Protein AF-D3IFE9-F1 (afdb_monomer)

Radius of gyration: 53.05 Å; Cα contacts (8 Å, |Δi|>4): 908; chains: 1; bounding box: 120×64×152 Å

Foldseek 3Di:
DDPPLAAFALKAFLAADLAFAFDPCLVVDDPVDFDPQFFWAKKKKKKFWLEWAAAFAPPPPPPPPPDDVDPDPPPDPDPAPAGEAHADPVGWGWDDQCQVLVLLLLLLCLLRSHADDDDQPAWAFDDDDPDTHIAPHHLLNQANPNNNDPPTHGLSCSACWDDDPVDTDHHQKGKDIWTFDPWDWDDKDKDQQDDDDVNLCLRQFADDQDPPDDDGNNGTHGRHHMDGFAASYFADDDDDDPPRIHIHTTIGGRTMTMIMMTGDNHRLLSLLSSLCSQCVLVAPQFWTAGHTPSLRNHRTIHMDMGGPPPPVDDSLSSVLSNVVVSCVVPVCSQQDSSSFLNCLRGRPHDYSPPRSSHDDDPVSSVVCNVVVHHHDRSCVVVVHGGGRDNSNVVVVVVVVVVVVVVVVVVVVVVLVVLVVVLVVLVVVLVVQVPPDPVRLVVSLVSLVVVLVVLVVVLVPDPDPVSNVVSVVSNVVSVVVSVVSVVVVVVVVVVVVLVVLVVVPLLVQLVPDQALVSSLVSLCSNLVSCCVPPVHRNADDPVNLVSSLVSLLVRLVVYDPLVVQLLDLVHRVSLVSNCRRHVDSVSSSVSSCSSNVD

Secondary structure (DSSP, 8-state):
---------SEEEEPPPSS----TTGGG--SSS--TT-EEEEEEEEEEESS-B--B--S---------SS----------PPBPBPB-TT--BEE-HHHHHHHHHHHHHHHTTPPPP--TT---EEEETTEEEEPSS-TTTTS-GGGG--SSPPHHHHHHEEEETTEEEE-SEEEPPEE-SS--BPPPEEE--PPPPTT-HHHHB---SS-SS---TTT--B--EEEEPPBSS------S-GGG-EEE-PBPTT-EEEEEEEEEEE-HHHHHHHHHHHHTTT-TT--EE-SS-GGGTTTEEEEEEEE-S-TTS-HHHHHHHHHHHHHHH-TTGGG-HHHHHHHHHHH-PBPTT-GGGSPPPHHHHHHHHHHTPPPPPHHHHHT-------HHHHHHHHHHHHHHHHHHHHHHHHHHHHHHHHHHHHHHHHHHHTS-TT-HHHHHHHHHHHHHHHHHHHHH---HHHHHHHHHHHHHHHHHHHHHHHHHHHHHHHHHHHHHHHH-HHHHHTT--SHHHHHHHHHHHHHHHHHHTTT--S--HHHHHHHHHHHHHHHHH--HHHHHHT-TTT-HHHHHHHHHH--HHHHHHHHHHHHT-

Nearest PDB structures (foldseek):
  8eex-assembly1_A  TM=6.863E-01  e=8.354E-15  Desulfonema ishimotonii
  7y82-assembly1_A  TM=7.144E-01  e=3.065E-13  Candidatus Scalindua brodae
  8wmc-assembly1_A  TM=6.777E-01  e=4.355E-14  Desulfonema ishimotonii
  8gs2-assembly1_A  TM=7.147E-01  e=6.481E-11  Desulfonema ishimotonii
  7wah-assembly1_A  TM=6.590E-01  e=1.370E-08  Desulfonema ishimotonii

Solvent-accessible surface area (backbone atoms only — not comparable to full-atom values): 32946 Å² total; per-residue (Å²): 131,88,82,74,76,65,72,43,34,26,48,48,48,26,48,67,62,74,57,51,43,56,54,93,60,52,90,66,71,49,95,87,55,64,54,92,76,30,46,54,38,36,32,42,40,37,38,36,25,72,17,39,32,32,43,70,47,82,68,81,71,78,73,80,71,82,72,65,94,60,98,66,88,73,87,66,86,73,76,72,72,62,44,46,47,23,58,48,98,88,63,47,41,40,49,56,24,66,61,54,51,51,49,36,48,53,42,28,26,60,77,52,31,29,65,70,87,66,59,68,79,45,58,50,44,52,70,63,86,92,48,72,47,68,44,88,33,24,60,45,70,16,48,48,73,48,44,67,60,80,82,74,52,28,56,47,39,65,40,58,24,47,81,52,101,90,50,74,43,81,40,38,54,45,60,40,57,20,42,31,92,69,60,44,78,42,77,72,44,78,39,61,78,71,73,84,62,79,62,53,29,66,66,49,16,49,62,56,89,77,49,91,67,84,38,36,56,72,74,27,40,56,29,48,51,78,43,57,46,38,38,71,33,70,40,92,73,94,66,77,66,84,88,60,54,44,39,35,33,28,30,37,54,70,21,42,26,44,29,49,34,42,37,48,53,34,42,53,40,54,50,8,41,54,51,21,31,64,40,56,48,73,31,77,73,50,46,52,71,47,66,44,58,36,67,35,13,26,9,33,26,39,69,49,81,44,74,66,35,60,79,92,56,60,73,64,60,26,38,25,43,26,50,52,54,45,31,70,78,34,79,54,44,54,63,30,72,41,45,17,34,44,47,34,44,33,45,55,64,39,58,59,80,52,62,60,39,30,79,65,53,77,66,53,59,54,46,38,68,74,66,45,52,44,61,74,54,60,31,69,75,72,71,54,88,49,57,54,58,65,53,53,61,53,52,52,51,51,50,53,50,52,54,50,52,54,51,51,51,51,52,52,51,53,49,51,55,50,50,52,56,52,52,51,53,53,48,54,53,55,58,50,71,73,52,58,103,85,34,70,70,59,51,50,52,54,50,52,51,53,48,50,54,50,49,54,52,44,74,73,49,87,50,64,72,60,38,54,55,45,50,54,52,48,51,53,53,54,52,51,51,57,52,52,51,51,53,50,52,50,50,52,50,52,50,50,55,48,49,48,60,74,63,29,69,63,62,55,47,66,75,39,88,40,69,71,49,36,48,52,43,48,52,51,45,29,57,45,35,29,71,78,47,92,56,36,66,43,57,51,74,70,53,47,53,49,48,47,56,53,48,39,57,40,54,74,77,42,51,77,64,56,56,52,25,49,33,81,91,74,16,66,49,52,66,54,51,21,66,38,51,71,33,65,67,62,42,44,51,50,37,28,68,52,70,78,100

Sequence (597 aa):
MSNNNIIKSPYNFVPLSEEVYTPSWADLISQDVPFSDGVSGKIRLRITAETPIFIRNGQKQDKEKDRNKDGQTAKQEEEKKPQKFSQTPDGRFYIPATSIKGEVRNVLEIMSFGRMTVDERAKFADRKGKIKKPFNNSVFDCLPKAHKDLQSLDLAECIFGHVKDKGMLKGRVQFGHAFSDNAKEEQPVRLTLSSPKASFYPIYIKQDNNIDKYKTYDDGQLAGWKRYVIRTGVCQNKTSTDNTDTTITPLKKGSVFTCEITYHNLLPIELGALLSALTFHNTPNCFHQLGQAKPYGYGKVKYDVDLISPEDKECSFFLEQFEKEMCEFKSNWLTSTEIQELIALVSHPVKPYENQFNYMDLKEFQNIKKNKTPFKPFSKIKKVTTSLQAIAQQEEQKKTARESELREQKRVEEINKLKKKLEERDKELCNEDESCSASQPSHIELLNKHIQECTDIREEEGNEDLKDIINKYLSKWKEERSRLEKEIDEKRKVESDKNIFTDGFKAHLNKANSISTCFNQCDKWVRLAKKYENGRENLNEEELGALVQKLKELYKEASSKDKKDCNTKGGKFIKKFRDVIGDHNKTIELFNTITNQ

Structure (mmCIF, N/CA/C/O backbone):
data_AF-D3IFE9-F1
#
_entry.id   AF-D3IFE9-F1
#
loop_
_atom_site.group_PDB
_atom_site.id
_atom_site.type_symbol
_atom_site.label_atom_id
_atom_site.label_alt_id
_atom_site.label_comp_id
_atom_site.label_asym_id
_atom_site.label_entity_id
_atom_site.label_seq_id
_atom_site.pdbx_PDB_ins_code
_atom_site.Cartn_x
_atom_site.Cartn_y
_atom_site.Cartn_z
_atom_site.occupancy
_atom_site.B_iso_or_equiv
_atom_site.auth_seq_id
_atom_site.auth_comp_id
_atom_site.auth_asym_id
_atom_site.auth_atom_id
_atom_site.pdbx_PDB_model_num
ATOM 1 N N . MET A 1 1 ? 13.542 36.800 -18.819 1.00 31.83 1 MET A N 1
ATOM 2 C CA . MET A 1 1 ? 12.806 35.539 -18.572 1.00 31.83 1 MET A CA 1
ATOM 3 C C . MET A 1 1 ? 13.820 34.494 -18.139 1.00 31.83 1 MET A C 1
ATOM 5 O O . MET A 1 1 ? 14.772 34.258 -18.868 1.00 31.83 1 MET A O 1
ATOM 9 N N . SER A 1 2 ? 13.712 33.978 -16.917 1.00 29.84 2 SER A N 1
ATOM 10 C CA . SER A 1 2 ? 14.694 33.079 -16.299 1.00 29.84 2 SER A CA 1
ATOM 11 C C . SER A 1 2 ? 14.880 31.797 -17.120 1.00 29.84 2 SER A C 1
ATOM 13 O O . SER A 1 2 ? 14.029 30.907 -17.073 1.00 29.84 2 SER A O 1
ATOM 15 N N . ASN A 1 3 ? 15.992 31.696 -17.855 1.00 38.50 3 ASN A N 1
ATOM 16 C CA . ASN A 1 3 ? 16.463 30.459 -18.480 1.00 38.50 3 ASN A CA 1
ATOM 17 C C . ASN A 1 3 ? 16.835 29.455 -17.379 1.00 38.50 3 ASN A C 1
ATOM 19 O O . ASN A 1 3 ? 18.001 29.290 -17.026 1.00 38.50 3 ASN A O 1
ATOM 23 N N . ASN A 1 4 ? 15.834 28.782 -16.814 1.00 49.53 4 ASN A N 1
ATOM 24 C CA . ASN A 1 4 ? 16.046 27.571 -16.035 1.00 49.53 4 ASN A CA 1
ATOM 25 C C . ASN A 1 4 ? 16.537 26.493 -17.006 1.00 49.53 4 ASN A C 1
ATOM 27 O O . ASN A 1 4 ? 15.736 25.772 -17.597 1.00 49.53 4 ASN A O 1
ATOM 31 N N . ASN A 1 5 ? 17.855 26.410 -17.199 1.00 73.44 5 ASN A N 1
ATOM 32 C CA . ASN A 1 5 ? 18.492 25.295 -17.891 1.00 73.44 5 ASN A CA 1
ATOM 33 C C . ASN A 1 5 ? 18.133 24.020 -17.118 1.00 73.44 5 ASN A C 1
ATOM 35 O O . ASN A 1 5 ? 18.651 23.766 -16.032 1.00 73.44 5 ASN A O 1
ATOM 39 N N . ILE A 1 6 ? 17.178 23.260 -17.642 1.00 87.31 6 ILE A N 1
ATOM 40 C CA . ILE A 1 6 ? 16.771 21.957 -17.134 1.00 87.31 6 ILE A CA 1
ATOM 41 C C . ILE A 1 6 ? 17.174 20.924 -18.177 1.00 87.31 6 ILE A C 1
ATOM 43 O O . ILE A 1 6 ? 16.948 21.109 -19.373 1.00 87.31 6 ILE A O 1
ATOM 47 N N . ILE A 1 7 ? 17.793 19.837 -17.734 1.00 91.38 7 ILE A N 1
ATOM 48 C CA . ILE A 1 7 ? 18.050 18.697 -18.610 1.00 91.38 7 ILE A CA 1
ATOM 49 C C . ILE A 1 7 ? 16.703 18.048 -18.937 1.00 91.38 7 ILE A C 1
ATOM 51 O O . ILE A 1 7 ? 16.004 17.597 -18.026 1.00 91.38 7 ILE A O 1
ATOM 55 N N . LYS A 1 8 ? 16.345 17.983 -20.224 1.00 91.56 8 LYS A N 1
ATOM 56 C CA . LYS A 1 8 ? 15.100 17.336 -20.648 1.00 91.56 8 LYS A CA 1
ATOM 57 C C . LYS A 1 8 ? 15.243 15.816 -20.605 1.00 91.56 8 LYS A C 1
ATOM 59 O O . LYS A 1 8 ? 16.259 15.275 -21.041 1.00 91.56 8 LYS A O 1
ATOM 64 N N . SER A 1 9 ? 14.243 15.115 -20.081 1.00 92.12 9 SER A N 1
ATOM 65 C CA . SER A 1 9 ? 14.243 13.648 -20.064 1.00 92.12 9 SER A CA 1
ATOM 66 C C . SER A 1 9 ? 12.834 13.079 -19.874 1.00 92.12 9 SER A C 1
ATOM 68 O O . SER A 1 9 ? 12.127 13.525 -18.973 1.00 92.12 9 SER A O 1
ATOM 70 N N . PRO A 1 10 ? 12.424 12.042 -20.633 1.00 92.94 10 PRO A N 1
ATOM 71 C CA . PRO A 1 10 ? 11.143 11.360 -20.425 1.00 92.94 10 PRO A CA 1
ATOM 72 C C . PRO A 1 10 ? 11.140 10.390 -19.241 1.00 92.94 10 PRO A C 1
ATOM 74 O O . PRO A 1 10 ? 10.154 9.696 -19.001 1.00 92.94 10 PRO A O 1
ATOM 77 N N . TYR A 1 11 ? 12.245 10.306 -18.513 1.00 94.69 11 TYR A N 1
ATOM 78 C CA . TYR A 1 11 ? 12.383 9.506 -17.307 1.00 94.69 11 TYR A CA 1
ATOM 79 C C . TYR A 1 11 ? 13.158 10.277 -16.248 1.00 94.69 11 TYR A C 1
ATOM 81 O O . TYR A 1 11 ? 13.968 11.149 -16.569 1.00 94.69 11 TYR A O 1
ATOM 89 N N . ASN A 1 12 ? 12.941 9.900 -14.997 1.00 96.69 12 ASN A N 1
ATOM 90 C CA . ASN A 1 12 ? 13.764 10.305 -13.869 1.00 96.69 12 ASN A CA 1
ATOM 91 C C . ASN A 1 12 ? 14.222 9.056 -13.101 1.00 96.69 12 ASN A C 1
ATOM 93 O O . ASN A 1 12 ? 14.037 7.932 -13.581 1.00 96.69 12 ASN A O 1
ATOM 97 N N . PHE A 1 13 ? 14.854 9.249 -11.949 1.00 97.25 13 PHE A N 1
ATOM 98 C CA . PHE A 1 13 ? 15.351 8.168 -11.112 1.00 97.25 13 PHE A CA 1
ATOM 99 C C . PHE A 1 13 ? 14.761 8.267 -9.721 1.00 97.25 13 PHE A C 1
ATOM 101 O O . PHE A 1 13 ? 14.778 9.339 -9.125 1.00 97.25 13 PHE A O 1
ATOM 108 N N . VAL A 1 14 ? 14.317 7.131 -9.194 1.00 98.19 14 VAL A N 1
ATOM 109 C CA . VAL A 1 14 ? 14.202 6.980 -7.747 1.00 98.19 14 VAL A CA 1
ATOM 110 C C . VAL A 1 14 ? 15.612 6.720 -7.213 1.00 98.19 14 VAL A C 1
ATOM 112 O O . VAL A 1 14 ? 16.246 5.781 -7.704 1.00 98.19 14 VAL A O 1
ATOM 115 N N . PRO A 1 15 ? 16.146 7.533 -6.286 1.00 97.06 15 PRO A N 1
ATOM 116 C CA . PRO A 1 15 ? 17.501 7.339 -5.780 1.00 97.06 15 PRO A CA 1
ATOM 117 C C . PRO A 1 15 ? 17.658 5.974 -5.105 1.00 97.06 15 PRO A C 1
ATOM 119 O O . PRO A 1 15 ? 16.682 5.373 -4.660 1.00 97.06 15 PRO A O 1
ATOM 122 N N . LEU A 1 16 ? 18.896 5.482 -5.045 1.00 96.31 16 LEU A N 1
ATOM 123 C CA . LEU A 1 16 ? 19.207 4.296 -4.249 1.00 96.31 16 LEU A CA 1
ATOM 124 C C . LEU A 1 16 ? 19.318 4.658 -2.789 1.00 96.31 16 LEU A C 1
ATOM 126 O O . LEU A 1 16 ? 19.803 5.741 -2.456 1.00 96.31 16 LEU A O 1
ATOM 130 N N . SER A 1 17 ? 18.913 3.710 -1.957 1.00 95.81 17 SER A N 1
ATOM 131 C CA . SER A 1 17 ? 19.239 3.775 -0.551 1.00 95.81 17 SER A CA 1
ATOM 132 C C . SER A 1 17 ? 20.706 3.420 -0.333 1.00 95.81 17 SER A C 1
ATOM 134 O O . SER A 1 17 ? 21.331 2.732 -1.137 1.00 95.81 17 SER A O 1
ATOM 136 N N . GLU A 1 18 ? 21.272 3.918 0.759 1.00 95.88 18 GLU A N 1
ATOM 137 C CA . GLU A 1 18 ? 22.621 3.520 1.181 1.00 95.88 18 GLU A CA 1
ATOM 138 C C . GLU A 1 18 ? 22.610 2.147 1.880 1.00 95.88 18 GLU A C 1
ATOM 140 O O . GLU A 1 18 ? 23.658 1.520 2.041 1.00 95.88 18 GLU A O 1
ATOM 145 N N . GLU A 1 19 ? 21.420 1.666 2.246 1.00 96.00 19 GLU A N 1
ATOM 146 C CA . GLU A 1 19 ? 21.163 0.427 2.976 1.00 96.00 19 GLU A CA 1
ATOM 147 C C . GLU A 1 19 ? 20.283 -0.507 2.136 1.00 96.00 19 GLU A C 1
ATOM 149 O O . GLU A 1 19 ? 19.461 -0.053 1.344 1.00 96.00 19 GLU A O 1
ATOM 154 N N . VAL A 1 20 ? 20.443 -1.818 2.310 1.00 97.25 20 VAL A N 1
ATOM 155 C CA . VAL A 1 20 ? 19.575 -2.823 1.684 1.00 97.25 20 VAL A CA 1
ATOM 156 C C . VAL A 1 20 ? 18.880 -3.595 2.790 1.00 97.25 20 VAL A C 1
ATOM 158 O O . VAL A 1 20 ? 19.550 -4.079 3.700 1.00 97.25 20 VAL A O 1
ATOM 161 N N . TYR A 1 21 ? 17.556 -3.709 2.720 1.00 98.00 21 TYR A N 1
ATOM 162 C CA . TYR A 1 21 ? 16.802 -4.485 3.699 1.00 98.00 21 TYR A CA 1
ATOM 163 C C . TYR A 1 21 ? 16.923 -5.981 3.393 1.00 98.00 21 TYR A C 1
ATOM 165 O O . TYR A 1 21 ? 16.529 -6.455 2.321 1.00 98.00 21 TYR A O 1
ATOM 173 N N . THR A 1 22 ? 17.465 -6.718 4.356 1.00 96.94 22 THR A N 1
ATOM 174 C CA . THR A 1 22 ? 17.630 -8.171 4.314 1.00 96.94 22 THR A CA 1
ATOM 175 C C . THR A 1 22 ? 16.816 -8.779 5.457 1.00 96.94 22 THR A C 1
ATOM 177 O O . THR A 1 22 ? 17.170 -8.554 6.619 1.00 96.94 22 THR A O 1
ATOM 180 N N . PRO A 1 23 ? 15.732 -9.515 5.168 1.00 96.81 23 PRO A N 1
ATOM 181 C CA . PRO A 1 23 ? 14.877 -10.076 6.207 1.00 96.81 23 PRO A CA 1
ATOM 182 C C . PRO A 1 23 ? 15.617 -11.083 7.092 1.00 96.81 23 PRO A C 1
ATOM 184 O O . PRO A 1 23 ? 16.361 -11.924 6.587 1.00 96.81 23 PRO A O 1
ATOM 187 N N . SER A 1 24 ? 15.362 -11.065 8.402 1.00 96.12 24 SER A N 1
ATOM 188 C CA . SER A 1 24 ? 15.993 -11.992 9.359 1.00 96.12 24 SER A CA 1
ATOM 189 C C . SER A 1 24 ? 15.627 -13.463 9.116 1.00 96.12 24 SER A C 1
ATOM 191 O O . SER A 1 24 ? 16.382 -14.361 9.481 1.00 96.12 24 SER A O 1
ATOM 193 N N . TRP A 1 25 ? 14.493 -13.717 8.458 1.00 95.88 25 T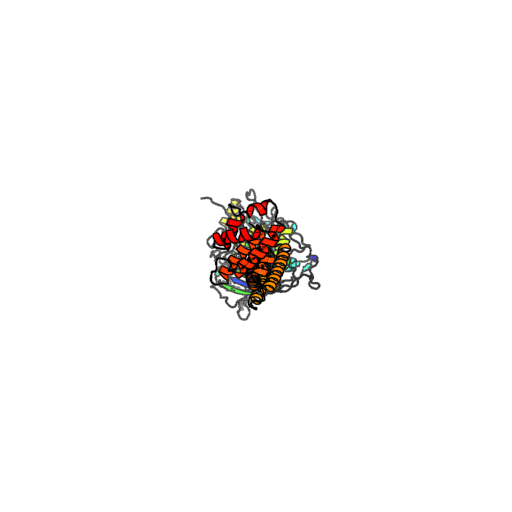RP A N 1
ATOM 194 C CA . TRP A 1 25 ? 14.011 -15.052 8.094 1.00 95.88 25 TRP A CA 1
ATOM 195 C C . TRP A 1 25 ? 14.460 -15.520 6.702 1.00 95.88 25 TRP A C 1
ATOM 197 O O . TRP A 1 25 ? 14.035 -16.589 6.265 1.00 95.88 25 TRP A O 1
ATOM 207 N N . ALA A 1 26 ? 15.278 -14.746 5.979 1.00 94.12 26 ALA A N 1
ATOM 208 C CA . ALA A 1 26 ? 15.648 -15.044 4.593 1.00 94.12 26 ALA A CA 1
ATOM 209 C C . ALA A 1 26 ? 16.232 -16.458 4.407 1.00 94.12 26 ALA A C 1
ATOM 211 O O . ALA A 1 26 ? 15.845 -17.167 3.477 1.00 94.12 26 ALA A O 1
ATOM 212 N N . ASP A 1 27 ? 17.096 -16.890 5.328 1.00 91.75 27 ASP A N 1
ATOM 213 C CA . ASP A 1 27 ? 17.749 -18.206 5.287 1.00 91.75 27 ASP A CA 1
ATOM 214 C C . ASP A 1 27 ? 16.837 -19.360 5.746 1.00 91.75 27 ASP A C 1
ATOM 216 O O . ASP A 1 27 ? 17.198 -20.529 5.619 1.00 91.75 27 ASP A O 1
ATOM 220 N N . LEU A 1 28 ? 15.643 -19.052 6.267 1.00 94.44 28 LEU A N 1
ATOM 221 C CA . LEU A 1 28 ? 14.652 -20.037 6.716 1.00 94.44 28 LEU A CA 1
ATOM 222 C C . LEU A 1 28 ? 13.646 -20.410 5.619 1.00 94.44 28 LEU A C 1
ATOM 224 O O . LEU A 1 28 ? 12.828 -21.310 5.811 1.00 94.44 28 LEU A O 1
ATOM 228 N N . ILE A 1 29 ? 13.677 -19.725 4.472 1.00 94.25 29 ILE A N 1
ATOM 229 C CA . ILE A 1 29 ? 12.721 -19.949 3.387 1.00 94.25 29 ILE A CA 1
ATOM 230 C C . ILE A 1 29 ? 12.925 -21.345 2.796 1.00 94.25 29 ILE A C 1
ATOM 232 O O . ILE A 1 29 ? 13.959 -21.647 2.200 1.00 94.25 29 ILE A O 1
ATOM 236 N N . SER A 1 30 ? 11.882 -22.168 2.874 1.00 90.06 30 SER A N 1
ATOM 237 C CA . SER A 1 30 ? 11.845 -23.502 2.285 1.00 90.06 30 SER A CA 1
ATOM 238 C C . SER A 1 30 ? 10.568 -23.708 1.474 1.00 90.06 30 SER A C 1
ATOM 240 O O . SER A 1 30 ? 9.513 -23.159 1.781 1.00 90.06 30 SER A O 1
ATOM 242 N N . GLN A 1 31 ? 10.672 -24.493 0.399 1.00 87.62 31 GLN A N 1
ATOM 243 C CA . GLN A 1 31 ? 9.507 -24.958 -0.363 1.00 87.62 31 GLN A CA 1
ATOM 244 C C . GLN A 1 31 ? 8.885 -26.213 0.266 1.00 87.62 31 GLN A C 1
ATOM 246 O O . GLN A 1 31 ? 7.723 -26.504 0.003 1.00 87.62 31 GLN A O 1
ATOM 251 N N . ASP A 1 32 ? 9.653 -26.937 1.084 1.00 90.19 32 ASP A N 1
ATOM 252 C CA . ASP A 1 32 ? 9.247 -28.214 1.677 1.00 90.19 32 ASP A CA 1
ATOM 253 C C . ASP A 1 32 ? 8.782 -28.047 3.130 1.00 90.19 32 ASP A C 1
ATOM 255 O O . ASP A 1 32 ? 7.912 -28.781 3.596 1.00 90.19 32 ASP A O 1
ATOM 259 N N . VAL A 1 33 ? 9.349 -27.069 3.844 1.00 93.62 33 VAL A N 1
ATOM 260 C CA . VAL A 1 33 ? 9.019 -26.763 5.242 1.00 93.62 33 VAL A CA 1
ATOM 261 C C . VAL A 1 33 ? 8.414 -25.357 5.312 1.00 93.62 33 VAL A C 1
ATOM 263 O O . VAL A 1 33 ? 9.157 -24.381 5.402 1.00 93.62 33 VAL A O 1
ATOM 266 N N . PRO A 1 34 ? 7.078 -25.231 5.215 1.00 93.75 34 PRO A N 1
ATOM 267 C CA . PRO A 1 34 ? 6.403 -23.941 5.274 1.00 93.75 34 PRO A CA 1
ATOM 268 C C . PRO A 1 34 ? 6.580 -23.254 6.635 1.00 93.75 34 PRO A C 1
ATOM 270 O O . PRO A 1 34 ? 6.578 -23.916 7.674 1.00 93.75 34 PRO A O 1
ATOM 273 N N . PHE A 1 35 ? 6.630 -21.918 6.642 1.00 96.56 35 PHE A N 1
ATOM 274 C CA . PHE A 1 35 ? 6.429 -21.128 7.857 1.00 96.56 35 PHE A CA 1
ATOM 275 C C . PHE A 1 35 ? 5.058 -21.449 8.459 1.00 96.56 35 PHE A C 1
ATOM 277 O O . PHE A 1 35 ? 4.068 -21.545 7.724 1.00 96.56 35 PHE A O 1
ATOM 284 N N . SER A 1 36 ? 4.997 -21.595 9.784 1.00 95.62 36 SER A N 1
ATOM 285 C CA . SER A 1 36 ? 3.772 -21.950 10.513 1.00 95.62 36 SER A CA 1
ATOM 286 C C . SER A 1 36 ? 2.691 -20.871 10.429 1.00 95.62 36 SER A C 1
ATOM 288 O O . SER A 1 36 ? 1.505 -21.189 10.455 1.00 95.62 36 SER A O 1
ATOM 290 N N . ASP A 1 37 ? 3.093 -19.611 10.298 1.00 94.88 37 ASP A N 1
ATOM 291 C CA . ASP A 1 37 ? 2.244 -18.433 10.110 1.00 94.88 37 ASP A CA 1
ATOM 292 C C . ASP A 1 37 ? 2.210 -17.941 8.649 1.00 94.88 37 ASP A C 1
ATOM 294 O O . ASP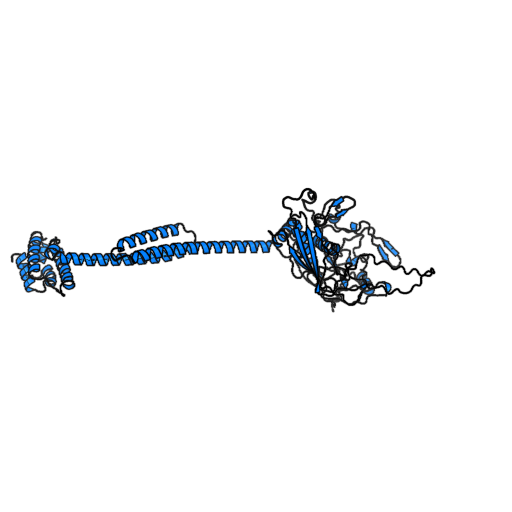 A 1 37 ? 1.606 -16.908 8.344 1.00 94.88 37 ASP A O 1
ATOM 298 N N . GLY A 1 38 ? 2.830 -18.685 7.726 1.00 95.25 38 GLY A N 1
ATOM 299 C CA . GLY A 1 38 ? 2.835 -18.375 6.302 1.00 95.25 38 GLY A CA 1
ATOM 300 C C . GLY A 1 38 ? 1.471 -18.610 5.649 1.00 95.25 38 GLY A C 1
ATOM 301 O O . GLY A 1 38 ? 0.837 -19.651 5.819 1.00 95.25 38 GLY A O 1
ATOM 302 N N . VAL A 1 39 ? 1.036 -17.662 4.823 1.00 96.31 39 VAL A N 1
ATOM 303 C CA . VAL A 1 39 ? -0.239 -17.697 4.101 1.00 96.31 39 VAL A CA 1
ATOM 304 C C . VAL A 1 39 ? -0.046 -18.087 2.636 1.00 96.31 39 VAL A C 1
ATOM 306 O O . VAL A 1 39 ? 0.933 -17.720 1.985 1.00 96.31 39 VAL A O 1
ATOM 309 N N . SER A 1 40 ? -0.999 -18.842 2.093 1.00 96.31 40 SER A N 1
ATOM 310 C CA . SER A 1 40 ? -1.064 -19.193 0.669 1.00 96.31 40 SER A CA 1
ATOM 311 C C . SER A 1 40 ? -2.401 -18.756 0.102 1.00 96.31 40 SER A C 1
ATOM 313 O O . SER A 1 40 ? -3.408 -18.781 0.808 1.00 96.31 40 SER A O 1
ATOM 315 N N . GLY A 1 41 ? -2.430 -18.386 -1.173 1.00 96.75 41 GLY A N 1
ATOM 316 C CA . GLY A 1 41 ? -3.663 -17.883 -1.740 1.00 96.75 41 GLY A CA 1
ATOM 317 C C . GLY A 1 41 ? -3.559 -17.301 -3.134 1.00 96.75 41 GLY A C 1
ATOM 318 O O . GLY A 1 41 ? -2.591 -17.514 -3.870 1.00 96.75 41 GLY A O 1
ATOM 319 N N . LYS A 1 42 ? -4.606 -16.559 -3.493 1.00 97.50 42 LYS A N 1
ATOM 320 C CA . LYS A 1 42 ? -4.773 -15.902 -4.779 1.00 97.50 42 LYS A CA 1
ATOM 321 C C . LYS A 1 42 ? -5.120 -14.428 -4.620 1.00 97.50 42 LYS A C 1
ATOM 323 O O . LYS A 1 42 ? -5.872 -14.034 -3.734 1.00 97.50 42 LYS A O 1
ATOM 328 N N . ILE A 1 43 ? -4.611 -13.633 -5.549 1.00 98.38 43 ILE A N 1
ATOM 329 C CA . ILE A 1 43 ? -4.995 -12.243 -5.775 1.00 98.38 43 ILE A CA 1
ATOM 330 C C . ILE A 1 43 ? -5.529 -12.162 -7.200 1.00 98.38 43 ILE A C 1
ATOM 332 O O . ILE A 1 43 ? -4.848 -12.572 -8.143 1.00 98.38 43 ILE A O 1
ATOM 336 N N . ARG A 1 44 ? -6.728 -11.618 -7.384 1.00 98.38 44 ARG A N 1
ATOM 337 C CA . ARG A 1 44 ? -7.237 -11.255 -8.703 1.00 98.38 44 ARG A CA 1
ATOM 338 C C . ARG A 1 44 ? -6.773 -9.846 -9.036 1.00 98.38 44 ARG A C 1
ATOM 340 O O . ARG A 1 44 ? -6.969 -8.907 -8.269 1.00 98.38 44 ARG A O 1
ATOM 347 N N . LEU A 1 45 ? -6.153 -9.709 -10.201 1.00 98.62 45 LEU A N 1
ATOM 348 C CA . LEU A 1 45 ? -5.640 -8.446 -10.704 1.00 98.62 45 LEU A CA 1
ATOM 349 C C . LEU A 1 45 ? -6.393 -8.059 -11.972 1.00 98.62 45 LEU A C 1
ATOM 351 O O . LEU A 1 45 ? -6.357 -8.781 -12.971 1.00 98.62 45 LEU A O 1
ATOM 355 N N . ARG A 1 46 ? -7.023 -6.885 -11.948 1.00 98.75 46 ARG A N 1
ATOM 356 C CA . ARG A 1 46 ? -7.566 -6.226 -13.137 1.00 98.75 46 ARG A CA 1
ATOM 357 C C . ARG A 1 46 ? -6.667 -5.055 -13.517 1.00 98.75 46 ARG A C 1
ATOM 359 O O . ARG A 1 46 ? -6.334 -4.217 -12.688 1.00 98.75 46 ARG A O 1
ATOM 366 N N . ILE A 1 47 ? -6.279 -4.996 -14.784 1.00 98.75 47 ILE A N 1
ATOM 367 C CA . ILE A 1 47 ? -5.385 -3.989 -15.350 1.00 98.75 47 ILE A CA 1
ATOM 368 C C . ILE A 1 47 ? -6.162 -3.188 -16.388 1.00 98.75 47 ILE A C 1
ATOM 370 O O . ILE A 1 47 ? -6.542 -3.727 -17.427 1.00 98.75 47 ILE A O 1
ATOM 374 N N . THR A 1 48 ? -6.354 -1.898 -16.139 1.00 98.69 48 THR A N 1
ATOM 375 C CA . THR A 1 48 ? -7.050 -0.989 -17.058 1.00 98.69 48 THR A CA 1
ATOM 376 C C . THR A 1 48 ? -6.050 -0.055 -17.729 1.00 98.69 48 THR A C 1
ATOM 378 O O . THR A 1 48 ? -5.321 0.676 -17.058 1.00 98.69 48 THR A O 1
ATOM 381 N N . ALA A 1 49 ? -6.002 -0.061 -19.062 1.00 98.38 49 ALA A N 1
ATOM 382 C CA . ALA A 1 49 ? -5.155 0.834 -19.844 1.00 98.38 49 ALA A CA 1
ATOM 383 C C . ALA A 1 49 ? -5.705 2.271 -19.844 1.00 98.38 49 ALA A C 1
ATOM 385 O O . ALA A 1 49 ? -6.710 2.568 -20.487 1.00 98.38 49 ALA A O 1
ATOM 386 N N . GLU A 1 50 ? -5.021 3.184 -19.155 1.00 98.25 50 GLU A N 1
ATOM 387 C CA . GLU A 1 50 ? -5.373 4.610 -19.062 1.00 98.25 50 GLU A CA 1
ATOM 388 C C . GLU A 1 50 ? -4.842 5.435 -20.243 1.00 98.25 50 GLU A C 1
ATOM 390 O O . GLU A 1 50 ? -5.345 6.521 -20.544 1.00 98.25 50 GLU A O 1
ATOM 395 N N . THR A 1 51 ? -3.839 4.903 -20.937 1.00 97.69 51 THR A N 1
ATOM 396 C CA . THR A 1 51 ? -3.371 5.354 -22.251 1.00 97.69 51 THR A CA 1
ATOM 397 C C . THR A 1 51 ? -3.226 4.144 -23.176 1.00 97.69 51 THR A C 1
ATOM 399 O O . THR A 1 51 ? -3.244 3.010 -22.687 1.00 97.69 51 THR A O 1
ATOM 402 N N . PRO A 1 52 ? -3.103 4.338 -24.504 1.00 97.38 52 PRO A N 1
ATOM 403 C CA . PRO A 1 52 ? -2.831 3.230 -25.409 1.00 97.38 52 PRO A CA 1
ATOM 404 C C . PRO A 1 52 ? -1.622 2.411 -24.948 1.00 97.38 52 PRO A C 1
ATOM 406 O O . PRO A 1 52 ? -0.644 2.965 -24.439 1.00 97.38 52 PRO A O 1
ATOM 409 N N . ILE A 1 53 ? -1.675 1.092 -25.104 1.00 97.25 53 ILE A N 1
ATOM 410 C CA . ILE A 1 53 ? -0.671 0.168 -24.565 1.00 97.25 53 ILE A CA 1
ATOM 411 C C . ILE A 1 53 ? -0.102 -0.711 -25.670 1.00 97.25 53 ILE A C 1
ATOM 413 O O . ILE A 1 53 ? -0.825 -1.189 -26.539 1.00 97.25 53 ILE A O 1
ATOM 417 N N . PHE A 1 54 ? 1.207 -0.958 -25.628 1.00 95.50 54 PHE A N 1
ATOM 418 C CA . PHE A 1 54 ? 1.859 -1.859 -26.568 1.00 95.50 54 PHE A CA 1
ATOM 419 C C . PHE A 1 54 ? 2.832 -2.807 -25.873 1.00 95.50 54 PHE A C 1
ATOM 421 O O . PHE A 1 54 ? 3.834 -2.381 -25.294 1.00 95.50 54 PHE A O 1
ATOM 428 N N . ILE A 1 55 ? 2.557 -4.106 -25.974 1.00 94.38 55 ILE A N 1
ATOM 429 C CA . ILE A 1 55 ? 3.425 -5.175 -25.492 1.00 94.38 55 ILE A CA 1
ATOM 430 C C . ILE A 1 55 ? 3.677 -6.124 -26.652 1.00 94.38 55 ILE A C 1
ATOM 432 O O . ILE A 1 55 ? 2.810 -6.909 -27.035 1.00 94.38 55 ILE A O 1
ATOM 436 N N . ARG A 1 56 ? 4.878 -6.018 -27.220 1.00 89.25 56 ARG A N 1
ATOM 437 C CA . ARG A 1 56 ? 5.303 -6.789 -28.386 1.00 89.25 56 ARG A CA 1
ATOM 438 C C . ARG A 1 56 ? 5.122 -8.289 -28.156 1.00 89.25 56 ARG A C 1
ATOM 440 O O . ARG A 1 56 ? 5.578 -8.804 -27.137 1.00 89.25 56 ARG A O 1
ATOM 447 N N . ASN A 1 57 ? 4.557 -8.978 -29.147 1.00 79.75 57 ASN A N 1
ATOM 448 C CA . ASN A 1 57 ? 4.557 -10.437 -29.170 1.00 79.75 57 ASN A CA 1
ATOM 449 C C . ASN A 1 57 ? 6.003 -10.976 -29.218 1.00 79.75 57 ASN A C 1
ATOM 451 O O . ASN A 1 57 ? 6.775 -10.655 -30.126 1.00 79.75 57 ASN A O 1
ATOM 455 N N . GLY A 1 58 ? 6.374 -11.755 -28.200 1.00 67.62 58 GLY A N 1
ATOM 456 C CA . GLY A 1 58 ? 7.704 -12.349 -28.050 1.00 67.62 58 GLY A CA 1
ATOM 457 C C . GLY A 1 58 ? 7.918 -13.631 -28.856 1.00 67.62 58 GLY A C 1
ATOM 458 O O . GLY A 1 58 ? 9.052 -14.103 -28.929 1.00 67.62 58 GLY A O 1
ATOM 459 N N . GLN A 1 59 ? 6.868 -14.196 -29.465 1.00 62.22 59 GLN A N 1
ATOM 460 C CA . GLN A 1 59 ? 7.021 -15.327 -30.377 1.00 62.22 59 GLN A CA 1
ATOM 461 C C . GLN A 1 59 ? 7.902 -14.903 -31.558 1.00 62.22 59 GLN A C 1
ATOM 463 O O . GLN A 1 59 ? 7.727 -13.817 -32.120 1.00 62.22 59 GLN A O 1
ATOM 468 N N . LYS A 1 60 ? 8.891 -15.738 -31.913 1.00 51.88 60 LYS A N 1
ATOM 469 C CA . LYS A 1 60 ? 9.679 -15.538 -33.133 1.00 51.88 60 LYS A CA 1
ATOM 470 C C . LYS A 1 60 ? 8.679 -15.480 -34.282 1.00 51.88 60 LYS A C 1
ATOM 472 O O . LYS A 1 60 ? 8.087 -16.495 -34.616 1.00 51.88 60 LYS A O 1
ATOM 477 N N . GLN A 1 61 ? 8.482 -14.299 -34.862 1.00 50.66 61 GLN A N 1
ATOM 478 C CA . GLN A 1 61 ? 7.928 -14.239 -36.203 1.00 50.66 61 GLN A CA 1
ATOM 479 C C . GLN A 1 61 ? 8.901 -15.035 -37.061 1.00 50.66 61 GLN A C 1
ATOM 481 O O . GLN A 1 61 ? 10.096 -14.707 -37.077 1.00 50.66 61 GLN A O 1
ATOM 486 N N . ASP A 1 62 ? 8.415 -16.107 -37.681 1.00 41.09 62 ASP A N 1
ATOM 487 C CA . ASP A 1 62 ? 9.146 -16.770 -38.742 1.00 41.09 62 ASP A CA 1
ATOM 488 C C . ASP A 1 62 ? 9.549 -15.666 -39.705 1.00 41.09 62 ASP A C 1
ATOM 490 O O . ASP A 1 62 ? 8.717 -14.990 -40.311 1.00 41.09 62 ASP A O 1
ATOM 494 N N . LYS A 1 63 ? 10.852 -15.383 -39.749 1.00 41.50 63 LYS A N 1
ATOM 495 C CA . LYS A 1 63 ? 11.384 -14.613 -40.855 1.00 41.50 63 LYS A CA 1
ATOM 496 C C . LYS A 1 63 ? 11.128 -15.515 -42.047 1.00 41.50 63 LYS A C 1
ATOM 498 O O . LYS A 1 63 ? 11.890 -16.466 -42.231 1.00 41.50 63 LYS A O 1
ATOM 503 N N . GLU A 1 64 ? 10.061 -15.257 -42.797 1.00 40.31 64 GLU A N 1
ATOM 504 C CA . GLU A 1 64 ? 9.989 -15.645 -44.198 1.00 40.31 64 GLU A CA 1
ATOM 505 C C . GLU A 1 64 ? 11.272 -15.094 -44.815 1.00 40.31 64 GLU A C 1
ATOM 507 O O . GLU A 1 64 ? 11.422 -13.906 -45.083 1.00 40.31 64 GLU A O 1
ATOM 512 N N . LYS A 1 65 ? 12.302 -15.940 -44.865 1.00 37.06 65 LYS A N 1
ATOM 513 C CA . LYS A 1 65 ? 13.464 -15.680 -45.687 1.00 37.06 65 LYS A CA 1
ATOM 514 C C . LYS A 1 65 ? 12.954 -15.964 -47.082 1.00 37.06 65 LYS A C 1
ATOM 516 O O . LYS A 1 65 ? 13.003 -17.121 -47.497 1.00 37.06 65 LYS A O 1
ATOM 521 N N . ASP A 1 66 ? 12.475 -14.935 -47.766 1.00 38.31 66 ASP A N 1
ATOM 522 C CA . ASP A 1 66 ? 12.316 -14.976 -49.212 1.00 38.31 66 ASP A CA 1
ATOM 523 C C . ASP A 1 66 ? 13.701 -15.249 -49.808 1.00 38.31 66 ASP A C 1
ATOM 525 O O . ASP A 1 66 ? 14.545 -14.372 -49.997 1.00 38.31 66 ASP A O 1
ATOM 529 N N . ARG A 1 67 ? 14.003 -16.536 -49.992 1.00 35.03 67 ARG A N 1
ATOM 530 C CA . ARG A 1 67 ? 15.165 -16.992 -50.742 1.00 35.03 67 ARG A CA 1
ATOM 531 C C . ARG A 1 67 ? 14.771 -16.931 -52.208 1.00 35.03 67 ARG A C 1
ATOM 533 O O . ARG A 1 67 ? 14.242 -17.902 -52.742 1.00 35.03 67 ARG A O 1
ATOM 540 N N . ASN A 1 68 ? 15.065 -15.815 -52.863 1.00 40.22 68 ASN A N 1
ATOM 541 C CA . ASN A 1 68 ? 15.155 -15.821 -54.318 1.00 40.22 68 ASN A CA 1
ATOM 542 C C . ASN A 1 68 ? 16.295 -16.771 -54.726 1.00 40.22 68 ASN A C 1
ATOM 544 O O . ASN A 1 68 ? 17.346 -16.808 -54.082 1.00 40.22 68 ASN A O 1
ATOM 548 N N . LYS A 1 69 ? 16.057 -17.589 -55.759 1.00 43.41 69 LYS A N 1
ATOM 549 C CA . LYS A 1 69 ? 16.963 -18.658 -56.221 1.00 43.41 69 LYS A CA 1
ATOM 550 C C . LYS A 1 69 ? 18.292 -18.170 -56.805 1.00 43.41 69 LYS A C 1
ATOM 552 O O . LYS A 1 69 ? 19.167 -18.998 -57.027 1.00 43.41 69 LYS A O 1
ATOM 557 N N . ASP A 1 70 ? 18.489 -16.866 -56.942 1.00 45.69 70 ASP A N 1
ATOM 558 C CA . ASP A 1 70 ? 19.724 -16.284 -57.452 1.00 45.69 70 ASP A CA 1
ATOM 559 C C . ASP A 1 70 ? 20.321 -15.394 -56.363 1.00 45.69 70 ASP A C 1
ATOM 561 O O . ASP A 1 70 ? 19.688 -14.438 -55.922 1.00 45.69 70 ASP A O 1
ATOM 565 N N . GLY A 1 71 ? 21.514 -15.748 -55.877 1.00 43.31 71 GLY A N 1
ATOM 566 C CA . GLY A 1 71 ? 22.195 -15.166 -54.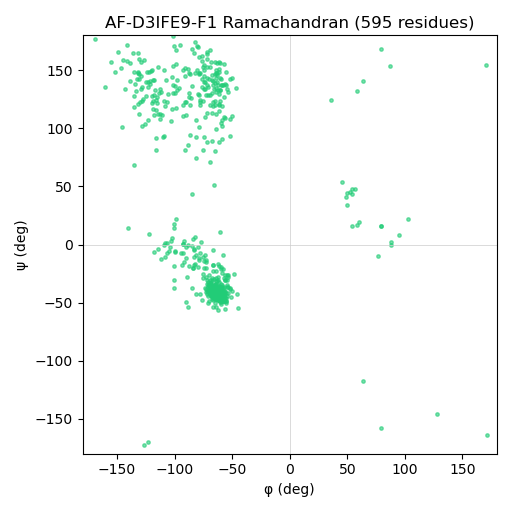713 1.00 43.31 71 GLY A CA 1
ATOM 567 C C . GLY A 1 71 ? 22.638 -13.703 -54.850 1.00 43.31 71 GLY A C 1
ATOM 568 O O . GLY A 1 71 ? 23.789 -13.383 -54.566 1.00 43.31 71 GLY A O 1
ATOM 569 N N . GLN A 1 72 ? 21.738 -12.807 -55.248 1.00 36.72 72 GLN A N 1
ATOM 570 C CA . GLN A 1 72 ? 21.923 -11.363 -55.224 1.00 36.72 72 GLN A CA 1
ATOM 571 C C . GLN A 1 72 ? 20.978 -10.749 -54.191 1.00 36.72 72 GLN A C 1
ATOM 573 O O . GLN A 1 72 ? 19.758 -10.740 -54.344 1.00 36.72 72 GLN A O 1
ATOM 578 N N . THR A 1 73 ? 21.554 -10.221 -53.113 1.00 35.19 73 THR A N 1
ATOM 579 C CA . THR A 1 73 ? 20.824 -9.480 -52.084 1.00 35.19 73 THR A CA 1
ATOM 580 C C . THR A 1 73 ? 20.420 -8.120 -52.648 1.00 35.19 73 THR A C 1
ATOM 582 O O . THR A 1 73 ? 21.154 -7.137 -52.524 1.00 35.19 73 THR A O 1
ATOM 585 N N . ALA A 1 74 ? 19.255 -8.043 -53.288 1.00 35.47 74 ALA A N 1
ATOM 586 C CA . ALA A 1 74 ? 18.626 -6.761 -53.553 1.00 35.47 74 ALA A CA 1
ATOM 587 C C . ALA A 1 74 ? 18.343 -6.091 -52.198 1.00 35.47 74 ALA A C 1
ATOM 589 O O . ALA A 1 74 ? 17.559 -6.592 -51.395 1.00 35.47 74 ALA A O 1
ATOM 590 N N . LYS A 1 75 ? 18.999 -4.958 -51.922 1.00 38.12 75 LYS A N 1
ATOM 591 C CA . LYS A 1 75 ? 18.557 -4.012 -50.890 1.00 38.12 75 LYS A CA 1
ATOM 592 C C . LYS A 1 75 ? 17.266 -3.355 -51.385 1.00 38.12 75 LYS A C 1
ATOM 594 O O . LYS A 1 75 ? 17.283 -2.201 -51.794 1.00 38.12 75 LYS A O 1
ATOM 599 N N . GLN A 1 76 ? 16.172 -4.104 -51.420 1.00 36.03 76 GLN A N 1
ATOM 600 C CA . GLN A 1 76 ? 14.855 -3.488 -51.397 1.00 36.03 76 GLN A CA 1
ATOM 601 C C . GLN A 1 76 ? 14.578 -3.123 -49.940 1.00 36.03 76 GLN A C 1
ATOM 603 O O . GLN A 1 76 ? 14.829 -3.918 -49.033 1.00 36.03 76 GLN A O 1
ATOM 608 N N . GLU A 1 77 ? 14.171 -1.878 -49.711 1.00 39.31 77 GLU A N 1
ATOM 609 C CA . GLU A 1 77 ? 13.663 -1.417 -48.424 1.00 39.31 77 GLU A CA 1
ATOM 610 C C . GLU A 1 77 ? 12.410 -2.238 -48.096 1.00 39.31 77 GLU A C 1
ATOM 612 O O . GLU A 1 77 ? 11.303 -1.875 -48.473 1.00 39.31 77 GLU A O 1
ATOM 617 N N . GLU A 1 78 ? 12.580 -3.391 -47.444 1.00 45.19 78 GLU A N 1
ATOM 618 C CA . GLU A 1 78 ? 11.461 -4.113 -46.844 1.00 45.19 78 GLU A CA 1
ATOM 619 C C . GLU A 1 78 ? 10.775 -3.150 -45.867 1.00 45.19 78 GLU A C 1
ATOM 621 O O . GLU A 1 78 ? 11.340 -2.800 -44.822 1.00 45.19 78 GLU A O 1
ATOM 626 N N . GLU A 1 79 ? 9.561 -2.699 -46.200 1.00 48.88 79 GLU A N 1
ATOM 627 C CA . GLU A 1 79 ? 8.683 -2.031 -45.245 1.00 48.88 79 GLU A CA 1
ATOM 628 C C . GLU A 1 79 ? 8.567 -2.934 -44.013 1.00 48.88 79 GLU A C 1
ATOM 630 O O . GLU A 1 79 ? 7.962 -4.008 -44.044 1.00 48.88 79 GLU A O 1
ATOM 635 N N . LYS A 1 80 ? 9.198 -2.524 -42.907 1.00 62.25 80 LYS A N 1
ATOM 636 C CA . LYS A 1 80 ? 9.151 -3.276 -41.652 1.00 62.25 80 LYS A CA 1
ATOM 637 C C . LYS A 1 80 ? 7.689 -3.414 -41.229 1.00 62.25 80 LYS A C 1
ATOM 639 O O . LYS A 1 80 ? 7.097 -2.439 -40.760 1.00 62.25 80 LYS A O 1
ATOM 644 N N . LYS A 1 81 ? 7.130 -4.626 -41.360 1.00 74.38 81 LYS A N 1
ATOM 645 C CA . LYS A 1 81 ? 5.769 -4.956 -40.908 1.00 74.38 81 LYS A CA 1
ATOM 646 C C . LYS A 1 81 ? 5.552 -4.415 -39.481 1.00 74.38 81 LYS A C 1
ATOM 648 O O . LYS A 1 81 ? 6.435 -4.598 -38.631 1.00 74.38 81 LYS A O 1
ATOM 653 N N . PRO A 1 82 ? 4.406 -3.765 -39.193 1.00 79.88 82 PRO A N 1
ATOM 654 C CA . PRO A 1 82 ? 4.105 -3.265 -37.859 1.00 79.88 82 PRO A CA 1
ATOM 655 C C . PRO A 1 82 ? 4.239 -4.370 -36.815 1.00 79.88 82 PRO A C 1
ATOM 657 O O . PRO A 1 82 ? 3.693 -5.466 -36.970 1.00 79.88 82 PRO A O 1
ATOM 660 N N . GLN A 1 83 ? 4.952 -4.089 -35.727 1.00 88.00 83 GLN A N 1
ATOM 661 C CA . GLN A 1 83 ? 4.988 -5.009 -34.601 1.00 88.00 83 GLN A CA 1
ATOM 662 C C . GLN A 1 83 ? 3.594 -5.082 -33.974 1.00 88.00 83 GLN A C 1
ATOM 664 O O . GLN A 1 83 ? 2.956 -4.055 -33.731 1.00 88.00 83 GLN A O 1
ATOM 669 N N . LYS A 1 84 ? 3.139 -6.307 -33.706 1.00 88.81 84 LYS A N 1
ATOM 670 C CA . LYS A 1 84 ? 1.819 -6.583 -33.137 1.00 88.81 84 LYS A CA 1
ATOM 671 C C . LYS A 1 84 ? 1.882 -6.811 -31.631 1.00 88.81 84 LYS A C 1
ATOM 673 O O . LYS A 1 84 ? 2.925 -7.199 -31.085 1.00 88.81 84 LYS A O 1
ATOM 678 N N . PHE A 1 85 ? 0.753 -6.553 -30.978 1.00 93.56 85 PHE A N 1
ATOM 679 C CA . PHE A 1 85 ? 0.554 -6.861 -29.568 1.00 93.56 85 PHE A CA 1
ATOM 680 C C . PHE A 1 85 ? 0.597 -8.382 -29.336 1.00 93.56 85 PHE A C 1
ATOM 682 O O . PHE A 1 85 ? 0.394 -9.169 -30.259 1.00 93.56 85 PHE A O 1
ATOM 689 N N . SER A 1 86 ? 0.891 -8.806 -28.109 1.00 92.00 86 SER A N 1
ATOM 690 C CA . SER A 1 86 ? 0.880 -10.220 -27.717 1.00 92.00 86 SER A CA 1
ATOM 691 C C . SER A 1 86 ? -0.519 -10.829 -27.877 1.00 92.00 86 SER A C 1
ATOM 693 O O . SER A 1 86 ? -1.486 -10.353 -27.280 1.00 92.00 86 SER A O 1
ATOM 695 N N . GLN A 1 87 ? -0.614 -11.875 -28.695 1.00 91.69 87 GLN A N 1
ATOM 696 C CA . GLN A 1 87 ? -1.855 -12.569 -29.033 1.00 91.69 87 GLN A CA 1
ATOM 697 C C . GLN A 1 87 ? -1.672 -14.073 -28.869 1.00 91.69 87 GLN A C 1
ATOM 699 O O . GLN A 1 87 ? -0.603 -14.611 -29.167 1.00 91.69 87 GLN A O 1
ATOM 704 N N . THR A 1 88 ? -2.708 -14.739 -28.384 1.00 89.75 88 THR A N 1
ATOM 705 C CA . THR A 1 88 ? -2.823 -16.197 -28.426 1.00 89.75 88 THR A CA 1
ATOM 706 C C . THR A 1 88 ? -3.097 -16.679 -29.860 1.00 89.75 88 THR A C 1
ATOM 708 O O . THR A 1 88 ? -3.463 -15.870 -30.717 1.00 89.75 88 THR A O 1
ATOM 711 N N . PRO A 1 89 ? -2.948 -17.986 -30.154 1.00 86.81 89 PRO A N 1
ATOM 712 C CA . PRO A 1 89 ? -3.260 -18.533 -31.479 1.00 86.81 89 PRO A CA 1
ATOM 713 C C . PRO A 1 89 ? -4.703 -18.286 -31.956 1.00 86.81 89 PRO A C 1
ATOM 715 O O . PRO A 1 89 ? -4.927 -18.150 -33.152 1.00 86.81 89 PRO A O 1
ATOM 718 N N . ASP A 1 90 ? -5.667 -18.180 -31.038 1.00 88.31 90 ASP A N 1
ATOM 719 C CA . ASP A 1 90 ? -7.073 -17.827 -31.299 1.00 88.31 90 ASP A CA 1
ATOM 720 C C . ASP A 1 90 ? -7.323 -16.305 -31.388 1.00 88.31 90 ASP A C 1
ATOM 722 O O . ASP A 1 90 ? -8.458 -15.865 -31.541 1.00 88.31 90 ASP A O 1
ATOM 726 N N . GLY A 1 91 ? -6.270 -15.481 -31.319 1.00 89.25 91 GLY A N 1
ATOM 727 C CA . GLY A 1 91 ? -6.333 -14.032 -31.535 1.00 89.25 91 GLY A CA 1
ATOM 728 C C . GLY A 1 91 ? -6.642 -13.191 -30.293 1.00 89.25 91 GLY A C 1
ATOM 729 O O . GLY A 1 91 ? -6.704 -11.963 -30.394 1.00 89.25 91 GLY A O 1
ATOM 730 N N . ARG A 1 92 ? -6.790 -13.803 -29.112 1.00 93.94 92 ARG A N 1
ATOM 731 C CA . ARG A 1 92 ? -7.048 -13.087 -27.854 1.00 93.94 92 ARG A CA 1
ATOM 732 C C . ARG A 1 92 ? -5.809 -12.314 -27.406 1.00 93.94 92 ARG A C 1
ATOM 734 O O . ARG A 1 92 ? -4.706 -12.855 -27.297 1.00 93.94 92 ARG A O 1
ATOM 741 N N . PHE A 1 93 ? -5.983 -11.028 -27.114 1.00 96.88 93 PHE A N 1
ATOM 742 C CA . PHE A 1 93 ? -4.898 -10.187 -26.615 1.00 96.88 93 PHE A CA 1
ATOM 743 C C . PHE A 1 93 ? -4.580 -10.505 -25.156 1.00 96.88 93 PHE A C 1
ATOM 745 O O . PHE A 1 93 ? -5.485 -10.670 -24.333 1.00 96.88 93 PHE A O 1
ATOM 752 N N . TYR A 1 94 ? -3.292 -10.528 -24.811 1.00 97.19 94 TYR A N 1
ATOM 753 C CA . TYR A 1 94 ? -2.872 -10.750 -23.430 1.00 97.19 94 TYR A CA 1
ATOM 754 C C . TYR A 1 94 ? -1.596 -9.997 -23.056 1.00 97.19 94 TYR A C 1
ATOM 756 O O . TYR A 1 94 ? -0.722 -9.754 -23.883 1.00 97.19 94 TYR A O 1
ATOM 764 N N . ILE A 1 95 ? -1.459 -9.658 -21.777 1.00 97.50 95 ILE A N 1
ATOM 765 C CA . ILE A 1 95 ? -0.211 -9.191 -21.178 1.00 97.50 95 ILE A CA 1
ATOM 766 C C . ILE A 1 95 ? 0.539 -10.416 -20.638 1.00 97.50 95 ILE A C 1
ATOM 768 O O . ILE A 1 95 ? -0.001 -11.149 -19.800 1.00 97.50 95 ILE A O 1
ATOM 772 N N . PRO A 1 96 ? 1.788 -10.669 -21.070 1.00 96.62 96 PRO A N 1
ATOM 773 C CA . PRO A 1 96 ? 2.589 -11.756 -20.529 1.00 96.62 96 PRO A CA 1
ATOM 774 C C . PRO A 1 96 ? 2.809 -11.616 -19.017 1.00 96.62 96 PRO A C 1
ATOM 776 O O . PRO A 1 96 ? 3.166 -10.537 -18.541 1.00 96.62 96 PRO A O 1
ATOM 779 N N . ALA A 1 97 ? 2.693 -12.724 -18.280 1.00 96.81 97 ALA A N 1
ATOM 780 C CA . ALA A 1 97 ? 2.920 -12.784 -16.835 1.00 96.81 97 ALA A CA 1
ATOM 781 C C . ALA A 1 97 ? 4.251 -12.149 -16.406 1.00 96.81 97 ALA A C 1
ATOM 783 O O . ALA A 1 97 ? 4.322 -11.426 -15.416 1.00 96.81 97 ALA A O 1
ATOM 784 N N . THR A 1 98 ? 5.308 -12.369 -17.191 1.00 95.06 98 THR A N 1
ATOM 785 C CA . THR A 1 98 ? 6.650 -11.823 -16.950 1.00 95.06 98 THR A CA 1
ATOM 786 C C . THR A 1 98 ? 6.698 -10.297 -16.994 1.00 95.06 98 THR A C 1
ATOM 788 O O . THR A 1 98 ? 7.483 -9.702 -16.262 1.00 95.06 98 THR A O 1
ATOM 791 N N . SER A 1 99 ? 5.846 -9.654 -17.802 1.00 96.69 99 SER A N 1
ATOM 792 C CA . SER A 1 99 ? 5.760 -8.188 -17.860 1.00 96.69 99 SER A CA 1
ATOM 793 C C . SER A 1 99 ? 5.151 -7.619 -16.580 1.00 96.69 99 SER A C 1
ATOM 795 O O . SER A 1 99 ? 5.646 -6.624 -16.060 1.00 96.69 99 SER A O 1
ATOM 797 N N . ILE A 1 100 ? 4.116 -8.278 -16.049 1.00 98.25 100 ILE A N 1
ATOM 798 C CA . ILE A 1 100 ? 3.447 -7.878 -14.804 1.00 98.25 100 ILE A CA 1
ATOM 799 C C . ILE A 1 100 ? 4.373 -8.150 -13.615 1.00 98.25 100 ILE A C 1
ATOM 801 O O . ILE A 1 100 ? 4.651 -7.240 -12.840 1.00 98.25 100 ILE A O 1
ATOM 805 N N . LYS A 1 101 ? 4.925 -9.371 -13.525 1.00 98.12 101 LYS A N 1
ATOM 806 C CA . LYS A 1 101 ? 5.877 -9.771 -12.477 1.00 98.12 101 LYS A CA 1
ATOM 807 C C . LYS A 1 101 ? 7.073 -8.819 -12.420 1.00 98.12 101 LYS A C 1
ATOM 809 O O . LYS A 1 101 ? 7.470 -8.430 -11.331 1.00 98.12 101 LYS A O 1
ATOM 814 N N . GLY A 1 102 ? 7.637 -8.443 -13.570 1.00 96.81 102 GLY A N 1
ATOM 815 C CA . GLY A 1 102 ? 8.785 -7.536 -13.639 1.00 96.81 102 GLY A CA 1
ATOM 816 C C . GLY A 1 102 ? 8.479 -6.124 -13.137 1.00 96.81 102 GLY A C 1
ATOM 817 O O . GLY A 1 102 ? 9.271 -5.573 -12.379 1.00 96.81 102 GLY A O 1
ATOM 818 N N . GLU A 1 103 ? 7.329 -5.551 -13.511 1.00 97.81 103 GLU A N 1
ATOM 819 C CA . GLU A 1 103 ? 6.927 -4.223 -13.022 1.00 97.81 103 GLU A CA 1
ATOM 820 C C . GLU A 1 103 ? 6.656 -4.244 -11.511 1.00 97.81 103 GLU A C 1
ATOM 822 O O . GLU A 1 103 ? 7.180 -3.398 -10.792 1.00 97.81 103 GLU A O 1
ATOM 827 N N . VAL A 1 104 ? 5.913 -5.241 -11.014 1.00 98.62 104 VAL A N 1
ATOM 828 C CA . VAL A 1 104 ? 5.598 -5.363 -9.579 1.00 98.62 104 VAL A CA 1
ATOM 829 C C . VAL A 1 104 ? 6.860 -5.636 -8.758 1.00 98.62 104 VAL A C 1
ATOM 831 O O . VAL A 1 104 ? 7.055 -5.002 -7.725 1.00 98.62 104 VAL A O 1
ATOM 834 N N . ARG A 1 105 ? 7.756 -6.511 -9.235 1.00 98.31 105 ARG A N 1
ATOM 835 C CA . ARG A 1 105 ? 9.057 -6.752 -8.595 1.00 98.31 105 ARG A CA 1
ATOM 836 C C . ARG A 1 105 ? 9.869 -5.467 -8.489 1.00 98.31 105 ARG A C 1
ATOM 838 O O . ARG A 1 105 ? 10.378 -5.189 -7.415 1.00 98.31 105 ARG A O 1
ATOM 845 N N . ASN A 1 106 ? 9.941 -4.667 -9.555 1.00 97.62 106 ASN A N 1
ATOM 846 C CA . ASN A 1 106 ? 10.696 -3.417 -9.516 1.00 97.62 106 ASN A CA 1
ATOM 847 C C . ASN A 1 106 ? 10.115 -2.402 -8.520 1.00 97.62 106 ASN A C 1
ATOM 849 O O . ASN A 1 106 ? 10.870 -1.698 -7.859 1.00 97.62 106 ASN A O 1
ATOM 853 N N . VAL A 1 107 ? 8.786 -2.313 -8.404 1.00 98.50 107 VAL A N 1
ATOM 854 C CA . VAL A 1 107 ? 8.156 -1.455 -7.389 1.00 98.50 107 VAL A CA 1
ATOM 855 C C . VAL A 1 107 ? 8.478 -1.964 -5.983 1.00 98.50 107 VAL A C 1
ATOM 857 O O . VAL A 1 107 ? 8.858 -1.159 -5.136 1.00 98.50 107 VAL A O 1
ATOM 860 N N . LEU A 1 108 ? 8.403 -3.279 -5.748 1.00 98.69 108 LEU A N 1
ATOM 861 C CA . LEU A 1 108 ? 8.754 -3.877 -4.458 1.00 98.69 108 LEU A CA 1
ATOM 862 C C . LEU A 1 108 ? 10.223 -3.621 -4.098 1.00 98.69 108 LEU A C 1
ATOM 864 O O . LEU A 1 108 ? 10.485 -3.142 -3.005 1.00 98.69 108 LEU A O 1
ATOM 868 N N . GLU A 1 109 ? 11.155 -3.839 -5.032 1.00 98.38 109 GLU A N 1
ATOM 869 C CA . GLU A 1 109 ? 12.589 -3.555 -4.854 1.00 98.38 109 GLU A CA 1
ATOM 870 C C . GLU A 1 109 ? 12.840 -2.099 -4.438 1.00 98.38 109 GLU A C 1
ATOM 872 O O . GLU A 1 109 ? 13.732 -1.823 -3.647 1.00 98.38 109 GLU A O 1
ATOM 877 N N . ILE A 1 110 ? 12.050 -1.143 -4.924 1.00 98.44 110 ILE A N 1
ATOM 878 C CA . ILE A 1 110 ? 12.178 0.252 -4.492 1.00 98.44 110 ILE A CA 1
ATOM 879 C C . ILE A 1 110 ? 11.577 0.444 -3.096 1.00 98.44 110 ILE A C 1
ATOM 881 O O . ILE A 1 110 ? 12.203 1.065 -2.239 1.00 98.44 110 ILE A O 1
ATOM 885 N N . MET A 1 111 ? 10.366 -0.071 -2.868 1.00 98.50 111 MET A N 1
ATOM 886 C CA . MET A 1 111 ? 9.626 0.147 -1.622 1.00 98.50 111 MET A CA 1
ATOM 887 C C . MET A 1 111 ? 10.268 -0.533 -0.415 1.00 98.50 111 MET A C 1
ATOM 889 O O . MET A 1 111 ? 10.155 -0.015 0.691 1.00 98.50 111 MET A O 1
ATOM 893 N N . SER A 1 112 ? 10.946 -1.660 -0.625 1.00 98.44 112 SER A N 1
ATOM 894 C CA . SER A 1 112 ? 11.638 -2.414 0.416 1.00 98.44 112 SER A CA 1
ATOM 895 C C . SER A 1 112 ? 13.148 -2.166 0.439 1.00 98.44 112 SER A C 1
ATOM 897 O O . SER A 1 112 ? 13.862 -2.971 1.015 1.00 98.44 112 SER A O 1
ATOM 899 N N . PHE A 1 113 ? 13.665 -1.135 -0.241 1.00 98.31 113 PHE A N 1
ATOM 900 C CA . PHE A 1 113 ? 15.112 -0.877 -0.358 1.00 98.31 113 PHE A CA 1
ATOM 901 C C . PHE A 1 113 ? 15.922 -2.117 -0.794 1.00 98.31 113 PHE A C 1
ATOM 903 O O . PHE A 1 113 ? 16.957 -2.449 -0.226 1.00 98.31 113 PHE A O 1
ATOM 910 N N . GLY A 1 114 ? 15.421 -2.840 -1.794 1.00 96.75 114 GLY A N 1
ATOM 911 C CA . GLY A 1 114 ? 16.057 -4.014 -2.380 1.00 96.75 114 GLY A CA 1
ATOM 912 C C . GLY A 1 114 ? 17.322 -3.691 -3.177 1.00 96.75 114 GLY A C 1
ATOM 913 O O . GLY A 1 114 ? 17.630 -2.543 -3.527 1.00 96.75 114 GLY A O 1
ATOM 914 N N . ARG A 1 115 ? 18.075 -4.741 -3.495 1.00 94.44 115 ARG A N 1
ATOM 915 C CA . ARG A 1 115 ? 19.353 -4.644 -4.190 1.00 94.44 115 ARG A CA 1
ATOM 916 C C . ARG A 1 115 ? 19.145 -4.309 -5.660 1.00 94.44 115 ARG A C 1
ATOM 918 O O . ARG A 1 115 ? 18.298 -4.875 -6.345 1.00 94.44 115 ARG A O 1
ATOM 925 N N . MET A 1 116 ? 20.003 -3.438 -6.194 1.00 93.88 116 MET A N 1
ATOM 926 C CA . MET A 1 116 ? 20.009 -3.187 -7.633 1.00 93.88 116 MET A CA 1
ATOM 927 C C . MET A 1 116 ? 20.909 -4.215 -8.292 1.00 93.88 116 MET A C 1
ATOM 929 O O . MET A 1 116 ? 22.110 -4.244 -8.040 1.00 93.88 116 MET A O 1
ATOM 933 N N . THR A 1 117 ? 20.332 -5.005 -9.189 1.00 87.19 117 THR A N 1
ATOM 934 C CA . THR A 1 117 ? 21.101 -5.930 -10.016 1.00 87.19 117 THR A CA 1
ATOM 935 C C . THR A 1 117 ? 21.530 -5.235 -11.306 1.00 87.19 117 THR A C 1
ATOM 937 O O . THR A 1 117 ? 20.698 -4.742 -12.070 1.00 87.19 117 THR A O 1
ATOM 940 N N . VAL A 1 118 ? 22.836 -5.205 -11.558 1.00 88.62 118 VAL A N 1
ATOM 941 C CA . VAL A 1 118 ? 23.444 -4.674 -12.786 1.00 88.62 118 VAL A CA 1
ATOM 942 C C . VAL A 1 118 ? 24.439 -5.688 -13.342 1.00 88.62 118 VAL A C 1
ATOM 944 O O . VAL A 1 118 ? 24.914 -6.556 -12.618 1.00 88.62 118 VAL A O 1
ATOM 947 N N . ASP A 1 119 ? 24.774 -5.575 -14.627 1.00 85.50 119 ASP A N 1
ATOM 948 C CA . ASP A 1 119 ? 25.871 -6.354 -15.208 1.00 85.50 119 ASP A CA 1
ATOM 949 C C . ASP A 1 119 ? 27.210 -5.890 -14.607 1.00 85.50 119 ASP A C 1
ATOM 951 O O . ASP A 1 119 ? 27.651 -4.761 -14.846 1.00 85.50 119 ASP A O 1
ATOM 955 N N . GLU A 1 120 ? 27.856 -6.774 -13.840 1.00 85.00 120 GLU A N 1
ATOM 956 C CA . GLU A 1 120 ? 29.140 -6.541 -13.164 1.00 85.00 120 GLU A CA 1
ATOM 957 C C . GLU A 1 120 ? 30.265 -6.131 -14.120 1.00 85.00 120 GLU A C 1
ATOM 959 O O . GLU A 1 120 ? 31.205 -5.434 -13.739 1.00 85.00 120 GLU A O 1
ATOM 964 N N . ARG A 1 121 ? 30.177 -6.536 -15.391 1.00 86.38 121 ARG A N 1
ATOM 965 C CA . ARG A 1 121 ? 31.208 -6.279 -16.403 1.00 86.38 121 ARG A CA 1
ATOM 966 C C . ARG A 1 121 ? 30.866 -5.101 -17.303 1.00 86.38 121 ARG A C 1
ATOM 968 O O . ARG A 1 121 ? 31.709 -4.691 -18.108 1.00 86.38 121 ARG A O 1
ATOM 975 N N . ALA A 1 122 ? 29.664 -4.535 -17.189 1.00 88.94 122 ALA A N 1
ATOM 976 C CA . ALA A 1 122 ? 29.253 -3.416 -18.019 1.00 88.94 122 ALA A CA 1
ATOM 977 C C . ALA A 1 122 ? 30.132 -2.192 -17.736 1.00 88.94 122 ALA A C 1
ATOM 979 O O . ALA A 1 122 ? 30.067 -1.579 -16.671 1.00 88.94 122 ALA A O 1
ATOM 980 N N . LYS A 1 123 ? 30.943 -1.809 -18.727 1.00 89.38 123 LYS A N 1
ATOM 981 C CA . LYS A 1 123 ? 31.744 -0.582 -18.719 1.00 89.38 123 LYS A CA 1
ATOM 982 C C . LYS A 1 123 ? 31.304 0.341 -19.841 1.00 89.38 123 LYS A C 1
ATOM 984 O O . LYS A 1 123 ? 31.168 -0.062 -21.000 1.00 89.38 123 LYS A O 1
ATOM 989 N N . PHE A 1 124 ? 31.122 1.610 -19.502 1.00 89.94 124 PHE A N 1
ATOM 990 C CA . PHE A 1 124 ? 30.907 2.661 -20.488 1.00 89.94 124 PHE A CA 1
ATOM 991 C C . PHE A 1 124 ? 32.222 3.357 -20.831 1.00 89.94 124 PHE A C 1
ATOM 993 O O . PHE A 1 124 ? 33.268 3.112 -20.236 1.00 89.94 124 PHE A O 1
ATOM 1000 N N . ALA A 1 125 ? 32.178 4.211 -21.845 1.00 86.00 125 ALA A N 1
ATOM 1001 C CA . ALA A 1 125 ? 33.338 4.953 -22.298 1.00 86.00 125 ALA A CA 1
ATOM 1002 C C . ALA A 1 125 ? 32.942 6.387 -22.618 1.00 86.00 125 ALA A C 1
ATOM 1004 O O . ALA A 1 125 ? 31.885 6.614 -23.220 1.00 86.00 125 ALA A O 1
ATOM 1005 N N . ASP A 1 126 ? 33.813 7.328 -22.273 1.00 81.88 126 ASP A N 1
ATOM 1006 C CA . ASP A 1 126 ? 33.696 8.696 -22.747 1.00 81.88 126 ASP A CA 1
ATOM 1007 C C . ASP A 1 126 ? 34.153 8.777 -24.206 1.00 81.88 126 ASP A C 1
ATOM 1009 O O . ASP A 1 126 ? 35.098 8.107 -24.641 1.00 81.88 126 ASP A O 1
ATOM 1013 N N . ARG A 1 127 ? 33.458 9.603 -24.984 1.00 75.31 127 ARG A N 1
ATOM 1014 C CA . ARG A 1 127 ? 33.760 9.811 -26.398 1.00 75.31 127 ARG A CA 1
ATOM 1015 C C . ARG A 1 127 ? 34.228 11.242 -26.604 1.00 75.31 127 ARG A C 1
ATOM 1017 O O . ARG A 1 127 ? 33.432 12.175 -26.528 1.00 75.31 127 ARG A O 1
ATOM 1024 N N . LYS A 1 128 ? 35.506 11.398 -26.947 1.00 73.06 128 LYS A N 1
ATOM 1025 C CA . LYS A 1 128 ? 36.115 12.673 -27.342 1.00 73.06 128 LYS A CA 1
ATOM 1026 C C . LYS A 1 128 ? 36.430 12.619 -28.834 1.00 73.06 128 LYS A C 1
ATOM 1028 O O . LYS A 1 128 ? 37.456 12.095 -29.263 1.00 73.06 128 LYS A O 1
ATOM 1033 N N . GLY A 1 129 ? 35.483 13.091 -29.645 1.00 75.75 129 GLY A N 1
ATOM 1034 C CA . GLY A 1 129 ? 35.561 13.005 -31.105 1.00 75.75 129 GLY A CA 1
ATOM 1035 C C . GLY A 1 129 ? 35.553 11.553 -31.606 1.00 75.75 129 GLY A C 1
ATOM 1036 O O . GLY A 1 129 ? 34.577 10.819 -31.411 1.00 75.75 129 GLY A O 1
ATOM 1037 N N . LYS A 1 130 ? 36.639 11.138 -32.272 1.00 78.31 130 LYS A N 1
ATOM 1038 C CA . LYS A 1 130 ? 36.818 9.762 -32.774 1.00 78.31 130 LYS A CA 1
ATOM 1039 C C . LYS A 1 130 ? 37.335 8.788 -31.708 1.00 78.31 130 LYS A C 1
ATOM 1041 O O . LYS A 1 130 ? 37.175 7.585 -31.881 1.00 78.31 130 LYS A O 1
ATOM 1046 N N . ILE A 1 131 ? 37.901 9.286 -30.609 1.00 81.50 131 ILE A N 1
ATOM 1047 C CA . ILE A 1 131 ? 38.488 8.453 -29.557 1.00 81.50 131 ILE A CA 1
ATOM 1048 C C . ILE A 1 131 ? 37.407 8.072 -28.543 1.00 81.50 131 ILE A C 1
ATOM 1050 O O . ILE A 1 131 ? 36.663 8.927 -28.052 1.00 81.50 131 ILE A O 1
ATOM 1054 N N . LYS A 1 132 ? 37.332 6.778 -28.225 1.00 84.88 132 LYS A N 1
ATOM 1055 C CA . LYS A 1 132 ? 36.470 6.213 -27.184 1.00 84.88 132 LYS A CA 1
ATOM 1056 C C . LYS A 1 132 ? 37.368 5.687 -26.066 1.00 84.88 132 LYS A C 1
ATOM 1058 O O . LYS A 1 132 ? 38.049 4.687 -26.266 1.00 84.88 132 LYS A O 1
ATOM 1063 N N . LYS A 1 133 ? 37.388 6.367 -24.919 1.00 87.56 133 LYS A N 1
ATOM 1064 C CA . LYS A 1 133 ? 38.185 5.962 -23.755 1.00 87.56 133 LYS A CA 1
ATOM 1065 C C . LYS A 1 133 ? 37.267 5.298 -22.722 1.00 87.56 133 LYS A C 1
ATOM 1067 O O . LYS A 1 133 ? 36.352 5.975 -22.251 1.00 87.56 133 LYS A O 1
ATOM 1072 N N . PRO A 1 134 ? 37.449 4.004 -22.404 1.00 88.81 134 PRO A N 1
ATOM 1073 C CA . PRO A 1 134 ? 36.657 3.344 -21.371 1.00 88.81 134 PRO A CA 1
ATOM 1074 C C . PRO A 1 134 ? 36.899 3.994 -20.007 1.00 88.81 134 PRO A C 1
ATOM 1076 O O . PRO A 1 134 ? 38.007 4.459 -19.734 1.00 88.81 134 PRO A O 1
ATOM 1079 N N . PHE A 1 135 ? 35.857 4.031 -19.181 1.00 92.00 135 PHE A N 1
ATOM 1080 C CA . PHE A 1 135 ? 36.002 4.324 -17.758 1.00 92.00 135 PHE A CA 1
ATOM 1081 C C . PHE A 1 135 ? 36.716 3.156 -17.066 1.00 92.00 135 PHE A C 1
ATOM 1083 O O . PHE A 1 135 ? 36.654 2.010 -17.526 1.00 92.00 135 PHE A O 1
ATOM 1090 N N . ASN A 1 136 ? 37.409 3.455 -15.972 1.00 92.50 136 ASN A N 1
ATOM 1091 C CA . ASN A 1 136 ? 38.107 2.466 -15.160 1.00 92.50 136 ASN A CA 1
ATOM 1092 C C . ASN A 1 136 ? 37.098 1.558 -14.446 1.00 92.50 136 ASN A C 1
ATOM 1094 O O . ASN A 1 136 ? 37.248 0.332 -14.461 1.00 92.50 136 ASN A O 1
ATOM 1098 N N . ASN A 1 137 ? 36.041 2.163 -13.909 1.00 94.00 137 ASN A N 1
ATOM 1099 C CA . ASN A 1 137 ? 35.000 1.503 -13.131 1.00 94.00 137 ASN A CA 1
ATOM 1100 C C . ASN A 1 137 ? 33.866 0.955 -14.014 1.00 94.00 137 ASN A C 1
ATOM 1102 O O . ASN A 1 137 ? 33.521 1.512 -15.062 1.00 94.00 137 ASN A O 1
ATOM 1106 N N . SER A 1 138 ? 33.284 -0.156 -13.575 1.00 93.12 138 SER A N 1
ATOM 1107 C CA . SER A 1 138 ? 32.036 -0.722 -14.090 1.00 93.12 138 SER A CA 1
ATOM 1108 C C . SER A 1 138 ? 30.805 -0.017 -13.518 1.00 93.12 138 SER A C 1
ATOM 1110 O O . SER A 1 138 ? 30.886 0.776 -12.583 1.00 93.12 138 SER A O 1
ATOM 1112 N N . VAL A 1 139 ? 29.631 -0.334 -14.067 1.00 92.44 139 VAL A N 1
ATOM 1113 C CA . VAL A 1 139 ? 28.345 0.088 -13.489 1.00 92.44 139 VAL A CA 1
ATOM 1114 C C . VAL A 1 139 ? 28.181 -0.448 -12.063 1.00 92.44 139 VAL A C 1
ATOM 1116 O O . VAL A 1 139 ? 27.666 0.268 -11.207 1.00 92.44 139 VAL A O 1
ATOM 1119 N N . PHE A 1 140 ? 28.648 -1.672 -11.799 1.00 93.75 140 PHE A N 1
ATOM 1120 C CA . PHE A 1 140 ? 28.605 -2.288 -10.473 1.00 93.75 140 PHE A CA 1
ATOM 1121 C C . PHE A 1 140 ? 29.484 -1.547 -9.464 1.00 93.75 140 PHE A C 1
ATOM 1123 O O . PHE A 1 140 ? 29.065 -1.314 -8.333 1.00 93.75 140 PHE A O 1
ATOM 1130 N N . ASP A 1 141 ? 30.660 -1.074 -9.880 1.00 94.62 141 ASP A N 1
ATOM 1131 C CA . ASP A 1 141 ? 31.558 -0.298 -9.017 1.00 94.62 141 ASP A CA 1
ATOM 1132 C C . ASP A 1 141 ? 30.923 1.020 -8.539 1.00 94.62 141 ASP A C 1
ATOM 1134 O O . ASP A 1 141 ? 31.214 1.471 -7.429 1.00 94.62 141 ASP A O 1
ATOM 1138 N N . CYS A 1 142 ? 29.999 1.593 -9.318 1.00 95.25 142 CYS A N 1
ATOM 1139 C CA . CYS A 1 142 ? 29.248 2.805 -8.976 1.00 95.25 142 CYS A CA 1
ATOM 1140 C C . CYS A 1 142 ? 28.063 2.577 -8.015 1.00 95.25 142 CYS A C 1
ATOM 1142 O O . CYS A 1 142 ? 27.372 3.542 -7.675 1.00 95.25 142 CYS A O 1
ATOM 1144 N N . LEU A 1 143 ? 27.777 1.337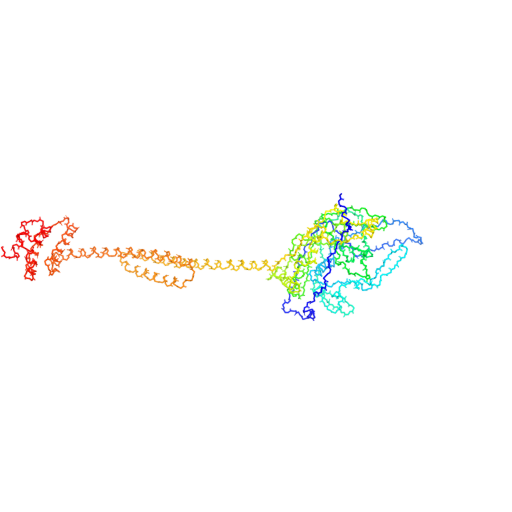 -7.603 1.00 96.00 143 LEU A N 1
ATOM 1145 C CA . LEU A 1 143 ? 26.720 1.048 -6.630 1.00 96.00 143 LEU A CA 1
ATOM 1146 C C . LEU A 1 143 ? 27.136 1.429 -5.194 1.00 96.00 143 LEU A C 1
ATOM 1148 O O . LEU A 1 143 ? 28.321 1.319 -4.850 1.00 96.00 143 LEU A O 1
ATOM 1152 N N . PRO A 1 144 ? 26.178 1.812 -4.324 1.00 95.56 144 PRO A N 1
ATOM 1153 C CA . PRO A 1 144 ? 26.416 1.904 -2.886 1.00 95.56 144 PRO A CA 1
ATOM 1154 C C . PRO A 1 144 ? 26.905 0.570 -2.310 1.00 95.56 144 PRO A C 1
ATOM 1156 O O . PRO A 1 144 ? 26.633 -0.499 -2.862 1.00 95.56 144 PRO A O 1
ATOM 1159 N N . LYS A 1 145 ? 27.625 0.615 -1.183 1.00 94.69 145 LYS A N 1
ATOM 1160 C CA . LYS A 1 145 ? 28.288 -0.571 -0.611 1.00 94.69 145 LYS A CA 1
ATOM 1161 C C . LYS A 1 145 ? 27.302 -1.708 -0.311 1.00 94.69 145 LYS A C 1
ATOM 1163 O O . LYS A 1 145 ? 27.597 -2.846 -0.661 1.00 94.69 145 LYS A O 1
ATOM 1168 N N . ALA A 1 146 ? 26.139 -1.404 0.268 1.00 94.50 146 ALA A N 1
ATOM 1169 C CA . ALA A 1 146 ? 25.125 -2.406 0.613 1.00 94.50 146 ALA A CA 1
ATOM 1170 C C . ALA A 1 146 ? 24.563 -3.148 -0.616 1.00 94.50 146 ALA A C 1
ATOM 1172 O O . ALA A 1 146 ? 24.244 -4.330 -0.545 1.00 94.50 146 ALA A O 1
ATOM 1173 N N . HIS A 1 147 ? 24.519 -2.492 -1.779 1.00 95.12 147 HIS A N 1
ATOM 1174 C CA . HIS A 1 147 ? 24.032 -3.102 -3.019 1.00 95.12 147 HIS A CA 1
ATOM 1175 C C . HIS A 1 147 ? 25.031 -4.091 -3.646 1.00 95.12 147 HIS A C 1
ATOM 1177 O O . HIS A 1 147 ? 24.674 -4.796 -4.587 1.00 95.12 147 HIS A O 1
ATOM 1183 N N . LYS A 1 148 ? 26.276 -4.132 -3.153 1.00 92.38 148 LYS A N 1
ATOM 1184 C CA . LYS A 1 148 ? 27.343 -5.017 -3.648 1.00 92.38 148 LYS A CA 1
ATOM 1185 C C . LYS A 1 148 ? 27.454 -6.323 -2.869 1.00 92.38 148 LYS A C 1
ATOM 1187 O O . LYS A 1 148 ? 28.243 -7.180 -3.259 1.00 92.38 148 LYS A O 1
ATOM 1192 N N . ASP A 1 149 ? 26.714 -6.474 -1.771 1.00 89.06 149 ASP A N 1
ATOM 1193 C CA . ASP A 1 149 ? 26.622 -7.765 -1.098 1.00 89.06 149 ASP A CA 1
ATOM 1194 C C . ASP A 1 149 ? 25.938 -8.764 -2.040 1.00 89.06 149 ASP A C 1
ATOM 1196 O O . ASP A 1 149 ? 24.918 -8.465 -2.648 1.00 89.06 149 ASP A O 1
ATOM 1200 N N . LEU A 1 150 ? 26.515 -9.946 -2.219 1.00 81.06 150 LEU A N 1
ATOM 1201 C CA . LEU A 1 150 ? 25.959 -10.999 -3.071 1.00 81.06 150 LEU A CA 1
ATOM 1202 C C . LEU A 1 150 ? 25.533 -12.230 -2.265 1.00 81.06 150 LEU A C 1
ATOM 1204 O O . LEU A 1 150 ? 25.005 -13.165 -2.862 1.00 81.06 150 LEU A O 1
ATOM 1208 N N . GLN A 1 151 ? 25.772 -12.238 -0.950 1.00 84.38 151 GLN A N 1
ATOM 1209 C CA . GLN A 1 151 ? 25.496 -13.377 -0.079 1.00 84.38 151 GLN A CA 1
ATOM 1210 C C . GLN A 1 151 ? 24.089 -13.311 0.507 1.00 84.38 151 GLN A C 1
ATOM 1212 O O . GLN A 1 151 ? 23.350 -14.283 0.399 1.00 84.38 151 GLN A O 1
ATOM 1217 N N . SER A 1 152 ? 23.705 -12.167 1.074 1.00 90.12 152 SER A N 1
ATOM 1218 C CA . SER A 1 152 ? 22.374 -11.998 1.661 1.00 90.12 152 SER A CA 1
ATOM 1219 C C . SER A 1 152 ? 21.278 -11.906 0.597 1.00 90.12 152 SER A C 1
ATOM 1221 O O . SER A 1 152 ? 21.521 -11.433 -0.524 1.00 90.12 152 SER A O 1
ATOM 1223 N N . LEU A 1 153 ? 20.065 -12.313 0.972 1.00 93.00 153 LEU A N 1
ATOM 1224 C CA . LEU A 1 153 ? 18.854 -12.136 0.176 1.00 93.00 153 LEU A CA 1
ATOM 1225 C C . LEU A 1 153 ? 18.107 -10.887 0.628 1.00 93.00 153 LEU A C 1
ATOM 1227 O O . LEU A 1 153 ? 17.913 -10.666 1.824 1.00 93.00 153 LEU A O 1
ATOM 1231 N N . ASP A 1 154 ? 17.666 -10.087 -0.336 1.00 96.25 154 ASP A N 1
ATOM 1232 C CA . ASP A 1 154 ? 16.699 -9.027 -0.062 1.00 96.25 154 ASP A CA 1
ATOM 1233 C C . ASP A 1 154 ? 15.253 -9.554 -0.104 1.00 96.25 154 ASP A C 1
ATOM 1235 O O . ASP A 1 154 ? 14.971 -10.662 -0.574 1.00 96.25 154 ASP A O 1
ATOM 1239 N N . LEU A 1 155 ? 14.307 -8.740 0.374 1.00 98.00 155 LEU A N 1
ATOM 1240 C CA . LEU A 1 155 ? 12.890 -9.112 0.426 1.00 98.00 155 LEU A CA 1
ATOM 1241 C C . LEU A 1 155 ? 12.299 -9.465 -0.955 1.00 98.00 155 LEU A C 1
ATOM 1243 O O . LEU A 1 155 ? 11.456 -10.360 -1.064 1.00 98.00 155 LEU A O 1
ATOM 1247 N N . ALA A 1 156 ? 12.740 -8.802 -2.028 1.00 97.56 156 ALA A N 1
ATOM 1248 C CA . ALA A 1 156 ? 12.257 -9.094 -3.374 1.00 97.56 156 ALA A CA 1
ATOM 1249 C C . ALA A 1 156 ? 12.749 -10.462 -3.859 1.00 97.56 156 ALA A C 1
ATOM 1251 O O . ALA A 1 156 ? 11.994 -11.204 -4.494 1.00 97.56 156 ALA A O 1
ATOM 1252 N N . GLU A 1 157 ? 13.987 -10.828 -3.541 1.00 96.12 157 GLU A N 1
ATOM 1253 C CA . GLU A 1 157 ? 14.539 -12.151 -3.815 1.00 96.12 157 GLU A CA 1
ATOM 1254 C C . GLU A 1 157 ? 13.816 -13.242 -3.021 1.00 96.12 157 GLU A C 1
ATOM 1256 O O . GLU A 1 157 ? 13.473 -14.271 -3.610 1.00 96.12 157 GLU A O 1
ATOM 1261 N N . CYS A 1 158 ? 13.492 -12.992 -1.748 1.00 96.75 158 CYS A N 1
ATOM 1262 C CA . CYS A 1 158 ? 12.711 -13.898 -0.898 1.00 96.75 158 CYS A CA 1
ATOM 1263 C C . CYS A 1 158 ? 11.322 -14.221 -1.482 1.00 96.75 158 CYS A C 1
ATOM 1265 O O . CYS A 1 158 ? 10.844 -15.356 -1.379 1.00 96.75 158 CYS A O 1
ATOM 1267 N N . ILE A 1 159 ? 10.668 -13.242 -2.116 1.00 98.19 159 ILE A N 1
ATOM 1268 C CA . ILE A 1 159 ? 9.307 -13.376 -2.661 1.00 98.19 159 ILE A CA 1
ATOM 1269 C C . ILE A 1 159 ? 9.327 -13.902 -4.104 1.00 98.19 159 ILE A C 1
ATOM 1271 O O . ILE A 1 159 ? 8.667 -14.891 -4.440 1.00 98.19 159 ILE A O 1
ATOM 1275 N N . PHE A 1 160 ? 10.077 -13.247 -4.994 1.00 97.44 160 PHE A N 1
ATOM 1276 C CA . PHE A 1 160 ? 10.045 -13.515 -6.437 1.00 97.44 160 PHE A CA 1
ATOM 1277 C C . PHE A 1 160 ? 11.046 -14.573 -6.900 1.00 97.44 160 PHE A C 1
ATOM 1279 O O . PHE A 1 160 ? 10.931 -15.036 -8.050 1.00 97.44 160 PHE A O 1
ATOM 1286 N N . GLY A 1 161 ? 11.982 -14.951 -6.028 1.00 94.50 161 GLY A N 1
ATOM 1287 C CA . GLY A 1 161 ? 13.099 -15.835 -6.320 1.00 94.50 161 GLY A CA 1
ATOM 1288 C C . GLY A 1 161 ? 14.247 -15.129 -7.039 1.00 94.50 161 GLY A C 1
ATOM 1289 O O . GLY A 1 161 ? 14.108 -14.020 -7.575 1.00 94.50 161 GLY A O 1
ATOM 1290 N N . HIS A 1 162 ? 15.384 -15.813 -7.108 1.00 90.31 162 HIS A N 1
ATOM 1291 C CA . HIS A 1 162 ? 16.560 -15.364 -7.845 1.00 90.31 162 HIS A CA 1
ATOM 1292 C C . HIS A 1 162 ? 17.304 -16.549 -8.466 1.00 90.31 162 HIS A C 1
ATOM 1294 O O . HIS A 1 162 ? 17.175 -17.694 -8.034 1.00 90.31 162 HIS A O 1
ATOM 1300 N N . VAL A 1 163 ? 18.102 -16.245 -9.485 1.00 86.94 163 VAL A N 1
ATOM 1301 C CA . VAL A 1 163 ? 19.064 -17.167 -10.088 1.00 86.94 163 VAL A CA 1
ATOM 1302 C C . VAL A 1 163 ? 20.386 -16.419 -10.168 1.00 86.94 163 VAL A C 1
ATOM 1304 O O . VAL A 1 163 ? 20.482 -15.430 -10.894 1.00 86.94 163 VAL A O 1
ATOM 1307 N N . LYS A 1 164 ? 21.373 -16.856 -9.388 1.00 77.19 164 LYS A N 1
ATOM 1308 C CA . LYS A 1 164 ? 22.741 -16.329 -9.362 1.00 77.19 164 LYS A CA 1
ATOM 1309 C C . LYS A 1 164 ? 23.711 -17.495 -9.558 1.00 77.19 164 LYS A C 1
ATOM 1311 O O . LYS A 1 164 ? 23.381 -18.638 -9.254 1.00 77.19 164 LYS A O 1
ATOM 1316 N N . ASP A 1 165 ? 24.936 -17.208 -9.986 1.00 70.06 165 ASP A N 1
ATOM 1317 C CA . ASP A 1 165 ? 25.964 -18.245 -10.185 1.00 70.06 165 ASP A CA 1
ATOM 1318 C C . ASP A 1 165 ? 26.277 -19.042 -8.901 1.00 70.06 165 ASP A C 1
ATOM 1320 O O . ASP A 1 165 ? 26.729 -20.181 -8.968 1.00 70.06 165 ASP A O 1
ATOM 1324 N N . LYS A 1 166 ? 26.029 -18.448 -7.724 1.00 63.75 166 LYS A N 1
ATOM 1325 C CA . LYS A 1 166 ? 26.319 -19.023 -6.399 1.00 63.75 166 LYS A CA 1
ATOM 1326 C C . LYS A 1 166 ? 25.093 -19.583 -5.661 1.00 63.75 166 LYS A C 1
ATOM 1328 O O . LYS A 1 166 ? 25.239 -20.013 -4.523 1.00 63.75 166 LYS A O 1
ATOM 1333 N N . GLY A 1 167 ? 23.903 -19.563 -6.265 1.00 75.69 167 GLY A N 1
ATOM 1334 C CA . GLY A 1 167 ? 22.678 -20.015 -5.602 1.00 75.69 167 GLY A CA 1
ATOM 1335 C C . GLY A 1 167 ? 21.404 -19.695 -6.381 1.00 75.69 167 GLY A C 1
ATOM 1336 O O . GLY A 1 167 ? 21.355 -18.772 -7.197 1.00 75.69 167 GLY A O 1
ATOM 1337 N N . MET A 1 168 ? 20.360 -20.483 -6.141 1.00 88.38 168 MET A N 1
ATOM 1338 C CA . MET A 1 168 ? 19.049 -20.296 -6.755 1.00 88.38 168 MET A CA 1
ATOM 1339 C C . MET A 1 168 ? 17.977 -20.409 -5.678 1.00 88.38 168 MET A C 1
ATOM 1341 O O . MET A 1 168 ? 17.966 -21.376 -4.921 1.00 88.38 168 MET A O 1
ATOM 1345 N N . LEU A 1 169 ? 17.045 -19.458 -5.655 1.00 91.38 169 LEU A N 1
ATOM 1346 C CA . LEU A 1 169 ? 15.841 -19.533 -4.833 1.00 91.38 169 LEU A CA 1
ATOM 1347 C C . LEU A 1 169 ? 14.617 -19.511 -5.741 1.00 91.38 169 LEU A C 1
ATOM 1349 O O . LEU A 1 169 ? 14.421 -18.581 -6.531 1.00 91.38 169 LEU A O 1
ATOM 1353 N N . LYS A 1 170 ? 13.768 -20.533 -5.621 1.00 93.31 170 LYS A N 1
ATOM 1354 C CA . LYS A 1 170 ? 12.487 -20.576 -6.326 1.00 93.31 170 LYS A CA 1
ATOM 1355 C C . LYS A 1 170 ? 11.549 -19.523 -5.737 1.00 93.31 170 LYS A C 1
ATOM 1357 O O . LYS A 1 170 ? 11.325 -19.487 -4.532 1.00 93.31 170 LYS A O 1
ATOM 1362 N N . GLY A 1 171 ? 10.973 -18.690 -6.601 1.00 95.31 171 GLY A N 1
ATOM 1363 C CA . GLY A 1 171 ? 9.980 -17.704 -6.184 1.00 95.31 171 GLY A CA 1
ATOM 1364 C C . GLY A 1 171 ? 8.714 -18.356 -5.635 1.00 95.31 171 GLY A C 1
ATOM 1365 O O . GLY A 1 171 ? 8.249 -19.369 -6.159 1.00 95.31 171 GLY A O 1
ATOM 1366 N N . ARG A 1 172 ? 8.134 -17.728 -4.614 1.00 97.06 172 ARG A N 1
ATOM 1367 C CA . ARG A 1 172 ? 6.891 -18.144 -3.953 1.00 97.06 172 ARG A CA 1
ATOM 1368 C C . ARG A 1 172 ? 5.641 -17.480 -4.535 1.00 97.06 172 ARG A C 1
ATOM 1370 O O . ARG A 1 172 ? 4.534 -17.774 -4.102 1.00 97.06 172 ARG A O 1
ATOM 1377 N N . VAL A 1 173 ? 5.805 -16.635 -5.557 1.00 98.00 173 VAL A N 1
ATOM 1378 C CA . VAL A 1 173 ? 4.713 -15.965 -6.283 1.00 98.00 173 VAL A CA 1
ATOM 1379 C C . VAL A 1 173 ? 4.729 -16.288 -7.777 1.00 98.00 173 VAL A C 1
ATOM 1381 O O . VAL A 1 173 ? 5.777 -16.290 -8.435 1.00 98.00 173 VAL A O 1
ATOM 1384 N N . GLN A 1 174 ? 3.544 -16.526 -8.330 1.00 98.12 174 GLN A N 1
ATOM 1385 C CA . GLN A 1 174 ? 3.311 -16.927 -9.713 1.00 98.12 174 GLN A CA 1
ATOM 1386 C C . GLN A 1 174 ? 2.237 -16.027 -10.325 1.00 98.12 174 GLN A C 1
ATOM 1388 O O . GLN A 1 174 ? 1.124 -15.936 -9.818 1.00 98.12 174 GLN A O 1
ATOM 1393 N N . PHE A 1 175 ? 2.575 -15.353 -11.422 1.00 98.44 175 PHE A N 1
ATOM 1394 C CA . PHE A 1 175 ? 1.662 -14.460 -12.134 1.00 98.44 175 PHE A CA 1
ATOM 1395 C C . PHE A 1 175 ? 1.050 -15.202 -13.321 1.00 98.44 175 PHE A C 1
ATOM 1397 O O . PHE A 1 175 ? 1.779 -15.820 -14.097 1.00 98.44 175 PHE A O 1
ATOM 1404 N N . GLY A 1 176 ? -0.266 -15.108 -13.493 1.00 97.75 176 GLY A N 1
ATOM 1405 C CA . GLY A 1 176 ? -0.942 -15.535 -14.714 1.00 97.75 176 GLY A CA 1
ATOM 1406 C C . GLY A 1 176 ? -0.764 -14.537 -15.862 1.00 97.75 176 GLY A C 1
ATOM 1407 O O . GLY A 1 176 ? -0.505 -13.348 -15.653 1.00 97.75 176 GLY A O 1
ATOM 1408 N N . HIS A 1 177 ? -0.929 -15.014 -17.098 1.00 97.31 177 HIS A N 1
ATOM 1409 C CA . HIS A 1 177 ? -1.136 -14.134 -18.250 1.00 97.31 177 HIS A CA 1
ATOM 1410 C C . HIS A 1 177 ? -2.433 -13.341 -18.053 1.00 97.31 177 HIS A C 1
ATOM 1412 O O . HIS A 1 177 ? -3.449 -13.928 -17.687 1.00 97.31 177 HIS A O 1
ATOM 1418 N N . ALA A 1 178 ? -2.408 -12.025 -18.285 1.00 98.12 178 ALA A N 1
ATOM 1419 C CA . ALA A 1 178 ? -3.615 -11.209 -18.176 1.00 98.12 178 ALA A CA 1
ATOM 1420 C C . ALA A 1 178 ? -4.292 -11.089 -19.532 1.00 98.12 178 ALA A C 1
ATOM 1422 O O . ALA A 1 178 ? -3.757 -10.442 -20.429 1.00 98.12 178 ALA A O 1
ATOM 1423 N N . PHE A 1 179 ? -5.450 -11.718 -19.685 1.00 97.94 179 PHE A N 1
ATOM 1424 C CA . PHE A 1 179 ? -6.189 -11.756 -20.945 1.00 97.94 179 PHE A CA 1
ATOM 1425 C C . PHE A 1 179 ? -7.206 -10.622 -21.020 1.00 97.94 179 PHE A C 1
ATOM 1427 O O . PHE A 1 179 ? -7.724 -10.189 -19.990 1.00 97.94 179 PHE A O 1
ATOM 1434 N N . SER A 1 180 ? -7.491 -10.154 -22.234 1.00 97.69 180 SER A N 1
ATOM 1435 C CA . SER A 1 180 ? -8.516 -9.144 -22.497 1.00 97.69 180 SER A CA 1
ATOM 1436 C C . SER A 1 180 ? -9.606 -9.670 -23.416 1.00 97.69 180 SER A C 1
ATOM 1438 O O . SER A 1 180 ? -9.319 -10.349 -24.401 1.00 97.69 180 SER A O 1
ATOM 1440 N N . ASP A 1 181 ? -10.839 -9.267 -23.114 1.00 94.56 181 ASP A N 1
ATOM 1441 C CA . ASP A 1 181 ? -12.031 -9.555 -23.919 1.00 94.56 181 ASP A CA 1
ATOM 1442 C C . ASP A 1 181 ? -12.568 -8.312 -24.644 1.00 94.56 181 ASP A C 1
ATOM 1444 O O . ASP A 1 181 ? -13.422 -8.417 -25.519 1.00 94.56 181 ASP A O 1
ATOM 1448 N N . ASN A 1 182 ? -12.069 -7.118 -24.302 1.00 97.25 182 ASN A N 1
ATOM 1449 C CA . ASN A 1 182 ? -12.542 -5.848 -24.860 1.00 97.25 182 ASN A CA 1
ATOM 1450 C C . ASN A 1 182 ? -11.469 -5.066 -25.636 1.00 97.25 182 ASN A C 1
ATOM 1452 O O . ASN A 1 182 ? -11.782 -4.022 -26.218 1.00 97.25 182 ASN A O 1
ATOM 1456 N N . ALA A 1 183 ? -10.216 -5.531 -25.626 1.00 96.62 183 ALA A N 1
ATOM 1457 C CA . ALA A 1 183 ? -9.105 -4.873 -26.295 1.00 96.62 183 ALA A CA 1
ATOM 1458 C C . ALA A 1 183 ? -9.337 -4.738 -27.804 1.00 96.62 183 ALA A C 1
ATOM 1460 O O . ALA A 1 183 ? -9.775 -5.665 -28.484 1.00 96.62 183 ALA A O 1
ATOM 1461 N N . LYS A 1 184 ? -8.994 -3.563 -28.336 1.00 96.62 184 LYS A N 1
ATOM 1462 C CA . LYS A 1 184 ? -9.068 -3.250 -29.766 1.00 96.62 184 LYS A CA 1
ATOM 1463 C C . LYS A 1 184 ? -7.787 -2.558 -30.194 1.00 96.62 184 LYS A C 1
ATOM 1465 O O . LYS A 1 184 ? -7.307 -1.675 -29.483 1.00 96.62 184 LYS A O 1
ATOM 1470 N N . GLU A 1 185 ? -7.271 -2.930 -31.357 1.00 95.81 185 GLU A N 1
ATOM 1471 C CA . GLU A 1 185 ? -6.122 -2.261 -31.964 1.00 95.81 185 GLU A CA 1
ATOM 1472 C C . GLU A 1 185 ? -6.455 -0.810 -32.334 1.00 95.81 185 GLU A C 1
ATOM 1474 O O . GLU A 1 185 ? -7.589 -0.452 -32.674 1.00 95.81 185 GLU A O 1
ATOM 1479 N N . GLU A 1 186 ? -5.445 0.038 -32.227 1.00 93.25 186 GLU A N 1
ATOM 1480 C CA . GLU A 1 186 ? -5.411 1.387 -32.767 1.00 93.25 186 GLU A CA 1
ATOM 1481 C C . GLU A 1 186 ? -4.612 1.393 -34.077 1.00 93.25 186 GLU A C 1
ATOM 1483 O O . GLU A 1 186 ? -3.982 0.400 -34.446 1.00 93.25 186 GLU A O 1
ATOM 1488 N N . GLN A 1 187 ? -4.647 2.510 -34.803 1.00 90.62 187 GLN A N 1
ATOM 1489 C CA . GLN A 1 187 ? -3.870 2.642 -36.030 1.00 90.62 187 GLN A CA 1
ATOM 1490 C C . GLN A 1 187 ? -2.368 2.482 -35.743 1.00 90.62 187 GLN A C 1
ATOM 1492 O O . GLN A 1 187 ? -1.894 2.969 -34.709 1.00 90.62 187 GLN A O 1
ATOM 1497 N N . PRO A 1 188 ? -1.604 1.835 -36.642 1.00 91.25 188 PRO A N 1
ATOM 1498 C CA . PRO A 1 188 ? -0.164 1.727 -36.489 1.00 91.25 188 PRO A CA 1
ATOM 1499 C C . PRO A 1 188 ? 0.503 3.098 -36.360 1.00 91.25 188 PRO A C 1
ATOM 1501 O O . PRO A 1 188 ? 0.192 4.039 -37.091 1.00 91.25 188 PRO A O 1
ATOM 1504 N N . VAL A 1 189 ? 1.462 3.199 -35.445 1.00 90.31 189 VAL A N 1
ATOM 1505 C CA . VAL A 1 189 ? 2.239 4.418 -35.199 1.00 90.31 189 VAL A CA 1
ATOM 1506 C C . VAL A 1 189 ? 3.724 4.134 -35.351 1.00 90.31 189 VAL A C 1
ATOM 1508 O O . VAL A 1 189 ? 4.225 3.097 -34.913 1.00 90.31 189 VAL A O 1
ATOM 1511 N N . ARG A 1 190 ? 4.447 5.073 -35.960 1.00 87.56 190 ARG A N 1
ATOM 1512 C CA . ARG A 1 190 ? 5.895 4.994 -36.163 1.00 87.56 190 ARG A CA 1
ATOM 1513 C C . ARG A 1 190 ? 6.610 5.804 -35.087 1.00 87.56 190 ARG A C 1
ATOM 1515 O O . ARG A 1 190 ? 6.403 7.011 -34.989 1.00 87.56 190 ARG A O 1
ATOM 1522 N N . LEU A 1 191 ? 7.416 5.132 -34.264 1.00 86.31 191 LEU A N 1
ATOM 1523 C CA . LEU A 1 191 ? 8.089 5.726 -33.108 1.00 86.31 191 LEU A CA 1
ATOM 1524 C C . LEU A 1 191 ? 9.557 5.303 -33.031 1.00 86.31 191 LEU A C 1
ATOM 1526 O O . LEU A 1 191 ? 9.924 4.167 -33.342 1.00 86.31 191 LEU A O 1
ATOM 1530 N N . THR A 1 192 ? 10.388 6.193 -32.501 1.00 83.12 192 THR A N 1
ATOM 1531 C CA . THR A 1 192 ? 11.790 5.903 -32.206 1.00 83.12 192 THR A CA 1
ATOM 1532 C C . THR A 1 192 ? 11.899 5.276 -30.817 1.00 83.12 192 THR A C 1
ATOM 1534 O O . THR A 1 192 ? 11.970 5.953 -29.796 1.00 83.12 192 THR A O 1
ATOM 1537 N N . LEU A 1 193 ? 11.910 3.947 -30.746 1.00 74.00 193 LEU A N 1
ATOM 1538 C CA . LEU A 1 193 ? 11.942 3.227 -29.463 1.00 74.00 193 LEU A CA 1
ATOM 1539 C C . LEU A 1 193 ? 13.353 3.090 -28.861 1.00 74.00 193 LEU A C 1
ATOM 1541 O O . LEU A 1 193 ? 13.535 2.414 -27.847 1.00 74.00 193 LEU A O 1
ATOM 1545 N N . SER A 1 194 ? 14.365 3.724 -29.460 1.00 64.44 194 SER A N 1
ATOM 1546 C CA . SER A 1 194 ? 15.724 3.734 -28.918 1.00 64.44 194 SER A CA 1
ATOM 1547 C C . SER A 1 194 ? 15.834 4.667 -27.714 1.00 64.44 194 SER A C 1
ATOM 1549 O O . SER A 1 194 ? 15.406 5.818 -27.766 1.00 64.44 194 SER A O 1
ATOM 1551 N N . SER A 1 195 ? 16.471 4.203 -26.642 1.00 59.81 195 SER A N 1
ATOM 1552 C CA . SER A 1 195 ? 16.750 5.026 -25.468 1.00 59.81 195 SER A CA 1
ATOM 1553 C C . SER A 1 195 ? 18.092 5.771 -25.598 1.00 59.81 195 SER A C 1
ATOM 1555 O O . SER A 1 195 ? 19.021 5.280 -26.248 1.00 59.81 195 SER A O 1
ATOM 1557 N N . PRO A 1 196 ? 18.244 6.955 -24.973 1.00 60.06 196 PRO A N 1
ATOM 1558 C CA . PRO A 1 196 ? 19.533 7.617 -24.850 1.00 60.06 196 PRO A CA 1
ATOM 1559 C C . PRO A 1 196 ? 20.488 6.708 -24.080 1.00 60.06 196 PRO A C 1
ATOM 1561 O O . PRO A 1 196 ? 20.148 6.146 -23.035 1.00 60.06 196 PRO A O 1
ATOM 1564 N N . LYS A 1 197 ? 21.695 6.561 -24.626 1.00 71.50 197 LYS A N 1
ATOM 1565 C CA . LYS A 1 197 ? 22.689 5.613 -24.127 1.00 71.50 197 LYS A CA 1
ATOM 1566 C C . LYS A 1 197 ? 23.165 6.022 -22.732 1.00 71.50 197 LYS A C 1
ATOM 1568 O O . LYS A 1 197 ? 23.498 7.186 -22.510 1.00 71.50 197 LYS A O 1
ATOM 1573 N N . ALA A 1 198 ? 23.289 5.046 -21.832 1.00 73.69 198 ALA A N 1
ATOM 1574 C CA . ALA A 1 198 ? 23.808 5.215 -20.468 1.00 73.69 198 ALA A CA 1
ATOM 1575 C C . ALA A 1 198 ? 25.237 5.804 -20.396 1.00 73.69 198 ALA A C 1
ATOM 1577 O O . ALA A 1 198 ? 25.687 6.245 -19.342 1.00 73.69 198 ALA A O 1
ATOM 1578 N N . SER A 1 199 ? 25.924 5.924 -21.538 1.00 78.44 199 SER A N 1
ATOM 1579 C CA . SER A 1 199 ? 27.154 6.705 -21.692 1.00 78.44 199 SER A CA 1
ATOM 1580 C C . SER A 1 199 ? 26.988 8.212 -21.427 1.00 78.44 199 SER A C 1
ATOM 1582 O O . SER A 1 199 ? 27.986 8.904 -21.239 1.00 78.44 199 SER A O 1
ATOM 1584 N N . PHE A 1 200 ? 25.764 8.758 -21.428 1.00 88.00 200 PHE A N 1
ATOM 1585 C CA . PHE A 1 200 ? 25.512 10.143 -21.014 1.00 88.00 200 PHE A CA 1
ATOM 1586 C C . PHE A 1 200 ? 25.436 10.247 -19.481 1.00 88.00 200 PHE A C 1
ATOM 1588 O O . PHE A 1 200 ? 24.365 10.409 -18.896 1.00 88.00 200 PHE A O 1
ATOM 1595 N N . TYR A 1 201 ? 26.601 10.164 -18.836 1.00 89.75 201 TYR A N 1
ATOM 1596 C CA . TYR A 1 201 ? 26.745 10.178 -17.377 1.00 89.75 201 TYR A CA 1
ATOM 1597 C C . TYR A 1 201 ? 26.086 11.361 -16.630 1.00 89.75 201 TYR A C 1
ATOM 1599 O O . TYR A 1 201 ? 25.692 11.120 -15.495 1.00 89.75 201 TYR A O 1
ATOM 1607 N N . PRO A 1 202 ? 25.857 12.578 -17.192 1.00 91.19 202 PRO A N 1
ATOM 1608 C CA . PRO A 1 202 ? 25.196 13.658 -16.442 1.00 91.19 202 PRO A CA 1
ATOM 1609 C C . PRO A 1 202 ? 23.798 13.323 -15.900 1.00 91.19 202 PRO A C 1
ATOM 1611 O O . PRO A 1 202 ? 23.325 14.001 -14.996 1.00 91.19 202 PRO A O 1
ATOM 1614 N N . ILE A 1 203 ? 23.131 12.315 -16.474 1.00 92.62 203 ILE A N 1
ATOM 1615 C CA . ILE A 1 203 ? 21.811 11.834 -16.040 1.00 92.62 203 ILE A CA 1
ATOM 1616 C C . ILE A 1 203 ? 21.919 10.566 -15.180 1.00 92.62 203 ILE A C 1
ATOM 1618 O O . ILE A 1 203 ? 21.139 10.391 -14.254 1.00 92.62 203 ILE A O 1
ATOM 1622 N N . TYR A 1 204 ? 22.849 9.664 -15.509 1.00 93.06 204 TYR A N 1
ATOM 1623 C CA . TYR A 1 204 ? 22.933 8.326 -14.904 1.00 93.06 204 TYR A CA 1
ATOM 1624 C C . TYR A 1 204 ? 23.853 8.255 -13.678 1.00 93.06 204 TYR A C 1
ATOM 1626 O O . TYR A 1 204 ? 23.773 7.290 -12.923 1.00 93.06 204 TYR A O 1
ATOM 1634 N N . ILE A 1 205 ? 24.700 9.265 -13.474 1.00 94.31 205 ILE A N 1
ATOM 1635 C CA . ILE A 1 205 ? 25.561 9.421 -12.302 1.00 94.31 205 ILE A CA 1
ATOM 1636 C C . ILE A 1 205 ? 25.062 10.615 -11.495 1.00 94.31 205 ILE A C 1
ATOM 1638 O O . ILE A 1 205 ? 24.844 11.688 -12.064 1.00 94.31 205 ILE A O 1
ATOM 1642 N N . LYS A 1 206 ? 24.897 10.437 -10.182 1.00 93.69 206 LYS A N 1
ATOM 1643 C CA . LYS A 1 206 ? 24.449 11.476 -9.246 1.00 93.69 206 LYS A CA 1
ATOM 1644 C C . LYS A 1 206 ? 25.386 12.687 -9.312 1.00 93.69 206 LYS A C 1
ATOM 1646 O O . LYS A 1 206 ? 26.601 12.547 -9.187 1.00 93.69 206 LYS A O 1
ATOM 1651 N N . GLN A 1 207 ? 24.811 13.870 -9.518 1.00 93.25 207 GLN A N 1
ATOM 1652 C CA . GLN A 1 207 ? 25.537 15.141 -9.599 1.00 93.25 207 GLN A CA 1
ATOM 1653 C C . GLN A 1 207 ? 25.166 16.051 -8.430 1.00 93.25 207 GLN A C 1
ATOM 1655 O O . GLN A 1 207 ? 24.050 15.980 -7.913 1.00 93.25 207 GLN A O 1
ATOM 1660 N N . ASP A 1 208 ? 26.085 16.937 -8.060 1.00 88.00 208 ASP A N 1
ATOM 1661 C CA . ASP A 1 208 ? 25.829 17.977 -7.065 1.00 88.00 208 ASP A CA 1
ATOM 1662 C C . ASP A 1 208 ? 25.050 19.145 -7.700 1.00 88.00 208 ASP A C 1
ATOM 1664 O O . ASP A 1 208 ? 25.012 19.296 -8.923 1.00 88.00 208 ASP A O 1
ATOM 1668 N N . ASN A 1 209 ? 24.410 19.989 -6.883 1.00 82.31 209 ASN A N 1
ATOM 1669 C CA . ASN A 1 209 ? 23.629 21.124 -7.401 1.00 82.31 209 ASN A CA 1
ATOM 1670 C C . ASN A 1 209 ? 24.509 22.162 -8.122 1.00 82.31 209 ASN A C 1
ATOM 1672 O O . ASN A 1 209 ? 24.067 22.756 -9.103 1.00 82.31 209 ASN A O 1
ATOM 1676 N N . ASN A 1 210 ? 25.740 22.359 -7.642 1.00 82.75 210 ASN A N 1
ATOM 1677 C CA . ASN A 1 210 ? 26.735 23.242 -8.241 1.00 82.75 210 ASN A CA 1
ATOM 1678 C C . ASN A 1 210 ? 27.858 22.378 -8.814 1.00 82.75 210 ASN A C 1
ATOM 1680 O O . ASN A 1 210 ? 28.577 21.720 -8.067 1.00 82.75 210 ASN A O 1
ATOM 1684 N N . ILE A 1 211 ? 27.972 22.344 -10.141 1.00 83.75 211 ILE A N 1
ATOM 1685 C CA . ILE A 1 211 ? 28.896 21.448 -10.837 1.00 83.75 211 ILE A CA 1
ATOM 1686 C C . ILE A 1 211 ? 30.114 22.240 -11.311 1.00 83.75 211 ILE A C 1
ATOM 1688 O O . ILE A 1 211 ? 30.049 22.937 -12.323 1.00 83.75 211 ILE A O 1
ATOM 1692 N N . ASP A 1 212 ? 31.254 22.051 -10.650 1.00 84.75 212 ASP A N 1
ATOM 1693 C CA . ASP A 1 212 ? 32.550 22.495 -11.182 1.00 84.75 212 ASP A CA 1
ATOM 1694 C C . ASP A 1 212 ? 33.057 21.529 -12.255 1.00 84.75 212 ASP A C 1
ATOM 1696 O O . ASP A 1 212 ? 33.507 21.936 -13.333 1.00 84.75 212 ASP A O 1
ATOM 1700 N N . LYS A 1 213 ? 32.905 20.231 -11.991 1.00 89.44 213 LYS A N 1
ATOM 1701 C CA . LYS A 1 213 ? 33.211 19.121 -12.891 1.00 89.44 213 LYS A CA 1
ATOM 1702 C C . LYS A 1 213 ? 32.151 18.042 -12.690 1.00 89.44 213 LYS A C 1
ATOM 1704 O O . LYS A 1 213 ? 31.829 17.699 -11.559 1.00 89.44 213 LYS A O 1
ATOM 1709 N N . TYR A 1 214 ? 31.619 17.500 -13.783 1.00 91.00 214 TYR A N 1
ATOM 1710 C CA . TYR A 1 214 ? 30.692 16.377 -13.683 1.00 91.00 214 TYR A CA 1
ATOM 1711 C C . TYR A 1 214 ? 31.385 15.144 -13.103 1.00 91.00 214 TYR A C 1
ATOM 1713 O O . TYR A 1 214 ? 32.451 14.757 -13.590 1.00 91.00 214 TYR A O 1
ATOM 1721 N N . LYS A 1 215 ? 30.706 14.491 -12.160 1.00 93.81 215 LYS A N 1
ATOM 1722 C CA . LYS A 1 215 ? 31.010 13.122 -11.749 1.00 93.81 215 LYS A CA 1
ATOM 1723 C C . LYS A 1 215 ? 30.694 12.171 -12.901 1.00 93.81 215 LYS A C 1
ATOM 1725 O O . LYS A 1 215 ? 29.718 12.350 -13.636 1.00 93.81 215 LYS A O 1
ATOM 1730 N N . THR A 1 216 ? 31.529 11.165 -13.064 1.00 93.56 216 THR A N 1
ATOM 1731 C CA . THR A 1 216 ? 31.475 10.140 -14.106 1.00 93.56 216 THR A CA 1
ATOM 1732 C C . THR A 1 216 ? 31.405 8.757 -13.460 1.00 93.56 216 THR A C 1
ATOM 1734 O O . THR A 1 216 ? 31.222 8.645 -12.253 1.00 93.56 216 THR A O 1
ATOM 1737 N N . TYR A 1 217 ? 31.547 7.689 -14.246 1.00 93.44 217 TYR A N 1
ATOM 1738 C CA . TYR A 1 217 ? 31.640 6.343 -13.680 1.00 93.44 217 TYR A CA 1
ATOM 1739 C C . TYR A 1 217 ? 32.936 6.144 -12.863 1.00 93.44 217 TYR A C 1
ATOM 1741 O O . TYR A 1 217 ? 32.961 5.319 -11.959 1.00 93.44 217 TYR A O 1
ATOM 1749 N N . ASP A 1 218 ? 33.994 6.927 -13.112 1.00 94.12 218 ASP A N 1
ATOM 1750 C CA . ASP A 1 218 ? 35.259 6.808 -12.367 1.00 94.12 218 ASP A CA 1
ATOM 1751 C C . ASP A 1 218 ? 35.172 7.343 -10.926 1.00 94.12 218 ASP A C 1
ATOM 1753 O O . ASP A 1 218 ? 35.916 6.895 -10.059 1.00 94.12 218 ASP A O 1
ATOM 1757 N N . ASP A 1 219 ? 34.288 8.309 -10.672 1.00 93.50 219 ASP A N 1
ATOM 1758 C CA . ASP A 1 219 ? 34.273 9.125 -9.449 1.00 93.50 219 ASP A CA 1
ATOM 1759 C C . ASP A 1 219 ? 32.859 9.410 -8.904 1.00 93.50 219 ASP A C 1
ATOM 1761 O O . ASP A 1 219 ? 32.675 10.289 -8.061 1.00 93.50 219 ASP A O 1
ATOM 1765 N N . GLY A 1 220 ? 31.842 8.685 -9.376 1.00 93.44 220 GLY A N 1
ATOM 1766 C CA . GLY A 1 220 ? 30.446 8.923 -9.019 1.00 93.44 220 GLY A CA 1
ATOM 1767 C C . GLY A 1 220 ? 29.639 7.664 -8.712 1.00 93.44 220 GLY A C 1
ATOM 1768 O O . GLY A 1 220 ? 30.028 6.542 -9.034 1.00 93.44 220 GLY A O 1
ATOM 1769 N N . GLN A 1 221 ? 28.478 7.884 -8.095 1.00 94.56 221 GLN A N 1
ATOM 1770 C CA . GLN A 1 221 ? 27.484 6.855 -7.787 1.00 94.56 221 GLN A CA 1
ATOM 1771 C C . GLN A 1 221 ? 26.330 6.880 -8.792 1.00 94.56 221 GLN A C 1
ATOM 1773 O O . GLN A 1 221 ? 26.014 7.932 -9.360 1.00 94.56 221 GLN A O 1
ATOM 1778 N N . LEU A 1 222 ? 25.665 5.739 -8.986 1.00 95.06 222 LEU A N 1
ATOM 1779 C CA . LEU A 1 222 ? 24.481 5.658 -9.847 1.00 95.06 222 LEU A CA 1
ATOM 1780 C C . LEU A 1 222 ? 23.344 6.570 -9.357 1.00 95.06 222 LEU A C 1
ATOM 1782 O O . LEU A 1 222 ? 23.106 6.716 -8.162 1.00 95.06 222 LEU A O 1
ATOM 1786 N N . ALA A 1 223 ? 22.609 7.159 -10.303 1.00 94.88 223 ALA A N 1
ATOM 1787 C CA . ALA A 1 223 ? 21.467 8.029 -10.015 1.00 94.88 223 ALA A CA 1
ATOM 1788 C C . ALA A 1 223 ? 20.252 7.271 -9.442 1.00 94.88 223 ALA A C 1
ATOM 1790 O O . ALA A 1 223 ? 19.461 7.866 -8.716 1.00 94.88 223 ALA A O 1
ATOM 1791 N N . GLY A 1 224 ? 20.119 5.976 -9.754 1.00 96.19 224 GLY A N 1
ATOM 1792 C CA . GLY A 1 224 ? 19.172 5.056 -9.123 1.00 96.19 224 GLY A CA 1
ATOM 1793 C C . GLY A 1 224 ? 18.276 4.280 -10.084 1.00 96.19 224 GLY A C 1
ATOM 1794 O O . GLY A 1 224 ? 18.706 3.896 -11.174 1.00 96.19 224 GLY A O 1
ATOM 1795 N N . TRP A 1 225 ? 17.036 4.020 -9.676 1.00 96.38 225 TRP A N 1
ATOM 1796 C CA . TRP A 1 225 ? 16.050 3.250 -10.430 1.00 96.38 225 TRP A CA 1
ATOM 1797 C C . TRP A 1 225 ? 15.378 4.114 -11.490 1.00 96.38 225 TRP A C 1
ATOM 1799 O O . TRP A 1 225 ? 14.551 4.977 -11.193 1.00 96.38 225 TRP A O 1
ATOM 1809 N N . LYS A 1 226 ? 15.721 3.879 -12.756 1.00 95.25 226 LYS A N 1
ATOM 1810 C CA . LYS A 1 226 ? 15.137 4.607 -13.884 1.00 95.25 226 LYS A CA 1
ATOM 1811 C C . LYS A 1 226 ? 13.638 4.315 -14.008 1.00 95.25 226 LYS A C 1
ATOM 1813 O O . LYS A 1 226 ? 13.260 3.189 -14.323 1.00 95.25 226 LYS A O 1
ATOM 1818 N N . ARG A 1 227 ? 12.795 5.346 -13.906 1.00 95.88 227 ARG A N 1
ATOM 1819 C CA . ARG A 1 227 ? 11.348 5.258 -14.165 1.00 95.88 227 ARG A CA 1
ATOM 1820 C C . ARG A 1 227 ? 10.898 6.354 -15.126 1.00 95.88 227 ARG A C 1
ATOM 1822 O O . ARG A 1 227 ? 11.283 7.516 -15.006 1.00 95.88 227 ARG A O 1
ATOM 1829 N N . TYR A 1 228 ? 10.103 5.972 -16.122 1.00 95.81 228 TYR A N 1
ATOM 1830 C CA . TYR A 1 228 ? 9.519 6.929 -17.060 1.00 95.81 228 TYR A CA 1
ATOM 1831 C C . TYR A 1 228 ? 8.431 7.743 -16.368 1.00 95.81 228 TYR A C 1
ATOM 1833 O O . TYR A 1 228 ? 7.671 7.210 -15.562 1.00 95.81 228 TYR A O 1
ATOM 1841 N N . VAL A 1 229 ? 8.333 9.028 -16.705 1.00 96.31 229 VAL A N 1
ATOM 1842 C CA . VAL A 1 229 ? 7.256 9.869 -16.175 1.00 96.31 229 VAL A CA 1
ATOM 1843 C C . VAL A 1 229 ? 5.918 9.391 -16.731 1.00 96.31 229 VAL A C 1
ATOM 1845 O O . VAL A 1 229 ? 5.818 9.023 -17.904 1.00 96.31 229 VAL A O 1
ATOM 1848 N N . ILE A 1 230 ? 4.871 9.383 -15.911 1.00 96.38 230 ILE A N 1
ATOM 1849 C CA . ILE A 1 230 ? 3.525 9.088 -16.409 1.00 96.38 230 ILE A CA 1
ATOM 1850 C C . ILE A 1 230 ? 3.036 10.262 -17.235 1.00 96.38 230 ILE A C 1
ATOM 1852 O O . ILE A 1 230 ? 3.161 11.407 -16.816 1.00 96.38 230 ILE A O 1
ATOM 1856 N N . ARG A 1 231 ? 2.410 9.986 -18.380 1.00 95.81 231 ARG A N 1
ATOM 1857 C CA . ARG A 1 231 ? 1.742 11.010 -19.184 1.00 95.81 231 ARG A CA 1
ATOM 1858 C C . ARG A 1 231 ? 0.231 10.867 -19.128 1.00 95.81 231 ARG A C 1
ATOM 1860 O O . ARG A 1 231 ? -0.307 9.773 -19.004 1.00 95.81 231 ARG A O 1
ATOM 1867 N N . THR A 1 232 ? -0.459 11.992 -19.253 1.00 95.75 232 THR A N 1
ATOM 1868 C CA . THR A 1 232 ? -1.928 12.034 -19.393 1.00 95.75 232 THR A CA 1
ATOM 1869 C C . THR A 1 232 ? -2.419 11.614 -20.781 1.00 95.75 232 THR A C 1
ATOM 1871 O O . THR A 1 232 ? -3.603 11.342 -20.946 1.00 95.75 232 THR A O 1
ATOM 1874 N N . GLY A 1 233 ? -1.523 11.541 -21.765 1.00 93.75 233 GLY A N 1
ATOM 1875 C CA . GLY A 1 233 ? -1.818 11.117 -23.127 1.00 93.75 233 GLY A CA 1
ATOM 1876 C C . GLY A 1 233 ? -0.540 10.888 -23.926 1.00 93.75 233 GLY A C 1
ATOM 1877 O O . GLY A 1 233 ? 0.566 11.127 -23.429 1.00 93.75 233 GLY A O 1
ATOM 1878 N N . VAL A 1 234 ? -0.705 10.430 -25.165 1.00 92.00 234 VAL A N 1
ATOM 1879 C CA . VAL A 1 234 ? 0.414 10.185 -26.075 1.00 92.00 234 VAL A CA 1
ATOM 1880 C C . VAL A 1 234 ? 0.977 11.514 -26.582 1.00 92.00 234 VAL A C 1
ATOM 1882 O O . VAL A 1 234 ? 0.219 12.387 -27.000 1.00 92.00 234 VAL A O 1
ATOM 1885 N N . CYS A 1 235 ? 2.299 11.678 -26.566 1.00 85.25 235 CYS A N 1
ATOM 1886 C CA . CYS A 1 235 ? 2.967 12.773 -27.265 1.00 85.25 235 CYS A CA 1
ATOM 1887 C C . CYS A 1 235 ? 3.537 12.282 -28.601 1.00 85.25 235 CYS A C 1
ATOM 1889 O O . CYS A 1 235 ? 4.231 11.268 -28.670 1.00 85.25 235 CYS A O 1
ATOM 1891 N N . GLN A 1 236 ? 3.250 13.014 -29.677 1.00 68.44 236 GLN A N 1
ATOM 1892 C CA . GLN A 1 236 ? 3.872 12.785 -30.977 1.00 68.44 236 GLN A CA 1
ATOM 1893 C C . GLN A 1 236 ? 5.138 13.632 -31.062 1.00 68.44 236 GLN A C 1
ATOM 1895 O O . GLN A 1 236 ? 5.064 14.854 -31.126 1.00 68.44 236 GLN A O 1
ATOM 1900 N N . ASN A 1 237 ? 6.300 12.985 -31.077 1.00 60.62 237 ASN A N 1
ATOM 1901 C CA . ASN A 1 237 ? 7.548 13.633 -31.460 1.00 60.62 237 ASN A CA 1
ATOM 1902 C C . ASN A 1 237 ? 8.109 12.890 -32.671 1.00 60.62 237 ASN A C 1
ATOM 1904 O O . ASN A 1 237 ? 8.374 11.692 -32.592 1.00 60.62 237 ASN A O 1
ATOM 1908 N N . LYS A 1 238 ? 8.306 13.606 -33.783 1.00 54.12 238 LYS A N 1
ATOM 1909 C CA . LYS A 1 238 ? 9.140 13.132 -34.892 1.00 54.12 238 LYS A CA 1
ATOM 1910 C C . LYS A 1 238 ? 10.595 13.197 -34.432 1.00 54.12 238 LYS A C 1
ATOM 1912 O O . LYS A 1 238 ? 11.110 14.295 -34.236 1.00 54.12 238 LYS A O 1
ATOM 1917 N N . THR A 1 239 ? 11.271 12.063 -34.273 1.00 50.72 239 THR A N 1
ATOM 1918 C CA . THR A 1 239 ? 12.715 12.049 -33.989 1.00 50.72 239 THR A CA 1
ATOM 1919 C C . THR A 1 239 ? 13.478 11.144 -34.954 1.00 50.72 239 THR A C 1
ATOM 1921 O O . THR A 1 239 ? 13.548 9.949 -34.754 1.00 50.72 239 THR A O 1
ATOM 1924 N N . SER A 1 240 ? 14.127 11.777 -35.939 1.00 54.69 240 SER A N 1
ATOM 1925 C CA . SER A 1 240 ? 15.287 11.325 -36.741 1.00 54.69 240 SER A CA 1
ATOM 1926 C C . SER A 1 240 ? 15.227 10.030 -37.578 1.00 54.69 240 SER A C 1
ATOM 1928 O O . SER A 1 240 ? 14.952 8.959 -37.064 1.00 54.69 240 SER A O 1
ATOM 1930 N N . THR A 1 241 ? 15.671 10.182 -38.840 1.00 52.44 241 THR A N 1
ATOM 1931 C CA . THR A 1 241 ? 16.186 9.210 -39.839 1.00 52.44 241 THR A CA 1
ATOM 1932 C C . THR A 1 241 ? 15.563 7.812 -39.884 1.00 52.44 241 THR A C 1
ATOM 1934 O O . THR A 1 241 ? 15.672 7.040 -38.934 1.00 52.44 241 THR A O 1
ATOM 1937 N N . ASP A 1 242 ? 15.067 7.433 -41.065 1.00 54.44 242 ASP A N 1
ATOM 1938 C CA . ASP A 1 242 ? 14.237 6.250 -41.322 1.00 54.44 242 ASP A CA 1
ATOM 1939 C C . ASP A 1 242 ? 14.723 4.909 -40.734 1.00 54.44 242 ASP A C 1
ATOM 1941 O O . ASP A 1 242 ? 13.911 4.036 -40.427 1.00 54.44 242 ASP A O 1
ATOM 1945 N N . ASN A 1 243 ? 16.029 4.756 -40.499 1.00 59.09 243 ASN A N 1
ATOM 1946 C CA . ASN A 1 243 ? 16.656 3.505 -40.075 1.00 59.09 243 ASN A CA 1
ATOM 1947 C C . ASN A 1 243 ? 16.417 3.095 -38.606 1.00 59.09 243 ASN A C 1
ATOM 1949 O O . ASN A 1 243 ? 16.584 1.913 -38.285 1.00 59.09 243 ASN A O 1
ATOM 1953 N N . THR A 1 244 ? 16.045 4.016 -37.707 1.00 67.50 244 THR A N 1
ATOM 1954 C CA . THR A 1 244 ? 15.891 3.739 -36.255 1.00 67.50 244 THR A CA 1
ATOM 1955 C C . THR A 1 244 ? 14.452 3.625 -35.763 1.00 67.50 244 THR A C 1
ATOM 1957 O O . THR A 1 244 ? 14.224 3.264 -34.605 1.00 67.50 244 THR A O 1
ATOM 1960 N N . ASP A 1 245 ? 13.485 3.891 -36.632 1.00 79.62 245 ASP A N 1
ATOM 1961 C CA . ASP A 1 245 ? 12.078 3.852 -36.266 1.00 79.62 245 ASP A CA 1
ATOM 1962 C C . ASP A 1 245 ? 11.511 2.432 -36.257 1.00 79.62 245 ASP A C 1
ATOM 1964 O O . ASP A 1 245 ? 11.939 1.533 -36.989 1.00 79.62 245 ASP A O 1
ATOM 1968 N N . THR A 1 246 ? 10.523 2.238 -35.388 1.00 83.62 246 THR A N 1
ATOM 1969 C CA . THR A 1 246 ? 9.730 1.017 -35.278 1.00 83.62 246 THR A CA 1
ATOM 1970 C C . THR A 1 246 ? 8.259 1.379 -35.401 1.00 83.62 246 THR A C 1
ATOM 1972 O O . THR A 1 246 ? 7.766 2.244 -34.677 1.00 83.62 246 THR A O 1
ATOM 1975 N N . THR A 1 247 ? 7.555 0.698 -36.300 1.00 88.94 247 THR A N 1
ATOM 1976 C CA . THR A 1 247 ? 6.098 0.785 -36.390 1.00 88.94 247 THR A CA 1
ATOM 1977 C C . THR A 1 247 ? 5.483 -0.213 -35.415 1.00 88.94 247 THR A C 1
ATOM 1979 O O . THR A 1 247 ? 5.827 -1.397 -35.444 1.00 88.94 247 THR A O 1
ATOM 1982 N N . ILE A 1 248 ? 4.599 0.254 -34.539 1.00 91.19 248 ILE A N 1
ATOM 1983 C CA . ILE A 1 248 ? 3.876 -0.566 -33.560 1.00 91.19 248 ILE A CA 1
ATOM 1984 C C . ILE A 1 248 ? 2.371 -0.413 -33.766 1.00 91.19 248 ILE A C 1
ATOM 1986 O O . ILE A 1 248 ? 1.915 0.661 -34.153 1.00 91.19 248 ILE A O 1
ATOM 1990 N N . THR A 1 249 ? 1.609 -1.464 -33.472 1.00 93.81 249 THR A N 1
ATOM 1991 C CA . THR A 1 249 ? 0.137 -1.434 -33.453 1.00 93.81 249 THR A CA 1
ATOM 1992 C C . THR A 1 249 ? -0.326 -1.535 -31.997 1.00 93.81 249 THR A C 1
ATOM 1994 O O . THR A 1 249 ? -0.358 -2.640 -31.446 1.00 93.81 249 THR A O 1
ATOM 1997 N N . PRO A 1 250 ? -0.565 -0.401 -31.313 1.00 95.44 250 PRO A N 1
ATOM 1998 C CA . PRO A 1 250 ? -0.964 -0.392 -29.912 1.00 95.44 250 PRO A CA 1
ATOM 1999 C C . PRO A 1 250 ? -2.435 -0.787 -29.753 1.00 95.44 250 PRO A C 1
ATOM 2001 O O . PRO A 1 250 ? -3.222 -0.729 -30.694 1.00 95.44 250 PRO A O 1
ATOM 2004 N N . LEU A 1 251 ? -2.815 -1.166 -28.538 1.00 97.31 251 LEU A N 1
ATOM 2005 C CA . LEU A 1 251 ? -4.209 -1.334 -28.142 1.00 97.31 251 LEU A CA 1
ATOM 2006 C C . LEU A 1 251 ? -4.747 -0.030 -27.559 1.00 97.31 251 LEU A C 1
ATOM 2008 O O . LEU A 1 251 ? -4.028 0.691 -26.863 1.00 97.31 251 LEU A O 1
ATOM 2012 N N . LYS A 1 252 ? -6.027 0.244 -27.814 1.00 97.44 252 LYS A N 1
ATOM 2013 C CA . LYS A 1 252 ? -6.717 1.463 -27.385 1.00 97.44 252 LYS A CA 1
ATOM 2014 C C . LYS A 1 252 ? -6.745 1.610 -25.861 1.00 97.44 252 LYS A C 1
ATOM 2016 O O . LYS A 1 252 ? -6.834 0.628 -25.117 1.00 97.44 252 LYS A O 1
ATOM 2021 N N . LYS A 1 253 ? -6.771 2.868 -25.405 1.00 97.38 253 LYS A N 1
ATOM 2022 C CA . LYS A 1 253 ? -7.176 3.230 -24.036 1.00 97.38 253 LYS A CA 1
ATOM 2023 C C . LYS A 1 253 ? -8.516 2.558 -23.690 1.00 97.38 253 LYS A C 1
ATOM 2025 O O . LYS A 1 253 ? -9.399 2.469 -24.538 1.00 97.38 253 LYS A O 1
ATOM 2030 N N . GLY A 1 254 ? -8.668 2.126 -22.441 1.00 98.00 254 GLY A N 1
ATOM 2031 C CA . GLY A 1 254 ? -9.856 1.435 -21.937 1.00 98.00 254 GLY A CA 1
ATOM 2032 C C . GLY A 1 254 ? -9.821 -0.081 -22.135 1.00 98.00 254 GLY A C 1
ATOM 2033 O O . GLY A 1 254 ? -10.749 -0.766 -21.713 1.00 98.00 254 GLY A O 1
ATOM 2034 N N . SER A 1 255 ? -8.758 -0.623 -22.740 1.00 97.94 255 SER A N 1
ATOM 2035 C CA . SER A 1 255 ? -8.516 -2.069 -22.750 1.00 97.94 255 SER A CA 1
ATOM 2036 C C . SER A 1 255 ? -8.337 -2.571 -21.314 1.00 97.94 255 SER A C 1
ATOM 2038 O O . SER A 1 255 ? -7.543 -2.006 -20.556 1.00 97.94 255 SER A O 1
ATOM 2040 N N . VAL A 1 256 ? -9.074 -3.617 -20.950 1.00 98.62 256 VAL A N 1
ATOM 2041 C CA . VAL A 1 256 ? -9.063 -4.237 -19.622 1.00 98.62 256 VAL A CA 1
ATOM 2042 C C . VAL A 1 256 ? -8.488 -5.640 -19.742 1.00 98.62 256 VAL A C 1
ATOM 2044 O O . VAL A 1 256 ? -8.928 -6.419 -20.586 1.00 98.62 256 VAL A O 1
ATOM 2047 N N . PHE A 1 257 ? -7.519 -5.964 -18.890 1.00 98.62 257 PHE A N 1
ATOM 2048 C CA . PHE A 1 257 ? -6.889 -7.279 -18.807 1.00 98.62 257 PHE A CA 1
ATOM 2049 C C . PHE A 1 257 ? -7.069 -7.849 -17.404 1.00 98.62 257 PHE A C 1
ATOM 2051 O O . PHE A 1 257 ? -6.957 -7.107 -16.433 1.00 98.62 257 PHE A O 1
ATOM 2058 N N . THR A 1 258 ? -7.319 -9.151 -17.278 1.00 98.56 258 THR A N 1
ATOM 2059 C CA . THR A 1 258 ? -7.502 -9.803 -15.969 1.00 98.56 258 THR A CA 1
ATOM 2060 C C . THR A 1 258 ? -6.604 -11.028 -15.839 1.00 98.56 258 THR A C 1
ATOM 2062 O O . THR A 1 258 ? -6.522 -11.826 -16.773 1.00 98.56 258 THR A O 1
ATOM 2065 N N . CYS A 1 259 ? -5.943 -11.187 -14.689 1.00 98.19 259 CYS A N 1
ATOM 2066 C CA . CYS A 1 259 ? -5.229 -12.408 -14.308 1.00 98.19 259 CYS A CA 1
ATOM 2067 C C . CYS A 1 259 ? -5.383 -12.734 -12.819 1.00 98.19 259 CYS A C 1
ATOM 2069 O O . CYS A 1 259 ? -5.882 -11.932 -12.030 1.00 98.19 259 CYS A O 1
ATOM 2071 N N . GLU A 1 260 ? -4.906 -13.920 -12.447 1.00 98.31 260 GLU A N 1
ATOM 2072 C CA . GLU A 1 260 ? -4.693 -14.318 -11.059 1.00 98.31 260 GLU A CA 1
ATOM 2073 C C . GLU A 1 260 ? -3.192 -14.352 -10.747 1.00 98.31 260 GLU A C 1
ATOM 2075 O O . GLU A 1 260 ? -2.373 -14.775 -11.570 1.00 98.31 260 GLU A O 1
ATOM 2080 N N . ILE A 1 261 ? -2.837 -13.919 -9.542 1.00 98.62 261 ILE A N 1
ATOM 2081 C CA . ILE A 1 261 ? -1.520 -14.091 -8.936 1.00 98.62 261 ILE A CA 1
ATOM 2082 C C . ILE A 1 261 ? -1.694 -15.126 -7.834 1.00 98.62 261 ILE A C 1
ATOM 2084 O O . ILE A 1 261 ? -2.467 -14.909 -6.907 1.00 98.62 261 ILE A O 1
ATOM 2088 N N . THR A 1 262 ? -0.995 -16.250 -7.937 1.00 98.25 262 THR A N 1
ATOM 2089 C CA . THR A 1 262 ? -0.974 -17.279 -6.891 1.00 98.25 262 THR A CA 1
ATOM 2090 C C . THR A 1 262 ? 0.291 -17.119 -6.069 1.00 98.25 262 THR A C 1
ATOM 2092 O O . THR A 1 262 ? 1.371 -16.911 -6.626 1.00 98.25 262 THR A O 1
ATOM 2095 N N . TYR A 1 263 ? 0.175 -17.220 -4.754 1.00 97.81 263 TYR A N 1
ATOM 2096 C CA . TYR A 1 263 ? 1.309 -17.161 -3.848 1.00 97.81 263 TYR A CA 1
ATOM 2097 C C . TYR A 1 263 ? 1.256 -18.310 -2.844 1.00 97.81 263 TYR A C 1
ATOM 2099 O O . TYR A 1 263 ? 0.183 -18.796 -2.482 1.00 97.81 263 TYR A O 1
ATOM 2107 N N . HIS A 1 264 ? 2.430 -18.769 -2.432 1.00 96.81 264 HIS A N 1
ATOM 2108 C CA . HIS A 1 264 ? 2.591 -19.932 -1.578 1.00 96.81 264 HIS A CA 1
ATOM 2109 C C . HIS A 1 264 ? 3.463 -19.589 -0.377 1.00 96.81 264 HIS A C 1
ATOM 2111 O O . HIS A 1 264 ? 4.599 -19.156 -0.553 1.00 96.81 264 HIS A O 1
ATOM 2117 N N . ASN A 1 265 ? 2.924 -19.818 0.817 1.00 96.75 265 ASN A N 1
ATOM 2118 C CA . ASN A 1 265 ? 3.606 -19.667 2.096 1.00 96.75 265 ASN A CA 1
ATOM 2119 C C . ASN A 1 265 ? 4.408 -18.355 2.206 1.00 96.75 265 ASN A C 1
ATOM 2121 O O . ASN A 1 265 ? 5.611 -18.360 2.450 1.00 96.75 265 ASN A O 1
ATOM 2125 N N . LEU A 1 266 ? 3.750 -17.224 1.954 1.00 98.06 266 LEU A N 1
ATOM 2126 C CA . LEU A 1 266 ? 4.309 -15.904 2.242 1.00 98.06 266 LEU A CA 1
ATOM 2127 C C . LEU A 1 266 ? 4.021 -15.547 3.696 1.00 98.06 266 LEU A C 1
ATOM 2129 O O . LEU A 1 266 ? 2.892 -15.722 4.147 1.00 98.06 266 LEU A O 1
ATOM 2133 N N . LEU A 1 267 ? 4.993 -14.998 4.416 1.00 97.94 267 LEU A N 1
ATOM 2134 C CA . LEU A 1 267 ? 4.713 -14.388 5.716 1.00 97.94 267 LEU A CA 1
ATOM 2135 C C . LEU A 1 267 ? 3.761 -13.189 5.549 1.00 97.94 267 LEU A C 1
ATOM 2137 O O . LEU A 1 267 ? 3.736 -12.573 4.475 1.00 97.94 267 LEU A O 1
ATOM 2141 N N . PRO A 1 268 ? 3.003 -12.791 6.589 1.00 97.75 268 PRO A N 1
ATOM 2142 C CA . PRO A 1 268 ? 2.111 -11.632 6.513 1.00 97.75 268 PRO A CA 1
ATOM 2143 C C . PRO A 1 268 ? 2.796 -10.352 6.005 1.00 97.75 268 PRO A C 1
ATOM 2145 O O . PRO A 1 268 ? 2.220 -9.627 5.194 1.00 97.75 268 PRO A O 1
ATOM 2148 N N . ILE A 1 269 ? 4.049 -10.121 6.409 1.00 98.19 269 ILE A N 1
ATOM 2149 C CA . ILE A 1 269 ? 4.888 -9.001 5.952 1.00 98.19 269 ILE A CA 1
ATOM 2150 C C . ILE A 1 269 ? 5.177 -9.100 4.446 1.00 98.19 269 ILE A C 1
ATOM 2152 O O . ILE A 1 269 ? 5.108 -8.108 3.723 1.00 98.19 269 ILE A O 1
ATOM 2156 N N . GLU A 1 270 ? 5.459 -10.300 3.939 1.00 98.62 270 GLU A N 1
ATOM 2157 C CA . GLU A 1 270 ? 5.774 -10.539 2.526 1.00 98.62 270 GLU A CA 1
ATOM 2158 C C . GLU A 1 270 ? 4.545 -10.369 1.628 1.00 98.62 270 GLU A C 1
ATOM 2160 O O . GLU A 1 270 ? 4.636 -9.782 0.545 1.00 98.62 270 GLU A O 1
ATOM 2165 N N . LEU A 1 271 ? 3.376 -10.832 2.087 1.00 98.62 271 LEU A N 1
ATOM 2166 C CA . LEU A 1 271 ? 2.111 -10.553 1.410 1.00 98.62 271 LEU A CA 1
ATOM 2167 C C . LEU A 1 271 ? 1.802 -9.049 1.438 1.00 98.62 271 LEU A C 1
ATOM 2169 O O . LEU A 1 271 ? 1.402 -8.488 0.416 1.00 98.62 271 LEU A O 1
ATOM 2173 N N . GLY A 1 272 ? 2.068 -8.376 2.560 1.00 98.56 272 GLY A N 1
ATOM 2174 C CA . GLY A 1 272 ? 1.991 -6.922 2.686 1.00 98.56 272 GLY A CA 1
ATOM 2175 C C . GLY A 1 272 ? 2.880 -6.180 1.691 1.00 98.56 272 GLY A C 1
ATOM 2176 O O . GLY A 1 272 ? 2.434 -5.219 1.061 1.00 98.56 272 GLY A O 1
ATOM 2177 N N . ALA A 1 273 ? 4.105 -6.659 1.475 1.00 98.81 273 ALA A N 1
ATOM 2178 C CA . ALA A 1 273 ? 5.038 -6.105 0.499 1.00 98.81 273 ALA A CA 1
ATOM 2179 C C . ALA A 1 273 ? 4.536 -6.294 -0.943 1.00 98.81 273 ALA A C 1
ATOM 2181 O O . ALA A 1 273 ? 4.551 -5.350 -1.739 1.00 98.81 273 ALA A O 1
ATOM 2182 N N . LEU A 1 274 ? 4.023 -7.485 -1.282 1.00 98.81 274 LEU A N 1
ATOM 2183 C CA . LEU A 1 274 ? 3.430 -7.764 -2.595 1.00 98.81 274 LEU A CA 1
ATOM 2184 C C . LEU A 1 274 ? 2.203 -6.878 -2.864 1.00 98.81 274 LEU A C 1
ATOM 2186 O O . LEU A 1 274 ? 2.104 -6.271 -3.933 1.00 98.81 274 LEU A O 1
ATOM 2190 N N . LEU A 1 275 ? 1.287 -6.774 -1.897 1.00 98.69 275 LEU A N 1
ATOM 2191 C CA . LEU A 1 275 ? 0.103 -5.915 -1.983 1.00 98.69 275 LEU A CA 1
ATOM 2192 C C . LEU A 1 275 ? 0.495 -4.439 -2.078 1.00 98.69 275 LEU A C 1
ATOM 2194 O O . LEU A 1 275 ? -0.067 -3.709 -2.897 1.00 98.69 275 LEU A O 1
ATOM 2198 N N . SER A 1 276 ? 1.503 -4.009 -1.317 1.00 98.69 276 SER A N 1
ATOM 2199 C CA . SER A 1 276 ? 2.047 -2.652 -1.387 1.00 98.69 276 SER A CA 1
ATOM 2200 C C . SER A 1 276 ? 2.611 -2.352 -2.769 1.00 98.69 276 SER A C 1
ATOM 2202 O O . SER A 1 276 ? 2.326 -1.293 -3.319 1.00 98.69 276 SER A O 1
ATOM 2204 N N . ALA A 1 277 ? 3.328 -3.289 -3.388 1.00 98.75 277 ALA A N 1
ATOM 2205 C CA . ALA A 1 277 ? 3.844 -3.107 -4.738 1.00 98.75 277 ALA A CA 1
ATOM 2206 C C . ALA A 1 277 ? 2.734 -3.074 -5.802 1.00 98.75 277 ALA A C 1
ATOM 2208 O O . ALA A 1 277 ? 2.834 -2.327 -6.772 1.00 98.75 277 ALA A O 1
ATOM 2209 N N . LEU A 1 278 ? 1.653 -3.839 -5.627 1.00 98.69 278 LEU A N 1
ATOM 2210 C CA . LEU A 1 278 ? 0.502 -3.820 -6.537 1.00 98.69 278 LEU A CA 1
ATOM 2211 C C . LEU A 1 278 ? -0.315 -2.522 -6.425 1.00 98.69 278 LEU A C 1
ATOM 2213 O O . LEU A 1 278 ? -0.790 -2.014 -7.441 1.00 98.69 278 LEU A O 1
ATOM 2217 N N . THR A 1 279 ? -0.449 -1.973 -5.218 1.00 98.12 279 THR A N 1
ATOM 2218 C CA . THR A 1 279 ? -1.356 -0.852 -4.896 1.00 98.12 279 THR A CA 1
ATOM 2219 C C . THR A 1 279 ? -0.648 0.473 -4.606 1.00 98.12 279 THR A C 1
ATOM 2221 O O . THR A 1 279 ? -1.310 1.464 -4.316 1.00 98.12 279 THR A O 1
ATOM 2224 N N . PHE A 1 280 ? 0.687 0.504 -4.656 1.00 98.25 280 PHE A N 1
ATOM 2225 C CA . PHE A 1 280 ? 1.508 1.580 -4.086 1.00 98.25 280 PHE A CA 1
ATOM 2226 C C . PHE A 1 280 ? 1.158 1.862 -2.617 1.00 98.25 280 PHE A C 1
ATOM 2228 O O . PHE A 1 280 ? 1.004 3.012 -2.212 1.00 98.25 280 PHE A O 1
ATOM 2235 N N . HIS A 1 281 ? 1.006 0.794 -1.829 1.00 97.94 281 HIS A N 1
ATOM 2236 C CA . HIS A 1 281 ? 0.576 0.835 -0.426 1.00 97.94 281 HIS A CA 1
ATOM 2237 C C . HIS A 1 281 ? -0.745 1.602 -0.250 1.00 97.94 281 HIS A C 1
ATOM 2239 O O . HIS A 1 281 ? -0.844 2.532 0.546 1.00 97.94 281 HIS A O 1
ATOM 2245 N N . ASN A 1 282 ? -1.730 1.275 -1.094 1.00 96.19 282 ASN A N 1
ATOM 2246 C CA . ASN A 1 282 ? -3.018 1.970 -1.215 1.00 96.19 282 ASN A CA 1
ATOM 2247 C C . ASN A 1 282 ? -2.944 3.489 -1.473 1.00 96.19 282 ASN A C 1
ATOM 2249 O O . ASN A 1 282 ? -3.955 4.189 -1.380 1.00 96.19 282 ASN A O 1
ATOM 2253 N N . THR A 1 283 ? -1.785 4.016 -1.878 1.00 95.62 283 THR A N 1
ATOM 2254 C CA . THR A 1 283 ? -1.645 5.440 -2.192 1.00 95.62 283 THR A CA 1
ATOM 2255 C C . THR A 1 283 ? -2.500 5.795 -3.418 1.00 95.62 283 THR A C 1
ATOM 2257 O O . THR A 1 283 ? -2.353 5.188 -4.485 1.00 95.62 283 THR A O 1
ATOM 2260 N N . PRO A 1 284 ? -3.420 6.772 -3.305 1.00 93.25 284 PRO A N 1
ATOM 2261 C CA . PRO A 1 284 ? -4.377 7.068 -4.357 1.00 93.25 284 PRO A CA 1
ATOM 2262 C C . PRO A 1 284 ? -3.699 7.731 -5.553 1.00 93.25 284 PRO A C 1
ATOM 2264 O O . PRO A 1 284 ? -2.650 8.363 -5.446 1.00 93.25 284 PRO A O 1
ATOM 2267 N N . ASN A 1 285 ? -4.367 7.654 -6.704 1.00 94.62 285 ASN A N 1
ATOM 2268 C CA . ASN A 1 285 ? -3.935 8.288 -7.953 1.00 94.62 285 ASN A CA 1
ATOM 2269 C C . ASN A 1 285 ? -2.565 7.820 -8.473 1.00 94.62 285 ASN A C 1
ATOM 2271 O O . ASN A 1 285 ? -1.974 8.497 -9.313 1.00 94.62 285 ASN A O 1
ATOM 2275 N N . CYS A 1 286 ? -2.076 6.664 -8.027 1.00 97.31 286 CYS A N 1
ATOM 2276 C CA . CYS A 1 286 ? -0.871 6.046 -8.559 1.00 97.31 286 CYS A CA 1
ATOM 2277 C C . CYS A 1 286 ? -1.171 5.164 -9.781 1.00 97.31 286 CYS A C 1
ATOM 2279 O O . CYS A 1 286 ? -2.221 4.524 -9.868 1.00 97.31 286 CYS A O 1
ATOM 2281 N N . PHE A 1 287 ? -0.234 5.109 -10.730 1.00 98.44 287 PHE A N 1
ATOM 2282 C CA . PHE A 1 287 ? -0.352 4.268 -11.922 1.00 98.44 287 PHE A CA 1
ATOM 2283 C C . PHE A 1 287 ? 0.926 3.476 -12.182 1.00 98.44 287 PHE A C 1
ATOM 2285 O O . PHE A 1 287 ? 2.042 3.985 -12.054 1.00 98.44 287 PHE A O 1
ATOM 2292 N N . HIS A 1 288 ? 0.747 2.240 -12.631 1.00 98.44 288 HIS A N 1
ATOM 2293 C CA . HIS A 1 288 ? 1.829 1.412 -13.150 1.00 98.44 288 HIS A CA 1
ATOM 2294 C C . HIS A 1 288 ? 2.099 1.753 -14.615 1.00 98.44 288 HIS A C 1
ATOM 2296 O O . HIS A 1 288 ? 1.287 2.396 -15.292 1.00 98.44 288 HIS A O 1
ATOM 2302 N N . GLN A 1 289 ? 3.248 1.310 -15.129 1.00 96.44 289 GLN A N 1
ATOM 2303 C CA . GLN A 1 289 ? 3.541 1.401 -16.555 1.00 96.44 289 GLN A CA 1
ATOM 2304 C C . GLN A 1 289 ? 3.963 0.057 -17.132 1.00 96.44 289 GLN A C 1
ATOM 2306 O O . GLN A 1 289 ? 4.966 -0.512 -16.718 1.00 96.44 289 GLN A O 1
ATOM 2311 N N . LEU A 1 290 ? 3.288 -0.404 -18.180 1.00 96.50 290 LEU A N 1
ATOM 2312 C CA . LEU A 1 290 ? 3.586 -1.673 -18.841 1.00 96.50 290 LEU A CA 1
ATOM 2313 C C . LEU A 1 290 ? 3.937 -1.483 -20.314 1.00 96.50 290 LEU A C 1
ATOM 2315 O O . LEU A 1 290 ? 3.439 -0.588 -20.989 1.00 96.50 290 LEU A O 1
ATOM 2319 N N . GLY A 1 291 ? 4.789 -2.366 -20.829 1.00 93.44 291 GLY A N 1
ATOM 2320 C CA . GLY A 1 291 ? 5.109 -2.407 -22.252 1.00 93.44 291 GLY A CA 1
ATOM 2321 C C . GLY A 1 291 ? 6.113 -1.360 -22.726 1.00 93.44 291 GLY A C 1
ATOM 2322 O O . GLY A 1 291 ? 6.954 -0.867 -21.972 1.00 93.44 291 GLY A O 1
ATOM 2323 N N . GLN A 1 292 ? 6.069 -1.090 -24.027 1.00 91.94 292 GLN A N 1
ATOM 2324 C CA . GLN A 1 292 ? 7.009 -0.218 -24.729 1.00 91.94 292 GLN A CA 1
ATOM 2325 C C . GLN A 1 292 ? 6.401 1.168 -24.982 1.00 91.94 292 GLN A C 1
ATOM 2327 O O . GLN A 1 292 ? 5.271 1.449 -24.597 1.00 91.94 292 GLN A O 1
ATOM 2332 N N . ALA A 1 293 ? 7.177 2.059 -25.607 1.00 92.00 293 ALA A N 1
ATOM 2333 C CA . ALA A 1 293 ? 6.769 3.431 -25.925 1.00 92.00 293 ALA A CA 1
ATOM 2334 C C . ALA A 1 293 ? 6.356 4.299 -24.709 1.00 92.00 293 ALA A C 1
ATOM 2336 O O . ALA A 1 293 ? 5.817 5.393 -24.885 1.00 92.00 293 ALA A O 1
ATOM 2337 N N . LYS A 1 294 ? 6.721 3.886 -23.484 1.00 93.62 294 LYS A N 1
ATOM 2338 C CA . LYS A 1 294 ? 6.592 4.664 -22.235 1.00 93.62 294 LYS A CA 1
ATOM 2339 C C . LYS A 1 294 ? 7.063 6.131 -22.355 1.00 93.62 294 LYS A C 1
ATOM 2341 O O . LYS A 1 294 ? 6.321 7.010 -21.919 1.00 93.62 294 LYS A O 1
ATOM 2346 N N . PRO A 1 295 ? 8.203 6.461 -23.016 1.00 92.19 295 PRO A N 1
ATOM 2347 C CA . PRO A 1 295 ? 8.625 7.857 -23.202 1.00 92.19 295 PRO A CA 1
ATOM 2348 C C . PRO A 1 295 ? 7.587 8.748 -23.887 1.00 92.19 295 PRO A C 1
ATOM 2350 O O . PRO A 1 295 ? 7.532 9.952 -23.622 1.00 92.19 295 PRO A O 1
ATOM 2353 N N . TYR A 1 296 ? 6.780 8.144 -24.761 1.00 92.75 296 TYR A N 1
ATOM 2354 C CA . TYR A 1 296 ? 5.748 8.795 -25.556 1.00 92.75 296 TYR A CA 1
ATOM 2355 C C . TYR A 1 296 ? 4.375 8.769 -24.876 1.00 92.75 296 TYR A C 1
ATOM 2357 O O . TYR A 1 296 ? 3.424 9.292 -25.436 1.00 92.75 296 TYR A O 1
ATOM 2365 N N . GLY A 1 297 ? 4.256 8.198 -23.672 1.00 94.75 297 GLY A N 1
ATOM 2366 C CA . GLY A 1 297 ? 3.011 8.158 -22.900 1.00 94.75 297 GLY A CA 1
ATOM 2367 C C . GLY A 1 297 ? 2.180 6.890 -23.064 1.00 94.75 297 GLY A C 1
ATOM 2368 O O . GLY A 1 297 ? 1.063 6.845 -22.552 1.00 94.75 297 GLY A O 1
ATOM 2369 N N . TYR A 1 298 ? 2.701 5.865 -23.741 1.00 95.88 298 TYR A N 1
ATOM 2370 C CA . TYR A 1 298 ? 2.040 4.564 -23.832 1.00 95.88 298 TYR A CA 1
ATOM 2371 C C . TYR A 1 298 ? 2.177 3.770 -22.534 1.00 95.88 298 TYR A C 1
ATOM 2373 O O . TYR A 1 298 ? 3.158 3.909 -21.800 1.00 95.88 298 TYR A O 1
ATOM 2381 N N . GLY A 1 299 ? 1.207 2.894 -22.292 1.00 96.44 299 GLY A N 1
ATOM 2382 C CA . GLY A 1 299 ? 1.306 1.864 -21.269 1.00 96.44 299 GLY A CA 1
ATOM 2383 C C . GLY A 1 299 ? 1.053 2.339 -19.848 1.00 96.44 299 GLY A C 1
ATOM 2384 O O . GLY A 1 299 ? 1.393 1.607 -18.927 1.00 96.44 299 GLY A O 1
ATOM 2385 N N . LYS A 1 300 ? 0.453 3.518 -19.642 1.00 98.00 300 LYS A N 1
ATOM 2386 C CA . LYS A 1 300 ? -0.071 3.907 -18.328 1.00 98.00 300 LYS A CA 1
ATOM 2387 C C . LYS A 1 300 ? -1.243 2.988 -17.997 1.00 98.00 300 LYS A C 1
ATOM 2389 O O . LYS A 1 300 ? -2.218 2.951 -18.749 1.00 98.00 300 LYS A O 1
ATOM 2394 N N . VAL A 1 301 ? -1.170 2.285 -16.873 1.00 98.50 301 VAL A N 1
ATOM 2395 C CA . VAL A 1 301 ? -2.225 1.365 -16.444 1.00 98.50 301 VAL A CA 1
ATOM 2396 C C . VAL A 1 301 ? -2.605 1.585 -14.986 1.00 98.50 301 VAL A C 1
ATOM 2398 O O . VAL A 1 301 ? -1.770 1.949 -14.156 1.00 98.50 301 VAL A O 1
ATOM 2401 N N . LYS A 1 302 ? -3.876 1.352 -14.677 1.00 98.38 302 LYS A N 1
ATOM 2402 C CA . LYS A 1 302 ? -4.392 1.273 -13.313 1.00 98.38 302 LYS A CA 1
ATOM 2403 C C . LYS A 1 302 ? -4.579 -0.194 -12.937 1.00 98.38 302 LYS A C 1
ATOM 2405 O O . LYS A 1 302 ? -5.058 -0.971 -13.762 1.00 98.38 302 LYS A O 1
ATOM 2410 N N . TYR A 1 303 ? -4.184 -0.556 -11.722 1.00 98.44 303 TYR A N 1
ATOM 2411 C CA . TYR A 1 303 ? -4.443 -1.872 -11.146 1.00 98.44 303 TYR A CA 1
ATOM 2412 C C . TYR A 1 303 ? -5.610 -1.770 -10.169 1.00 98.44 303 TYR A C 1
ATOM 2414 O O . TYR A 1 303 ? -5.603 -0.900 -9.301 1.00 98.44 303 TYR A O 1
ATOM 2422 N N . ASP A 1 304 ? -6.579 -2.666 -10.310 1.00 98.25 304 ASP A N 1
ATOM 2423 C CA . ASP A 1 304 ? -7.578 -2.950 -9.286 1.00 98.25 304 ASP A CA 1
ATOM 2424 C C . ASP A 1 304 ? -7.260 -4.345 -8.724 1.00 98.25 304 ASP A C 1
ATOM 2426 O O . ASP A 1 304 ? -7.118 -5.315 -9.478 1.00 98.25 304 ASP A O 1
ATOM 2430 N N . VAL A 1 305 ? -7.066 -4.413 -7.407 1.00 98.00 305 VAL A N 1
ATOM 2431 C CA . VAL A 1 305 ? -6.508 -5.569 -6.696 1.00 98.00 305 VAL A CA 1
ATOM 2432 C C . VAL A 1 305 ? -7.566 -6.127 -5.757 1.00 98.00 305 VAL A C 1
ATOM 2434 O O . VAL A 1 305 ? -8.089 -5.400 -4.918 1.00 98.00 305 VAL A O 1
ATOM 2437 N N . ASP A 1 306 ? -7.857 -7.412 -5.909 1.00 96.62 306 ASP A N 1
ATOM 2438 C CA . ASP A 1 306 ? -8.853 -8.151 -5.137 1.00 96.62 306 ASP A CA 1
ATOM 2439 C C . ASP A 1 306 ? -8.151 -9.345 -4.469 1.00 96.62 306 ASP A C 1
ATOM 2441 O O . ASP A 1 306 ? -7.702 -10.274 -5.149 1.00 96.62 306 ASP A O 1
ATOM 2445 N N . LEU A 1 307 ? -7.951 -9.276 -3.149 1.00 96.69 307 LEU A N 1
ATOM 2446 C CA . LEU A 1 307 ? -7.347 -10.357 -2.368 1.00 96.69 307 LEU A CA 1
ATOM 2447 C C . LEU A 1 307 ? -8.415 -11.425 -2.132 1.00 96.69 307 LEU A C 1
ATOM 2449 O O . LEU A 1 307 ? -9.267 -11.271 -1.268 1.00 96.69 307 LEU A O 1
ATOM 2453 N N . ILE A 1 308 ? -8.364 -12.505 -2.914 1.00 93.56 308 ILE A N 1
ATOM 2454 C CA . ILE A 1 308 ? -9.364 -13.580 -2.840 1.00 93.56 308 ILE A CA 1
ATOM 2455 C C . ILE A 1 308 ? -9.165 -14.415 -1.575 1.00 93.56 308 ILE A C 1
ATOM 2457 O O . ILE A 1 308 ? -10.122 -14.893 -0.986 1.00 93.56 308 ILE A O 1
ATOM 2461 N N . SER A 1 309 ? -7.915 -14.639 -1.184 1.00 89.44 309 SER A N 1
ATOM 2462 C CA . SER A 1 309 ? -7.576 -15.437 -0.010 1.00 89.44 309 SER A CA 1
ATOM 2463 C C . SER A 1 309 ? -6.244 -14.950 0.566 1.00 89.44 309 SER A C 1
ATOM 2465 O O . SER A 1 309 ? -5.390 -14.586 -0.252 1.00 89.44 309 SER A O 1
ATOM 2467 N N . PRO A 1 310 ? -6.019 -15.027 1.891 1.00 87.00 310 PRO A N 1
ATOM 2468 C CA . PRO A 1 310 ? -6.948 -15.604 2.859 1.00 87.00 310 PRO A CA 1
ATOM 2469 C C . PRO A 1 310 ? -8.145 -14.668 3.119 1.00 87.00 310 PRO A C 1
ATOM 2471 O O . PRO A 1 310 ? -8.009 -13.454 3.033 1.00 87.00 310 PRO A O 1
ATOM 2474 N N . GLU A 1 311 ? -9.328 -15.243 3.346 1.00 81.75 311 GLU A N 1
ATOM 2475 C CA . GLU A 1 311 ? -10.602 -14.501 3.454 1.00 81.75 311 GLU A CA 1
ATOM 2476 C C . GLU A 1 311 ? -10.823 -13.896 4.850 1.00 81.75 311 GLU A C 1
ATOM 2478 O O . GLU A 1 311 ? -11.657 -13.014 5.027 1.00 81.75 311 GLU A O 1
ATOM 2483 N N . ASP A 1 312 ? -10.080 -14.363 5.855 1.00 84.25 312 ASP A N 1
ATOM 2484 C CA . ASP A 1 312 ? -10.208 -13.942 7.254 1.00 84.25 312 ASP A CA 1
ATOM 2485 C C . ASP A 1 312 ? -9.543 -12.589 7.547 1.00 84.25 312 ASP A C 1
ATOM 2487 O O . ASP A 1 312 ? -9.734 -12.023 8.626 1.00 84.25 312 ASP A O 1
ATOM 2491 N N . LYS A 1 313 ? -8.738 -12.074 6.610 1.00 86.75 313 LYS A N 1
ATOM 2492 C CA . LYS A 1 313 ? -7.939 -10.860 6.786 1.00 86.75 313 LYS A CA 1
ATOM 2493 C C . LYS A 1 313 ? -8.036 -9.952 5.574 1.00 86.75 313 LYS A C 1
ATOM 2495 O O . LYS A 1 313 ? -7.732 -10.332 4.448 1.00 86.75 313 LYS A O 1
ATOM 2500 N N . GLU A 1 314 ? -8.369 -8.702 5.851 1.00 90.25 314 GLU A N 1
ATOM 2501 C CA . GLU A 1 314 ? -8.411 -7.633 4.862 1.00 90.25 314 GLU A CA 1
ATOM 2502 C C . GLU A 1 314 ? -7.008 -7.264 4.356 1.00 90.25 314 GLU A C 1
ATOM 2504 O O . GLU A 1 314 ? -6.005 -7.404 5.061 1.00 90.25 314 GLU A O 1
ATOM 2509 N N . CYS A 1 315 ? -6.935 -6.678 3.157 1.00 93.12 315 CYS A N 1
ATOM 2510 C CA . CYS A 1 315 ? -5.688 -6.138 2.605 1.00 93.12 315 CYS A CA 1
ATOM 2511 C C . CYS A 1 315 ? -4.966 -5.185 3.576 1.00 93.12 315 CYS A C 1
ATOM 2513 O O . CYS A 1 315 ? -3.737 -5.197 3.633 1.00 93.12 315 CYS A O 1
ATOM 2515 N N . SER A 1 316 ? -5.709 -4.365 4.334 1.00 93.88 316 SER A N 1
ATOM 2516 C CA . SER A 1 316 ? -5.137 -3.379 5.263 1.00 93.88 316 SER A CA 1
ATOM 2517 C C . SER A 1 316 ? -4.281 -4.017 6.354 1.00 93.88 316 SER A C 1
ATOM 2519 O O . SER A 1 316 ? -3.227 -3.475 6.674 1.00 93.88 316 SER A O 1
ATOM 2521 N N . PHE A 1 317 ? -4.672 -5.196 6.852 1.00 94.62 317 PHE A N 1
ATOM 2522 C CA . PHE A 1 317 ? -3.908 -5.937 7.854 1.00 94.62 317 PHE A CA 1
ATOM 2523 C C . PHE A 1 317 ? -2.495 -6.256 7.355 1.00 94.62 317 PHE A C 1
ATOM 2525 O O . PHE A 1 317 ? -1.513 -5.995 8.045 1.00 94.62 317 PHE A O 1
ATOM 2532 N N . PHE A 1 318 ? -2.373 -6.792 6.138 1.00 97.69 318 PHE A N 1
ATOM 2533 C CA . PHE A 1 318 ? -1.076 -7.163 5.569 1.00 97.69 318 PHE A CA 1
ATOM 2534 C C . PHE A 1 318 ? -0.231 -5.936 5.221 1.00 97.69 318 PHE A C 1
ATOM 2536 O O . PHE A 1 318 ? 0.974 -5.932 5.470 1.00 97.69 318 PHE A O 1
ATOM 2543 N N . LEU A 1 319 ? -0.853 -4.881 4.683 1.00 98.06 319 LEU A N 1
ATOM 2544 C CA . LEU A 1 319 ? -0.173 -3.609 4.431 1.00 98.06 319 LEU A CA 1
ATOM 2545 C C . LEU A 1 319 ? 0.424 -3.040 5.727 1.00 98.06 319 LEU A C 1
ATOM 2547 O O . LEU A 1 319 ? 1.594 -2.668 5.728 1.00 98.06 319 LEU A O 1
ATOM 2551 N N . GLU A 1 320 ? -0.327 -3.056 6.831 1.00 96.94 320 GLU A N 1
ATOM 2552 C CA . GLU A 1 320 ? 0.156 -2.625 8.147 1.00 96.94 320 GLU A CA 1
ATOM 2553 C C . GLU A 1 320 ? 1.380 -3.432 8.614 1.00 96.94 320 GLU A C 1
ATOM 2555 O O . GLU A 1 320 ? 2.328 -2.843 9.132 1.00 96.94 320 GLU A O 1
ATOM 2560 N N . GLN A 1 321 ? 1.402 -4.759 8.420 1.00 97.50 321 GLN A N 1
ATOM 2561 C CA . GLN A 1 321 ? 2.561 -5.579 8.812 1.00 97.50 321 GLN A CA 1
ATOM 2562 C C . GLN A 1 321 ? 3.830 -5.153 8.067 1.00 97.50 321 GLN A C 1
ATOM 2564 O O . GLN A 1 321 ? 4.893 -5.019 8.669 1.00 97.50 321 GLN A O 1
ATOM 2569 N N . PHE A 1 322 ? 3.713 -4.901 6.762 1.00 98.50 322 PHE A N 1
ATOM 2570 C CA . PHE A 1 322 ? 4.836 -4.415 5.967 1.00 98.50 322 PHE A CA 1
ATOM 2571 C C . PHE A 1 322 ? 5.265 -2.998 6.364 1.00 98.50 322 PHE A C 1
ATOM 2573 O O . PHE A 1 322 ? 6.459 -2.728 6.449 1.00 98.50 322 PHE A O 1
ATOM 2580 N N . GLU A 1 323 ? 4.315 -2.105 6.651 1.00 98.38 323 GLU A N 1
ATOM 2581 C CA . GLU A 1 323 ? 4.623 -0.753 7.131 1.00 98.38 323 GLU A CA 1
ATOM 2582 C C . GLU A 1 323 ? 5.409 -0.777 8.440 1.00 98.38 323 GLU A C 1
ATOM 2584 O O . GLU A 1 323 ? 6.410 -0.072 8.554 1.00 98.38 323 GLU A O 1
ATOM 2589 N N . LYS A 1 324 ? 4.987 -1.597 9.409 1.00 97.50 324 LYS A N 1
ATOM 2590 C CA . LYS A 1 324 ? 5.677 -1.730 10.698 1.00 97.50 324 LYS A CA 1
ATOM 2591 C C . LYS A 1 324 ? 7.112 -2.208 10.516 1.00 97.50 324 LYS A C 1
ATOM 2593 O O . LYS A 1 324 ? 8.017 -1.547 11.014 1.00 97.50 324 LYS A O 1
ATOM 2598 N N . GLU A 1 325 ? 7.314 -3.269 9.737 1.00 98.06 325 GLU A N 1
ATOM 2599 C CA . GLU A 1 325 ? 8.645 -3.814 9.450 1.00 98.06 325 GLU A CA 1
ATOM 2600 C C . GLU A 1 325 ? 9.557 -2.771 8.784 1.00 98.06 325 GLU A C 1
ATOM 2602 O O . GLU A 1 325 ? 10.695 -2.548 9.199 1.00 98.06 325 GLU A O 1
ATOM 2607 N N . MET A 1 326 ? 9.055 -2.071 7.763 1.00 98.31 326 MET A N 1
ATOM 2608 C CA . MET A 1 326 ? 9.864 -1.082 7.051 1.00 98.31 326 MET A CA 1
ATOM 2609 C C . MET A 1 326 ? 10.139 0.169 7.889 1.00 98.31 326 MET A C 1
ATOM 2611 O O . MET A 1 326 ? 11.207 0.764 7.743 1.00 98.31 326 MET A O 1
ATOM 2615 N N . CYS A 1 327 ? 9.213 0.570 8.765 1.00 97.56 327 CYS A N 1
ATOM 2616 C CA . CYS A 1 327 ? 9.423 1.652 9.727 1.00 97.56 327 CYS A CA 1
ATOM 2617 C C . CYS A 1 327 ? 10.391 1.254 10.852 1.00 97.56 327 CYS A C 1
ATOM 2619 O O . CYS A 1 327 ? 11.118 2.114 11.344 1.00 97.56 327 CYS A O 1
ATOM 2621 N N . GLU A 1 328 ? 10.447 -0.021 11.237 1.00 97.69 328 GLU A N 1
ATOM 2622 C CA . GLU A 1 328 ? 11.464 -0.533 12.162 1.00 97.69 328 GLU A CA 1
ATOM 2623 C C . GLU A 1 328 ? 12.855 -0.503 11.519 1.00 97.69 328 GLU A C 1
ATOM 2625 O O . GLU A 1 328 ? 13.802 0.009 12.117 1.00 97.69 328 GLU A O 1
ATOM 2630 N N . PHE A 1 329 ? 12.967 -0.944 10.262 1.00 97.56 329 PHE A N 1
ATOM 2631 C CA . PHE A 1 329 ? 14.208 -0.837 9.493 1.00 97.56 329 PHE A CA 1
ATOM 2632 C C . PHE A 1 329 ? 14.625 0.622 9.253 1.00 97.56 329 PHE A C 1
ATOM 2634 O O . PHE A 1 329 ? 15.800 0.973 9.359 1.00 97.56 329 PHE A O 1
ATOM 2641 N N . LYS A 1 330 ? 13.665 1.490 8.918 1.00 97.19 330 LYS A N 1
ATOM 2642 C CA . LYS A 1 330 ? 13.894 2.901 8.603 1.00 97.19 330 LYS A CA 1
ATOM 2643 C C . LYS A 1 330 ? 12.719 3.749 9.080 1.00 97.19 330 LYS A C 1
ATOM 2645 O O . LYS A 1 330 ? 11.711 3.867 8.392 1.00 97.19 330 LYS A O 1
ATOM 2650 N N . SER A 1 331 ? 12.885 4.420 10.220 1.00 96.62 331 SER A N 1
ATOM 2651 C CA . SER A 1 331 ? 11.815 5.162 10.919 1.00 96.62 331 SER A CA 1
ATOM 2652 C C . SER A 1 331 ? 11.065 6.191 10.070 1.00 96.62 331 SER A C 1
ATOM 2654 O O . SER A 1 331 ? 9.893 6.465 10.314 1.00 96.62 331 SER A O 1
ATOM 2656 N N . ASN A 1 332 ? 11.710 6.751 9.045 1.00 96.44 332 ASN A N 1
ATOM 2657 C CA . ASN A 1 332 ? 11.090 7.673 8.102 1.00 96.44 332 ASN A CA 1
ATOM 2658 C C . ASN A 1 332 ? 10.657 7.015 6.780 1.00 96.44 332 ASN A C 1
ATOM 2660 O O . ASN A 1 332 ? 10.514 7.733 5.795 1.00 96.44 332 ASN A O 1
ATOM 2664 N N . TRP A 1 333 ? 10.438 5.696 6.722 1.00 97.94 333 TRP A N 1
ATOM 2665 C CA . TRP A 1 333 ? 10.125 4.942 5.498 1.00 97.94 333 TRP A CA 1
ATOM 2666 C C . TRP A 1 333 ? 9.074 5.632 4.617 1.00 97.94 333 TRP A C 1
ATOM 2668 O O . TRP A 1 333 ? 9.376 5.988 3.474 1.00 97.94 333 TRP A O 1
ATOM 2678 N N . LEU A 1 334 ? 7.904 5.949 5.189 1.00 96.94 334 LEU A N 1
ATOM 2679 C CA . LEU A 1 334 ? 6.772 6.607 4.513 1.00 96.94 334 LEU A CA 1
ATOM 2680 C C . LEU A 1 334 ? 7.135 7.940 3.829 1.00 96.94 334 LEU A C 1
ATOM 2682 O O . LEU A 1 334 ? 6.464 8.359 2.883 1.00 96.94 334 LEU A O 1
ATOM 2686 N N . THR A 1 335 ? 8.177 8.619 4.318 1.00 96.75 335 THR A N 1
ATOM 2687 C CA . THR A 1 335 ? 8.625 9.952 3.876 1.00 96.75 335 THR A CA 1
ATOM 2688 C C . THR A 1 335 ? 10.074 9.971 3.382 1.00 96.75 335 THR A C 1
ATOM 2690 O O . THR A 1 335 ? 10.629 11.040 3.126 1.00 96.75 335 THR A O 1
ATOM 2693 N N . SER A 1 336 ? 10.696 8.802 3.220 1.00 97.62 336 SER A N 1
ATOM 2694 C CA . SER A 1 336 ? 12.079 8.673 2.760 1.00 97.62 336 SER A CA 1
ATOM 2695 C C . SER A 1 336 ? 12.218 9.191 1.327 1.00 97.62 336 SER A C 1
ATOM 2697 O O . SER A 1 336 ? 11.272 9.122 0.543 1.00 97.62 336 SER A O 1
ATOM 2699 N N . THR A 1 337 ? 13.388 9.717 0.956 1.00 96.75 337 THR A N 1
ATOM 2700 C CA . THR A 1 337 ? 13.569 10.402 -0.343 1.00 96.75 337 THR A CA 1
ATOM 2701 C C . THR A 1 337 ? 13.235 9.480 -1.523 1.00 96.75 337 THR A C 1
ATOM 2703 O O . THR A 1 337 ? 12.656 9.915 -2.516 1.00 96.75 337 THR A O 1
ATOM 2706 N N . GLU A 1 338 ? 13.573 8.201 -1.396 1.00 97.88 338 GLU A N 1
ATOM 2707 C CA . GLU A 1 338 ? 13.283 7.125 -2.337 1.00 97.88 338 GLU A CA 1
ATOM 2708 C C . GLU A 1 338 ? 11.767 6.955 -2.521 1.00 97.88 338 GLU A C 1
ATOM 2710 O O . GLU A 1 338 ? 11.259 6.980 -3.644 1.00 97.88 338 GLU A O 1
ATOM 2715 N N . ILE A 1 339 ? 11.024 6.870 -1.417 1.00 98.25 339 ILE A N 1
ATOM 2716 C CA . ILE A 1 339 ? 9.567 6.732 -1.433 1.00 98.25 339 ILE A CA 1
ATOM 2717 C C . ILE A 1 339 ? 8.886 7.996 -1.967 1.00 98.25 339 ILE A C 1
ATOM 2719 O O . ILE A 1 339 ? 7.999 7.894 -2.818 1.00 98.25 339 ILE A O 1
ATOM 2723 N N . GLN A 1 340 ? 9.321 9.188 -1.544 1.00 97.88 340 GLN A N 1
ATOM 2724 C CA . GLN A 1 340 ? 8.780 10.445 -2.067 1.00 97.88 340 GLN A CA 1
ATOM 2725 C C . GLN A 1 340 ? 8.937 10.501 -3.590 1.00 97.88 340 GLN A C 1
ATOM 2727 O O . GLN A 1 340 ? 7.971 10.754 -4.308 1.00 97.88 340 GLN A O 1
ATOM 2732 N N . GLU A 1 341 ? 10.130 10.205 -4.104 1.00 98.31 341 GLU A N 1
ATOM 2733 C CA . GLU A 1 341 ? 10.416 10.272 -5.534 1.00 98.31 341 GLU A CA 1
ATOM 2734 C C . GLU A 1 341 ? 9.664 9.194 -6.334 1.00 98.31 341 GLU A C 1
ATOM 2736 O O . GLU A 1 341 ? 9.127 9.498 -7.404 1.00 98.31 341 GLU A O 1
ATOM 2741 N N . LEU A 1 342 ? 9.544 7.967 -5.802 1.00 98.44 342 LEU A N 1
ATOM 2742 C CA . LEU A 1 342 ? 8.706 6.916 -6.388 1.00 98.44 342 LEU A CA 1
ATOM 2743 C C . LEU A 1 342 ? 7.262 7.401 -6.530 1.00 98.44 342 LEU A C 1
ATOM 2745 O O . LEU A 1 342 ? 6.723 7.395 -7.640 1.00 98.44 342 LEU A O 1
ATOM 2749 N N . ILE A 1 343 ? 6.654 7.855 -5.430 1.00 98.31 343 ILE A N 1
ATOM 2750 C CA . ILE A 1 343 ? 5.257 8.292 -5.418 1.00 98.31 343 ILE A CA 1
ATOM 2751 C C . ILE A 1 343 ? 5.061 9.519 -6.296 1.00 98.31 343 ILE A C 1
ATOM 2753 O O . ILE A 1 343 ? 4.084 9.562 -7.041 1.00 98.31 343 ILE A O 1
ATOM 2757 N N . ALA A 1 344 ? 5.992 10.473 -6.320 1.00 98.19 344 ALA A N 1
ATOM 2758 C CA . ALA A 1 344 ? 5.908 11.618 -7.219 1.00 98.19 344 ALA A CA 1
ATOM 2759 C C . ALA A 1 344 ? 5.847 11.162 -8.688 1.00 98.19 344 ALA A C 1
ATOM 2761 O O . ALA A 1 344 ? 4.949 11.578 -9.425 1.00 98.19 344 ALA A O 1
ATOM 2762 N N . LEU A 1 345 ? 6.734 10.247 -9.096 1.00 98.12 345 LEU A N 1
ATOM 2763 C CA . LEU A 1 345 ? 6.782 9.711 -10.459 1.00 98.12 345 LEU A CA 1
ATOM 2764 C C . LEU A 1 345 ? 5.528 8.923 -10.846 1.00 98.12 345 LEU A C 1
ATOM 2766 O O . LEU A 1 345 ? 5.133 8.968 -12.017 1.00 98.12 345 LEU A O 1
ATOM 2770 N N . VAL A 1 346 ? 4.909 8.216 -9.891 1.00 97.56 346 VAL A N 1
ATOM 2771 C CA . VAL A 1 346 ? 3.740 7.367 -10.165 1.00 97.56 346 VAL A CA 1
ATOM 2772 C C . VAL A 1 346 ? 2.382 8.049 -9.956 1.00 97.56 346 VAL A C 1
ATOM 2774 O O . VAL A 1 346 ? 1.386 7.561 -10.487 1.00 97.56 346 VAL A O 1
ATOM 2777 N N . SER A 1 347 ? 2.318 9.175 -9.238 1.00 97.12 347 SER A N 1
ATOM 2778 C CA . SER A 1 347 ? 1.052 9.864 -8.909 1.00 97.12 347 SER A CA 1
ATOM 2779 C C . SER A 1 347 ? 0.846 11.219 -9.589 1.00 97.12 347 SER A C 1
ATOM 2781 O O . SER A 1 347 ? -0.273 11.729 -9.600 1.00 97.12 347 SER A O 1
ATOM 2783 N N . HIS A 1 348 ? 1.879 11.802 -10.213 1.00 96.50 348 HIS A N 1
ATOM 2784 C CA . HIS A 1 348 ? 1.784 13.119 -10.857 1.00 96.50 348 HIS A CA 1
ATOM 2785 C C . HIS A 1 348 ? 1.997 13.048 -12.379 1.00 96.50 348 HIS A C 1
ATOM 2787 O O . HIS A 1 348 ? 3.082 13.362 -12.879 1.00 96.50 348 HIS A O 1
ATOM 2793 N N . PRO A 1 349 ? 0.961 12.676 -13.158 1.00 95.56 349 PRO A N 1
ATOM 2794 C CA . PRO A 1 349 ? 1.029 12.667 -14.611 1.00 95.56 349 PRO A CA 1
ATOM 2795 C C . PRO A 1 349 ? 1.443 14.016 -15.214 1.00 95.56 349 PRO A C 1
ATOM 2797 O O . PRO A 1 349 ? 0.917 15.072 -14.862 1.00 95.56 349 PRO A O 1
ATOM 2800 N N . VAL A 1 350 ? 2.326 13.971 -16.207 1.00 95.75 350 VAL A N 1
ATOM 2801 C CA . VAL A 1 350 ? 2.721 15.126 -17.016 1.00 95.75 350 VAL A CA 1
ATOM 2802 C C . VAL A 1 350 ? 1.837 15.253 -18.257 1.00 95.75 350 VAL A C 1
ATOM 2804 O O . VAL A 1 350 ? 1.275 14.280 -18.782 1.00 95.75 350 VAL A O 1
ATOM 2807 N N . LYS A 1 351 ? 1.681 16.477 -18.747 1.00 94.88 351 LYS A N 1
ATOM 2808 C CA . LYS A 1 351 ? 0.939 16.772 -19.971 1.00 94.88 351 LYS A CA 1
ATOM 2809 C C . LYS A 1 351 ? 1.830 16.538 -21.202 1.00 94.88 351 LYS A C 1
ATOM 2811 O O . LYS A 1 351 ? 3.040 16.756 -21.125 1.00 94.88 351 LYS A O 1
ATOM 2816 N N . PRO A 1 352 ? 1.272 16.113 -22.353 1.00 90.75 352 PRO A N 1
ATOM 2817 C CA . PRO A 1 352 ? 2.052 15.870 -23.571 1.00 90.75 352 PRO A CA 1
ATOM 2818 C C . PRO A 1 352 ? 2.900 17.065 -24.037 1.00 90.75 352 PRO A C 1
ATOM 2820 O O . PRO A 1 352 ? 3.974 16.861 -24.592 1.00 90.75 352 PRO A O 1
ATOM 2823 N N . TYR A 1 353 ? 2.442 18.294 -23.774 1.00 89.19 353 TYR A N 1
ATOM 2824 C CA . TYR A 1 353 ? 3.111 19.541 -24.159 1.00 89.19 353 TYR A CA 1
ATOM 2825 C C . TYR A 1 353 ? 4.214 20.004 -23.186 1.00 89.19 353 TYR A C 1
ATOM 2827 O O . TYR A 1 353 ? 4.897 20.991 -23.458 1.00 89.19 353 TYR A O 1
ATOM 2835 N N . GLU A 1 354 ? 4.422 19.325 -22.050 1.00 92.50 354 GLU A N 1
ATOM 2836 C CA . GLU A 1 354 ? 5.514 19.642 -21.119 1.00 92.50 354 GLU A CA 1
ATOM 2837 C C . GLU A 1 354 ? 6.859 19.145 -21.684 1.00 92.50 354 GLU A C 1
ATOM 2839 O O . GLU A 1 354 ? 7.369 18.083 -21.325 1.00 92.50 354 GLU A O 1
ATOM 2844 N N . ASN A 1 355 ? 7.448 19.937 -22.584 1.00 89.00 355 ASN A N 1
ATOM 2845 C CA . ASN A 1 355 ? 8.640 19.576 -23.362 1.00 89.00 355 ASN A CA 1
ATOM 2846 C C . ASN A 1 355 ? 9.888 19.252 -22.525 1.00 89.00 355 ASN A C 1
ATOM 2848 O O . ASN A 1 355 ? 10.795 18.588 -23.021 1.00 89.00 355 ASN A O 1
ATOM 2852 N N . GLN A 1 356 ? 9.945 19.680 -21.261 1.00 91.75 356 GLN A N 1
ATOM 2853 C CA . GLN A 1 356 ? 11.011 19.294 -20.326 1.00 91.75 356 GLN A CA 1
ATOM 2854 C C . GLN A 1 356 ? 11.062 17.784 -20.051 1.00 91.75 356 GLN A C 1
ATOM 2856 O O . GLN A 1 356 ? 12.088 17.269 -19.620 1.00 91.75 356 GLN A O 1
ATOM 2861 N N . PHE A 1 357 ? 9.980 17.063 -20.343 1.00 93.00 357 PHE A N 1
ATOM 2862 C CA . PHE A 1 357 ? 9.918 15.614 -20.218 1.00 93.00 357 PHE A CA 1
ATOM 2863 C C . PHE A 1 357 ? 10.088 14.891 -21.556 1.00 93.00 357 PHE A C 1
ATOM 2865 O O . PHE A 1 357 ? 9.721 13.731 -21.682 1.00 93.00 357 PHE A O 1
ATOM 2872 N N . ASN A 1 358 ? 10.604 15.546 -22.594 1.00 89.25 358 ASN A N 1
ATOM 2873 C CA . ASN A 1 358 ? 10.879 14.902 -23.878 1.00 89.25 358 ASN A CA 1
ATOM 2874 C C . ASN A 1 358 ? 12.360 14.522 -23.993 1.00 89.25 358 ASN A C 1
ATOM 2876 O O . ASN A 1 358 ? 13.192 14.938 -23.184 1.00 89.25 358 ASN A O 1
ATOM 2880 N N . TYR A 1 359 ? 12.692 13.698 -24.988 1.00 86.69 359 TYR A N 1
ATOM 2881 C CA . TYR A 1 359 ? 14.091 13.474 -25.335 1.00 86.69 359 TYR A CA 1
ATOM 2882 C C . TYR A 1 359 ? 14.738 14.766 -25.820 1.00 86.69 359 TYR A C 1
ATOM 2884 O O . TYR A 1 359 ? 14.089 15.597 -26.453 1.00 86.69 359 TYR A O 1
ATOM 2892 N N . MET A 1 360 ? 16.024 14.893 -25.522 1.00 86.44 360 MET A N 1
ATOM 2893 C CA . MET A 1 360 ? 16.836 15.999 -26.001 1.00 86.44 360 MET A CA 1
ATOM 2894 C C . MET A 1 360 ? 17.259 15.790 -27.446 1.00 86.44 360 MET A C 1
ATOM 2896 O O . MET A 1 360 ? 17.539 14.661 -27.860 1.00 86.44 360 MET A O 1
ATOM 2900 N N . ASP A 1 361 ? 17.388 16.886 -28.183 1.00 82.56 361 ASP A N 1
ATOM 2901 C CA . ASP A 1 361 ? 18.091 16.881 -29.459 1.00 82.56 361 ASP A CA 1
ATOM 2902 C C . ASP A 1 361 ? 19.625 16.928 -29.275 1.00 82.56 361 ASP A C 1
ATOM 2904 O O . ASP A 1 361 ? 20.164 17.136 -28.182 1.00 82.56 361 ASP A O 1
ATOM 2908 N N . LEU A 1 362 ? 20.366 16.721 -30.368 1.00 79.62 362 LEU A N 1
ATOM 2909 C CA . LEU A 1 362 ? 21.833 16.714 -30.351 1.00 79.62 362 LEU A CA 1
ATOM 2910 C C . LEU A 1 362 ? 22.452 18.038 -29.867 1.00 79.62 362 LEU A C 1
ATOM 2912 O O . LEU A 1 362 ? 23.513 18.007 -29.238 1.00 79.62 362 LEU A O 1
ATOM 2916 N N . LYS A 1 363 ? 21.828 19.187 -30.153 1.00 82.94 363 LYS A N 1
ATOM 2917 C CA . LYS A 1 363 ? 22.326 20.504 -29.725 1.00 82.94 363 LYS A CA 1
ATOM 2918 C C . LYS A 1 363 ? 22.119 20.683 -28.222 1.00 82.94 363 LYS A C 1
ATOM 2920 O O . LYS A 1 363 ? 23.023 21.149 -27.531 1.00 82.94 363 LYS A O 1
ATOM 2925 N N . GLU A 1 364 ? 20.981 20.244 -27.698 1.00 86.31 364 GLU A N 1
ATOM 2926 C CA . GLU A 1 364 ? 20.670 20.262 -26.267 1.00 86.31 364 GLU A CA 1
ATOM 2927 C C . GLU A 1 364 ? 21.657 19.410 -25.458 1.00 86.31 364 GLU A C 1
ATOM 2929 O O . GLU A 1 364 ? 22.205 19.889 -24.461 1.00 86.31 364 GLU A O 1
ATOM 2934 N N . PHE A 1 365 ? 21.994 18.202 -25.932 1.00 83.19 365 PHE A N 1
ATOM 2935 C CA . PHE A 1 365 ? 23.022 17.359 -25.303 1.00 83.19 365 PHE A CA 1
ATOM 2936 C C . PHE A 1 365 ? 24.386 18.059 -25.191 1.00 83.19 365 PHE A C 1
ATOM 2938 O O . PHE A 1 365 ? 25.071 17.936 -24.170 1.00 83.19 365 PHE A O 1
ATOM 2945 N N . GLN A 1 366 ? 24.799 18.785 -26.235 1.00 81.06 366 GLN A N 1
ATOM 2946 C CA . GLN A 1 366 ? 26.064 19.526 -26.238 1.00 81.06 366 GLN A CA 1
ATOM 2947 C C . GLN A 1 366 ? 26.024 20.716 -25.275 1.00 81.06 366 GLN A C 1
ATOM 2949 O O . GLN A 1 366 ? 26.997 20.960 -24.558 1.00 81.06 366 GLN A O 1
ATOM 2954 N N . ASN A 1 367 ? 24.899 21.431 -25.231 1.00 86.31 367 ASN A N 1
ATOM 2955 C CA . ASN A 1 367 ? 24.726 22.603 -24.380 1.00 86.31 367 ASN A CA 1
ATOM 2956 C C . ASN A 1 367 ? 24.737 22.246 -22.892 1.00 86.31 367 ASN A C 1
ATOM 2958 O O . ASN A 1 367 ? 25.342 22.969 -22.109 1.00 86.31 367 ASN A O 1
ATOM 2962 N N . ILE A 1 368 ? 24.163 21.109 -22.493 1.00 87.06 368 ILE A N 1
ATOM 2963 C CA . ILE A 1 368 ? 24.165 20.674 -21.085 1.00 87.06 368 ILE A CA 1
ATOM 2964 C C . ILE A 1 368 ? 25.579 20.474 -20.558 1.00 87.06 368 ILE A C 1
ATOM 2966 O O . ILE A 1 368 ? 25.915 21.003 -19.500 1.00 87.06 368 ILE A O 1
ATOM 2970 N N . LYS A 1 369 ? 26.429 19.768 -21.317 1.00 81.44 369 LYS A N 1
ATOM 2971 C CA . LYS A 1 369 ? 27.822 19.543 -20.912 1.00 81.44 369 LYS A CA 1
ATOM 2972 C C . LYS A 1 369 ? 28.604 20.855 -20.793 1.00 81.44 369 LYS A C 1
ATOM 2974 O O . LYS A 1 369 ? 29.412 20.981 -19.880 1.00 81.44 369 LYS A O 1
ATOM 2979 N N . LYS A 1 370 ? 28.353 21.825 -21.684 1.00 84.38 370 LYS A N 1
ATOM 2980 C CA . LYS A 1 370 ? 28.981 23.159 -21.645 1.00 84.38 370 LYS A CA 1
ATOM 2981 C C . LYS A 1 370 ? 28.505 23.987 -20.450 1.00 84.38 370 LYS A C 1
ATOM 2983 O O . LYS A 1 370 ? 29.321 24.594 -19.768 1.00 84.38 370 LYS A O 1
ATOM 2988 N N . ASN A 1 371 ? 27.202 23.965 -20.185 1.00 86.44 371 ASN A N 1
ATOM 2989 C CA . ASN A 1 371 ? 26.553 24.779 -19.156 1.00 86.44 371 ASN A CA 1
ATOM 2990 C C . ASN A 1 371 ? 26.608 24.150 -17.757 1.00 86.44 371 ASN A C 1
ATOM 2992 O O . ASN A 1 371 ? 26.062 24.730 -16.822 1.00 86.44 371 ASN A O 1
ATOM 2996 N N . LYS A 1 372 ? 27.196 22.952 -17.622 1.00 88.00 372 LYS A N 1
ATOM 2997 C CA . LYS A 1 372 ? 27.319 22.198 -16.363 1.00 88.00 372 LYS A CA 1
ATOM 2998 C C . LYS A 1 372 ? 25.993 22.097 -15.597 1.00 88.00 372 LYS A C 1
ATOM 3000 O O . LYS A 1 372 ? 25.925 22.247 -14.384 1.00 88.00 372 LYS A O 1
ATOM 3005 N N . THR A 1 373 ? 24.909 21.872 -16.333 1.00 89.81 373 THR A N 1
ATOM 3006 C CA . THR A 1 373 ? 23.560 21.793 -15.769 1.00 89.81 373 THR A CA 1
ATOM 3007 C C . THR A 1 373 ? 23.370 20.481 -14.991 1.00 89.81 373 THR A C 1
ATOM 3009 O O . THR A 1 373 ? 23.636 19.420 -15.562 1.00 89.81 373 THR A O 1
ATOM 3012 N N . PRO A 1 374 ? 22.903 20.500 -13.730 1.00 90.88 374 PRO A N 1
ATOM 3013 C CA . PRO A 1 374 ? 22.603 19.281 -12.977 1.00 90.88 374 PRO A CA 1
ATOM 3014 C C . PRO A 1 374 ? 21.267 18.654 -13.397 1.00 90.88 374 PRO A C 1
ATOM 3016 O O . PRO A 1 374 ? 20.309 19.358 -13.737 1.00 90.88 374 PRO A O 1
ATOM 3019 N N . PHE A 1 375 ? 21.178 17.321 -13.333 1.00 93.25 375 PHE A N 1
ATOM 3020 C CA . PHE A 1 375 ? 19.906 16.610 -13.473 1.00 93.25 375 PHE A CA 1
ATOM 3021 C C . PHE A 1 375 ? 19.119 16.710 -12.161 1.00 93.25 375 PHE A C 1
ATOM 3023 O O . PHE A 1 375 ? 19.640 16.377 -11.098 1.00 93.25 375 PHE A O 1
ATOM 3030 N N . LYS A 1 376 ? 17.879 17.209 -12.217 1.00 94.06 376 LYS A N 1
ATOM 3031 C CA . LYS A 1 376 ? 17.055 17.446 -11.022 1.00 94.06 376 LYS A CA 1
ATOM 3032 C C . LYS A 1 376 ? 16.081 16.278 -10.786 1.00 94.06 376 LYS A C 1
ATOM 3034 O O . LYS A 1 376 ? 15.489 15.805 -11.760 1.00 94.06 376 LYS A O 1
ATOM 3039 N N . PRO A 1 377 ? 15.848 15.873 -9.522 1.00 95.50 377 PRO A N 1
ATOM 3040 C CA . PRO A 1 377 ? 14.764 14.956 -9.163 1.00 95.50 377 PRO A CA 1
ATOM 3041 C C . PRO A 1 377 ? 13.404 15.467 -9.644 1.00 95.50 377 PRO A C 1
ATOM 3043 O O . PRO A 1 377 ? 13.166 16.679 -9.696 1.00 95.50 377 PRO A O 1
ATOM 3046 N N . PHE A 1 378 ? 12.503 14.553 -9.978 1.00 97.06 378 PHE A N 1
ATOM 3047 C CA . PHE A 1 378 ? 11.171 14.843 -10.493 1.00 97.06 378 PHE A CA 1
ATOM 3048 C C . PHE A 1 378 ? 10.337 15.637 -9.489 1.00 97.06 378 PHE A C 1
ATOM 3050 O O . PHE A 1 378 ? 9.739 16.645 -9.874 1.00 97.06 378 PHE A O 1
ATOM 3057 N N . SER A 1 379 ? 10.370 15.257 -8.208 1.00 96.75 379 SER A N 1
ATOM 3058 C CA . SER A 1 379 ? 9.728 15.995 -7.109 1.00 96.75 379 SER A CA 1
ATOM 3059 C C . SER A 1 379 ? 10.108 17.482 -7.104 1.00 96.75 379 SER A C 1
ATOM 3061 O O . SER A 1 379 ? 9.238 18.352 -7.054 1.00 96.75 379 SER A O 1
ATOM 3063 N N . LYS A 1 380 ? 11.397 17.805 -7.286 1.00 95.25 380 LYS A N 1
ATOM 3064 C CA . LYS A 1 380 ? 11.893 19.193 -7.370 1.00 95.25 380 LYS A CA 1
ATOM 3065 C C . LYS A 1 380 ? 11.465 19.911 -8.649 1.00 95.25 380 LYS A C 1
ATOM 3067 O O . LYS A 1 380 ? 11.226 21.117 -8.615 1.00 95.25 380 LYS A O 1
ATOM 3072 N N . ILE A 1 381 ? 11.380 19.202 -9.778 1.00 94.81 381 ILE A N 1
ATOM 3073 C CA . ILE A 1 381 ? 10.923 19.772 -11.057 1.00 94.81 381 ILE A CA 1
ATOM 3074 C C . ILE A 1 381 ? 9.440 20.142 -10.974 1.00 94.81 381 ILE A C 1
ATOM 3076 O O . ILE A 1 381 ? 9.058 21.234 -11.395 1.00 94.81 381 ILE A O 1
ATOM 3080 N N . LYS A 1 382 ? 8.610 19.248 -10.423 1.00 95.06 382 LYS A N 1
ATOM 3081 C CA . LYS A 1 382 ? 7.167 19.471 -10.260 1.00 95.06 382 LYS A CA 1
ATOM 3082 C C . LYS A 1 382 ? 6.805 20.271 -9.009 1.00 95.06 382 LYS A C 1
ATOM 3084 O O . LYS A 1 382 ? 5.674 20.735 -8.928 1.00 95.06 382 LYS A O 1
ATOM 3089 N N . LYS A 1 383 ? 7.761 20.488 -8.099 1.00 95.50 383 LYS A N 1
ATOM 3090 C CA . LYS A 1 383 ? 7.580 21.152 -6.797 1.00 95.50 383 LYS A CA 1
ATOM 3091 C C . LYS A 1 383 ? 6.505 20.465 -5.953 1.00 95.50 383 LYS A C 1
ATOM 3093 O O . LYS A 1 383 ? 5.603 21.115 -5.437 1.00 95.50 383 LYS A O 1
ATOM 3098 N N . VAL A 1 384 ? 6.603 19.144 -5.862 1.00 95.44 384 VAL A N 1
ATOM 3099 C CA . VAL A 1 384 ? 5.666 18.302 -5.116 1.00 95.44 384 VAL A CA 1
ATOM 3100 C C . VAL A 1 384 ? 6.393 17.591 -3.988 1.00 95.44 384 VAL A C 1
ATOM 3102 O O . VAL A 1 384 ? 7.530 17.149 -4.161 1.00 95.44 384 VAL A O 1
ATOM 3105 N N . THR A 1 385 ? 5.709 17.475 -2.857 1.00 93.31 385 THR A N 1
ATOM 3106 C CA . THR A 1 385 ? 6.116 16.644 -1.727 1.00 93.31 385 THR A CA 1
ATOM 3107 C C . THR A 1 385 ? 5.070 15.555 -1.580 1.00 93.31 385 THR A C 1
ATOM 3109 O O . THR A 1 385 ? 3.876 15.840 -1.534 1.00 93.31 385 THR A O 1
ATOM 3112 N N . THR A 1 386 ? 5.521 14.312 -1.553 1.00 93.56 386 THR A N 1
ATOM 3113 C CA . THR A 1 386 ? 4.679 13.116 -1.559 1.00 93.56 386 THR A CA 1
ATOM 3114 C C . THR A 1 386 ? 5.098 12.193 -0.427 1.00 93.56 386 THR A C 1
ATOM 3116 O O . THR A 1 386 ? 6.227 12.262 0.049 1.00 93.56 386 THR A O 1
ATOM 3119 N N . SER A 1 387 ? 4.191 11.329 0.004 1.00 93.25 387 SER A N 1
ATOM 3120 C CA . SER A 1 387 ? 4.444 10.276 0.986 1.00 93.25 387 SER A CA 1
ATOM 3121 C C . SER A 1 387 ? 3.534 9.091 0.685 1.00 93.25 387 SER A C 1
ATOM 3123 O O . SER A 1 387 ? 2.574 9.225 -0.080 1.00 93.25 387 SER A O 1
ATOM 3125 N N . LEU A 1 388 ? 3.828 7.944 1.289 1.00 94.25 388 LEU A N 1
ATOM 3126 C CA . LEU A 1 388 ? 2.856 6.853 1.361 1.00 94.25 388 LEU A CA 1
ATOM 3127 C C . LEU A 1 388 ? 1.735 7.203 2.345 1.00 94.25 388 LEU A C 1
ATOM 3129 O O . LEU A 1 388 ? 1.859 8.128 3.157 1.00 94.25 388 LEU A O 1
ATOM 3133 N N . GLN A 1 389 ? 0.637 6.458 2.259 1.00 89.31 389 GLN A N 1
ATOM 3134 C CA . GLN A 1 389 ? -0.376 6.444 3.309 1.00 89.31 389 GLN A CA 1
ATOM 3135 C C . GLN A 1 389 ? 0.164 5.741 4.560 1.00 89.31 389 GLN A C 1
ATOM 3137 O O . GLN A 1 389 ? 0.866 4.747 4.436 1.00 89.31 389 GLN A O 1
ATOM 3142 N N . ALA A 1 390 ? -0.186 6.245 5.744 1.00 93.38 390 ALA A N 1
ATOM 3143 C CA . ALA A 1 390 ? 0.085 5.576 7.016 1.00 93.38 390 ALA A CA 1
ATOM 3144 C C . ALA A 1 390 ? -1.081 4.630 7.341 1.00 93.38 390 ALA A C 1
ATOM 3146 O O . ALA A 1 390 ? -2.051 5.028 7.994 1.00 93.38 390 ALA A O 1
ATOM 3147 N N . ILE A 1 391 ? -1.037 3.407 6.813 1.00 92.00 391 ILE A N 1
ATOM 3148 C CA . ILE A 1 391 ? -2.094 2.406 6.992 1.00 92.00 391 ILE A CA 1
ATOM 3149 C C . ILE A 1 391 ? -2.190 1.995 8.461 1.00 92.00 391 ILE A C 1
ATOM 3151 O O . ILE A 1 391 ? -3.300 1.900 8.980 1.00 92.00 391 ILE A O 1
ATOM 3155 N N . ALA A 1 392 ? -1.061 1.857 9.160 1.00 87.00 392 ALA A N 1
ATOM 3156 C CA . ALA A 1 392 ? -1.045 1.519 10.585 1.00 87.00 392 ALA A CA 1
ATOM 3157 C C . ALA A 1 392 ? -1.863 2.509 11.434 1.00 87.00 392 ALA A C 1
ATOM 3159 O O . ALA A 1 392 ? -2.704 2.106 12.236 1.00 87.00 392 ALA A O 1
ATOM 3160 N N . GLN A 1 393 ? -1.695 3.814 11.194 1.00 86.50 393 GLN A N 1
ATOM 3161 C CA . GLN A 1 393 ? -2.454 4.853 11.900 1.00 86.50 393 GLN A CA 1
ATOM 3162 C C . GLN A 1 393 ? -3.954 4.798 11.576 1.00 86.50 393 GLN A C 1
ATOM 3164 O O . GLN A 1 393 ? -4.790 5.002 12.455 1.00 86.50 393 GLN A O 1
ATOM 3169 N N . GLN A 1 394 ? -4.313 4.520 10.319 1.00 88.00 394 GLN A N 1
ATOM 3170 C CA . GLN A 1 394 ? -5.716 4.402 9.912 1.00 88.00 394 GLN A CA 1
ATOM 3171 C C . GLN A 1 394 ? -6.394 3.190 10.557 1.00 88.00 394 GLN A C 1
ATOM 3173 O O . GLN A 1 394 ? -7.534 3.294 11.011 1.00 88.00 394 GLN A O 1
ATOM 3178 N N . GLU A 1 395 ? -5.713 2.046 10.610 1.00 87.12 395 GLU A N 1
ATOM 3179 C CA . GLU A 1 395 ? -6.256 0.834 11.226 1.00 87.12 395 GLU A CA 1
ATOM 3180 C C . GLU A 1 395 ? -6.373 0.977 12.749 1.00 87.12 395 GLU A C 1
ATOM 3182 O O . GLU A 1 395 ? -7.381 0.560 13.320 1.00 87.12 395 GLU A O 1
ATOM 3187 N N . GLU A 1 396 ? -5.429 1.655 13.407 1.00 86.12 396 GLU A N 1
ATOM 3188 C CA . GLU A 1 396 ? -5.519 1.980 14.836 1.00 86.12 396 GLU A CA 1
ATOM 3189 C C . GLU A 1 396 ? -6.729 2.876 15.151 1.00 86.12 396 GLU A C 1
ATOM 3191 O O . GLU A 1 396 ? -7.498 2.603 16.081 1.00 86.12 396 GLU A O 1
ATOM 3196 N N . GLN A 1 397 ? -6.970 3.901 14.327 1.00 85.19 397 GLN A N 1
ATOM 3197 C CA . GLN A 1 397 ? -8.150 4.763 14.446 1.00 85.19 397 GLN A CA 1
ATOM 3198 C C . GLN A 1 397 ? -9.451 3.980 14.232 1.00 85.19 397 GLN A C 1
ATOM 3200 O O . GLN A 1 397 ? -10.390 4.125 15.016 1.00 85.19 397 GLN A O 1
ATOM 3205 N N . LYS A 1 398 ? -9.510 3.105 13.217 1.00 85.94 398 LYS A N 1
ATOM 3206 C CA . LYS A 1 398 ? -10.676 2.237 12.970 1.00 85.94 398 LYS A CA 1
ATOM 3207 C C . LYS A 1 398 ? -10.923 1.266 14.119 1.00 85.94 398 LYS A C 1
ATOM 3209 O O . LYS A 1 398 ? -12.075 1.052 14.489 1.00 85.94 398 LYS A O 1
ATOM 3214 N N . LYS A 1 399 ? -9.868 0.674 14.685 1.00 85.69 399 LYS A N 1
ATOM 3215 C CA . LYS A 1 399 ? -9.976 -0.237 15.828 1.00 85.69 399 LYS A CA 1
ATOM 3216 C C . LYS A 1 399 ? -10.534 0.494 17.046 1.00 85.69 399 LYS A C 1
ATOM 3218 O O . LYS A 1 399 ? -11.500 0.026 17.638 1.00 85.69 399 LYS A O 1
ATOM 3223 N N . THR A 1 400 ? -10.001 1.677 17.341 1.00 86.38 400 THR A N 1
ATOM 3224 C CA . THR A 1 400 ? -10.484 2.536 18.432 1.00 86.38 400 THR A CA 1
ATOM 3225 C C . THR A 1 400 ? -11.952 2.929 18.232 1.00 86.38 400 THR A C 1
ATOM 3227 O O . THR A 1 400 ? -12.746 2.852 19.168 1.00 86.38 400 THR A O 1
ATOM 3230 N N . ALA A 1 401 ? -12.347 3.284 17.003 1.00 87.50 401 ALA A N 1
ATOM 3231 C CA . ALA A 1 401 ? -13.734 3.604 16.668 1.00 87.50 401 ALA A CA 1
ATOM 3232 C C . ALA A 1 401 ? -14.674 2.402 16.870 1.00 87.50 401 ALA A C 1
ATOM 3234 O O . ALA A 1 401 ? -15.694 2.537 17.541 1.00 87.50 401 ALA A O 1
ATOM 3235 N N . ARG A 1 402 ? -14.297 1.210 16.384 1.00 87.00 402 ARG A N 1
ATOM 3236 C CA . ARG A 1 402 ? -15.067 -0.032 16.584 1.00 87.00 402 ARG A CA 1
ATOM 3237 C C . ARG A 1 402 ? -15.199 -0.405 18.058 1.00 87.00 402 ARG A C 1
ATOM 3239 O O . ARG A 1 402 ? -16.269 -0.819 18.492 1.00 87.00 402 ARG A O 1
ATOM 3246 N N . GLU A 1 403 ? -14.128 -0.267 18.837 1.00 87.12 403 GLU A N 1
ATOM 3247 C CA . GLU A 1 403 ? -14.165 -0.519 20.281 1.00 87.12 403 GLU A CA 1
ATOM 3248 C C . GLU A 1 403 ? -15.097 0.463 21.001 1.00 87.12 403 GLU A C 1
ATOM 3250 O O . GLU A 1 403 ? -15.832 0.057 21.899 1.00 87.12 403 GLU A O 1
ATOM 3255 N N . SER A 1 404 ? -15.105 1.732 20.589 1.00 87.00 404 SER A N 1
ATOM 3256 C CA . SER A 1 404 ? -16.024 2.750 21.107 1.00 87.00 404 SER A CA 1
ATOM 3257 C C . SER A 1 404 ? -17.484 2.433 20.760 1.00 87.00 404 SER A C 1
ATOM 3259 O O . SER A 1 404 ? -18.339 2.436 21.642 1.00 87.00 404 SER A O 1
ATOM 3261 N N . GLU A 1 405 ? -17.769 2.082 19.503 1.00 90.75 405 GLU A N 1
ATOM 3262 C CA . GLU A 1 405 ? -19.108 1.674 19.054 1.00 90.75 405 GLU A CA 1
ATOM 3263 C C . GLU A 1 405 ? -19.612 0.437 19.806 1.00 90.75 405 GLU A C 1
ATOM 3265 O O . GLU A 1 405 ? -20.754 0.413 20.262 1.00 90.75 405 GLU A O 1
ATOM 3270 N N . LEU A 1 406 ? -18.757 -0.572 20.002 1.00 90.44 406 LEU A N 1
ATOM 3271 C CA . LEU A 1 406 ? -19.110 -1.778 20.751 1.00 90.44 406 LEU A CA 1
ATOM 3272 C C . LEU A 1 406 ? -19.405 -1.472 22.227 1.00 90.44 406 LEU A C 1
ATOM 3274 O O . LEU A 1 406 ? -20.312 -2.067 22.810 1.00 90.44 406 LEU A O 1
ATOM 3278 N N . ARG A 1 407 ? -18.648 -0.556 22.848 1.00 87.25 407 ARG A N 1
ATOM 3279 C CA . ARG A 1 407 ? -18.913 -0.104 24.225 1.00 87.25 407 ARG A CA 1
ATOM 3280 C C . ARG A 1 407 ? -20.265 0.596 24.325 1.00 87.25 407 ARG A C 1
ATOM 3282 O O . ARG A 1 407 ? -21.018 0.301 25.247 1.00 87.25 407 ARG A O 1
ATOM 3289 N N . GLU A 1 408 ? -20.591 1.461 23.370 1.00 87.56 408 GLU A N 1
ATOM 3290 C CA . GLU A 1 408 ? -21.878 2.162 23.354 1.00 87.56 408 GLU A CA 1
ATOM 3291 C C . GLU A 1 408 ? -23.051 1.202 23.102 1.00 87.56 408 GLU A C 1
ATOM 3293 O O . GLU A 1 408 ? -24.075 1.292 23.773 1.00 87.56 408 GLU A O 1
ATOM 3298 N N . GLN A 1 409 ? -22.892 0.211 22.219 1.00 89.00 409 GLN A N 1
ATOM 3299 C CA . GLN A 1 409 ? -23.904 -0.835 22.019 1.00 89.00 409 GLN A CA 1
ATOM 3300 C C . GLN A 1 409 ? -24.185 -1.616 23.306 1.00 89.00 409 GLN A C 1
ATOM 3302 O O . GLN A 1 409 ? -25.347 -1.783 23.675 1.00 89.00 409 GLN A O 1
ATOM 3307 N N . LYS A 1 410 ? -23.133 -2.040 24.021 1.00 89.31 410 LYS A N 1
ATOM 3308 C CA . LYS A 1 410 ? -23.277 -2.717 25.320 1.00 89.31 410 LYS A CA 1
ATOM 3309 C C . LYS A 1 410 ? -23.980 -1.830 26.347 1.00 89.31 410 LYS A C 1
ATOM 3311 O O . LYS A 1 410 ? -24.896 -2.298 27.015 1.00 89.31 410 LYS A O 1
ATOM 3316 N N . ARG A 1 411 ? -23.618 -0.544 26.418 1.00 85.88 411 ARG A N 1
ATOM 3317 C CA . ARG A 1 411 ? -24.271 0.437 27.301 1.00 85.88 411 ARG A CA 1
ATOM 3318 C C . ARG A 1 411 ? -25.768 0.557 27.004 1.00 85.88 411 ARG A C 1
ATOM 3320 O O . ARG A 1 411 ? -26.583 0.527 27.922 1.00 85.88 411 ARG A O 1
ATOM 3327 N N . VAL A 1 412 ? -26.151 0.668 25.732 1.00 88.00 412 VAL A N 1
ATOM 3328 C CA . VAL A 1 412 ? -27.564 0.752 25.322 1.00 88.00 412 VAL A CA 1
ATOM 3329 C C . VAL A 1 412 ? -28.321 -0.538 25.653 1.00 88.00 412 VAL A C 1
ATOM 3331 O O . VAL A 1 412 ? -29.466 -0.483 26.106 1.00 88.00 412 VAL A O 1
ATOM 3334 N N . GLU A 1 413 ? -27.697 -1.699 25.460 1.00 89.56 413 GLU A N 1
ATOM 3335 C CA . GLU A 1 413 ? -28.287 -2.993 25.807 1.00 89.56 413 GLU A CA 1
ATOM 3336 C C . GLU A 1 413 ? -28.525 -3.128 27.321 1.00 89.56 413 GLU A C 1
ATOM 3338 O O . GLU A 1 413 ? -29.617 -3.524 27.739 1.00 89.56 413 GLU A O 1
ATOM 3343 N N . GLU A 1 414 ? -27.558 -2.717 28.146 1.00 87.81 414 GLU A N 1
ATOM 3344 C CA . GLU A 1 414 ? -27.689 -2.656 29.607 1.00 87.81 414 GLU A CA 1
ATOM 3345 C C . GLU A 1 414 ? -28.821 -1.713 30.039 1.00 87.81 414 GLU A C 1
ATOM 3347 O O . GLU A 1 414 ? -29.687 -2.112 30.824 1.00 87.81 414 GLU A O 1
ATOM 3352 N N . ILE A 1 415 ? -28.888 -0.508 29.457 1.00 87.12 415 ILE A N 1
ATOM 3353 C CA . ILE A 1 415 ? -29.971 0.460 29.693 1.00 87.12 415 ILE A CA 1
ATOM 3354 C C . ILE A 1 415 ? -31.337 -0.147 29.357 1.00 87.12 415 ILE A C 1
ATOM 3356 O O . ILE A 1 415 ? -32.276 -0.040 30.149 1.00 87.12 415 ILE A O 1
ATOM 3360 N N . ASN A 1 416 ? -31.472 -0.794 28.200 1.00 89.00 416 ASN A N 1
ATOM 3361 C CA . ASN A 1 416 ? -32.739 -1.388 27.776 1.00 89.00 416 ASN A CA 1
ATOM 3362 C C . ASN A 1 416 ? -33.149 -2.558 28.676 1.00 89.00 416 ASN A C 1
ATOM 3364 O O . ASN A 1 416 ? -34.320 -2.678 29.041 1.00 89.00 416 ASN A O 1
ATOM 3368 N N . LYS A 1 417 ? -32.189 -3.393 29.086 1.00 90.81 417 LYS A N 1
ATOM 3369 C CA . LYS A 1 417 ? -32.425 -4.493 30.026 1.00 90.81 417 LYS A CA 1
ATOM 3370 C C . LYS A 1 417 ? -32.893 -3.975 31.386 1.00 90.81 417 LYS A C 1
ATOM 3372 O O . LYS A 1 417 ? -33.820 -4.548 31.959 1.00 90.81 417 LYS A O 1
ATOM 3377 N N . LEU A 1 418 ? -32.292 -2.896 31.891 1.00 88.38 418 LEU A N 1
ATOM 3378 C CA . LEU A 1 418 ? -32.707 -2.271 33.146 1.00 88.38 418 LEU A CA 1
ATOM 3379 C C . LEU A 1 418 ? -34.104 -1.652 33.033 1.00 88.38 418 LEU A C 1
ATOM 3381 O O . LEU A 1 418 ? -34.953 -1.922 33.880 1.00 88.38 418 LEU A O 1
ATOM 3385 N N . LYS A 1 419 ? -34.373 -0.884 31.969 1.00 88.25 419 LYS A N 1
ATOM 3386 C CA . LYS A 1 419 ? -35.701 -0.302 31.717 1.00 88.25 419 LYS A CA 1
ATOM 3387 C C . LYS A 1 419 ? -36.785 -1.371 31.683 1.00 88.25 419 LYS A C 1
ATOM 3389 O O . LYS A 1 419 ? -37.785 -1.216 32.369 1.00 88.25 419 LYS A O 1
ATOM 3394 N N . LYS A 1 420 ? -36.552 -2.482 30.979 1.00 90.44 420 LYS A N 1
ATOM 3395 C CA . LYS A 1 420 ? -37.504 -3.597 30.918 1.00 90.44 420 LYS A CA 1
ATOM 3396 C C . LYS A 1 420 ? -37.801 -4.182 32.303 1.00 90.44 420 LYS A C 1
ATOM 3398 O O . LYS A 1 420 ? -38.964 -4.369 32.635 1.00 90.44 420 LYS A O 1
ATOM 3403 N N . LYS A 1 421 ? -36.775 -4.402 33.135 1.00 88.81 421 LYS A N 1
ATOM 3404 C CA . LYS A 1 421 ? -36.960 -4.873 34.522 1.00 88.81 421 LYS A CA 1
ATOM 3405 C C . LYS A 1 421 ? -37.759 -3.886 35.377 1.00 88.81 421 LYS A C 1
ATOM 3407 O O . LYS A 1 421 ? -38.524 -4.305 36.238 1.00 88.81 421 LYS A O 1
ATOM 3412 N N . LEU A 1 422 ? -37.545 -2.583 35.194 1.00 88.25 422 LEU A N 1
ATOM 3413 C CA . LEU A 1 422 ? -38.280 -1.549 35.928 1.00 88.25 422 LEU A CA 1
ATOM 3414 C C . LEU A 1 422 ? -39.735 -1.450 35.450 1.00 88.25 422 LEU A C 1
ATOM 3416 O O . LEU A 1 422 ? -40.631 -1.341 36.277 1.00 88.25 422 LEU A O 1
ATOM 3420 N N . GLU A 1 423 ? -39.981 -1.564 34.144 1.00 88.06 423 GLU A N 1
ATOM 3421 C CA . GLU A 1 423 ? -41.328 -1.622 33.564 1.00 88.06 423 GLU A CA 1
ATOM 3422 C C . GLU A 1 423 ? -42.100 -2.877 33.991 1.00 88.06 423 GLU A C 1
ATOM 3424 O O . GLU A 1 423 ? -43.305 -2.807 34.211 1.00 88.06 423 GLU A O 1
ATOM 3429 N N . GLU A 1 424 ? -41.432 -4.028 34.112 1.00 88.38 424 GLU A N 1
ATOM 3430 C CA . GLU A 1 424 ? -42.032 -5.261 34.639 1.00 88.38 424 GLU A CA 1
ATOM 3431 C C . GLU A 1 424 ? -42.483 -5.079 36.095 1.00 88.38 424 GLU A C 1
ATOM 3433 O O . GLU A 1 424 ? -43.634 -5.373 36.405 1.00 88.38 424 GLU A O 1
ATOM 3438 N N . ARG A 1 425 ? -41.638 -4.488 36.952 1.00 85.44 425 ARG A N 1
ATOM 3439 C CA . ARG A 1 425 ? -42.012 -4.139 38.336 1.00 85.44 425 ARG A CA 1
ATOM 3440 C C . ARG A 1 425 ? -43.163 -3.135 38.403 1.00 85.44 425 ARG A C 1
ATOM 3442 O O . ARG A 1 425 ? -44.062 -3.270 39.223 1.00 85.44 425 ARG A O 1
ATOM 3449 N N . ASP A 1 426 ? -43.161 -2.133 37.527 1.00 83.12 426 ASP A N 1
ATOM 3450 C CA . ASP A 1 426 ? -44.244 -1.145 37.460 1.00 83.12 426 ASP A CA 1
ATOM 3451 C C . ASP A 1 426 ? -45.576 -1.799 37.042 1.00 83.12 426 ASP A C 1
ATOM 3453 O O . ASP A 1 426 ? -46.626 -1.466 37.586 1.00 83.12 426 ASP A O 1
ATOM 3457 N N . LYS A 1 427 ? -45.541 -2.792 36.140 1.00 85.50 427 LYS A N 1
ATOM 3458 C CA . LYS A 1 427 ? -46.718 -3.602 35.779 1.00 85.50 427 LYS A CA 1
ATOM 3459 C C . LYS A 1 427 ? -47.194 -4.498 36.920 1.00 85.50 427 LYS A C 1
ATOM 3461 O O . LYS A 1 427 ? -48.402 -4.636 37.091 1.00 85.50 427 LYS A O 1
ATOM 3466 N N . GLU A 1 428 ? -46.283 -5.112 37.677 1.00 82.81 428 GLU A N 1
ATOM 3467 C CA . GLU A 1 428 ? -46.630 -5.903 38.870 1.00 82.81 428 GLU A CA 1
ATOM 3468 C C . GLU A 1 428 ? -47.409 -5.052 39.880 1.00 82.81 428 GLU A C 1
ATOM 3470 O O . GLU A 1 428 ? -48.464 -5.477 40.350 1.00 82.81 428 GLU A O 1
ATOM 3475 N N . LEU A 1 429 ? -46.963 -3.813 40.109 1.00 78.56 429 LEU A N 1
ATOM 3476 C CA . LEU A 1 429 ? -47.669 -2.849 40.952 1.00 78.56 429 LEU A CA 1
ATOM 3477 C C . LEU A 1 429 ? -49.070 -2.520 40.414 1.00 78.56 429 LEU A C 1
ATOM 3479 O O . LEU A 1 429 ? -50.037 -2.585 41.170 1.00 78.56 429 LEU A O 1
ATOM 3483 N N . CYS A 1 430 ? -49.213 -2.216 39.118 1.00 70.38 430 CYS A N 1
ATOM 3484 C CA . CYS A 1 430 ? -50.526 -1.919 38.527 1.00 70.38 430 CYS A CA 1
ATOM 3485 C C . CYS A 1 430 ? -51.513 -3.094 38.633 1.00 70.38 430 CYS A C 1
ATOM 3487 O O . CYS A 1 430 ? -52.696 -2.877 38.882 1.00 70.38 430 CYS A O 1
ATOM 3489 N N . ASN A 1 431 ? -51.038 -4.332 38.473 1.00 70.88 431 ASN A N 1
ATOM 3490 C CA . ASN A 1 431 ? -51.891 -5.519 38.549 1.00 70.88 431 ASN A CA 1
ATOM 3491 C C . ASN A 1 431 ? -52.401 -5.796 39.976 1.00 70.88 431 ASN A C 1
ATOM 3493 O O . ASN A 1 431 ? -53.514 -6.297 40.131 1.00 70.88 431 ASN A O 1
ATOM 3497 N N . GLU A 1 432 ? -51.624 -5.483 41.022 1.00 63.88 432 GLU A N 1
ATOM 3498 C CA . GLU A 1 432 ? -52.109 -5.600 42.406 1.00 63.88 432 GLU A CA 1
ATOM 3499 C C . GLU A 1 432 ? -53.192 -4.561 42.736 1.00 63.88 432 GLU A C 1
ATOM 3501 O O . GLU A 1 432 ? -54.138 -4.877 43.464 1.00 63.88 432 GLU A O 1
ATOM 3506 N N . ASP A 1 433 ? -53.091 -3.356 42.168 1.00 55.25 433 ASP A N 1
ATOM 3507 C CA . ASP A 1 433 ? -54.008 -2.235 42.422 1.00 55.25 433 ASP A CA 1
ATOM 3508 C C . ASP A 1 433 ? -55.422 -2.479 41.837 1.00 55.25 433 ASP A C 1
ATOM 3510 O O . ASP A 1 433 ? -56.430 -2.076 42.419 1.00 55.25 433 ASP A O 1
ATOM 3514 N N . GLU A 1 434 ? -55.536 -3.237 40.735 1.00 52.75 434 GLU A N 1
ATOM 3515 C CA . GLU A 1 434 ? -56.829 -3.639 40.146 1.00 52.75 434 GLU A CA 1
ATOM 3516 C C . GLU A 1 434 ? -57.574 -4.714 40.973 1.00 52.75 434 GLU A C 1
ATOM 3518 O O . GLU A 1 434 ? -58.783 -4.921 40.804 1.00 52.75 434 GLU A O 1
ATOM 3523 N N . SER A 1 435 ? -56.899 -5.383 41.915 1.00 48.19 435 SER A N 1
ATOM 3524 C CA . SER A 1 435 ? -57.473 -6.468 42.719 1.00 48.19 435 SER A CA 1
ATOM 3525 C C . SER A 1 435 ? -58.108 -5.974 44.037 1.00 48.19 435 SER A C 1
ATOM 3527 O O . SER A 1 435 ? -57.554 -6.101 45.118 1.00 48.19 435 SER A O 1
ATOM 3529 N N . CYS A 1 436 ? -59.344 -5.468 43.947 1.00 37.94 436 CYS A N 1
ATOM 3530 C CA . CYS A 1 436 ? -60.341 -5.344 45.031 1.00 37.94 436 CYS A CA 1
ATOM 3531 C C . CYS A 1 436 ? -60.013 -4.427 46.243 1.00 37.94 436 CYS A C 1
ATOM 3533 O O . CYS A 1 436 ? -58.943 -4.440 46.832 1.00 37.94 436 CYS A O 1
ATOM 3535 N N . SER A 1 437 ? -61.020 -3.697 46.739 1.00 44.94 437 SER A N 1
ATOM 3536 C CA . SER A 1 437 ? -60.956 -2.680 47.812 1.00 44.94 437 SER A CA 1
ATOM 3537 C C . SER A 1 437 ? -60.483 -3.138 49.214 1.00 44.94 437 SER A C 1
ATOM 3539 O O . SER A 1 437 ? -60.612 -2.379 50.175 1.00 44.94 437 SER A O 1
ATOM 3541 N N . ALA A 1 438 ? -59.949 -4.356 49.348 1.00 46.06 438 ALA A N 1
ATOM 3542 C CA . ALA A 1 438 ? -59.355 -4.930 50.558 1.00 46.06 438 ALA A CA 1
ATOM 3543 C C . ALA A 1 438 ? -57.804 -5.022 50.510 1.00 46.06 438 ALA A C 1
ATOM 3545 O O . ALA A 1 438 ? -57.204 -5.493 51.473 1.00 46.06 438 ALA A O 1
ATOM 3546 N N . SER A 1 439 ? -57.153 -4.564 49.429 1.00 53.16 439 SER A N 1
ATOM 3547 C CA . SER A 1 439 ? -55.740 -4.841 49.093 1.00 53.16 439 SER A CA 1
ATOM 3548 C C . SER A 1 439 ? -54.704 -3.757 49.441 1.00 53.16 439 SER A C 1
ATOM 3550 O O . SER A 1 439 ? -53.507 -4.011 49.321 1.00 53.16 439 SER A O 1
ATOM 3552 N N . GLN A 1 440 ? -55.106 -2.569 49.916 1.00 60.56 440 GLN A N 1
ATOM 3553 C CA . GLN A 1 440 ? -54.174 -1.440 50.127 1.00 60.56 440 GLN A CA 1
ATOM 3554 C C . GLN A 1 440 ? -52.926 -1.757 50.995 1.00 60.56 440 GLN A C 1
ATOM 3556 O O . GLN A 1 440 ? -51.854 -1.246 50.674 1.00 60.56 440 GLN A O 1
ATOM 3561 N N . PRO A 1 441 ? -52.993 -2.596 52.056 1.00 64.81 441 PRO A N 1
ATOM 3562 C CA . PRO A 1 441 ? -51.798 -3.003 52.805 1.00 64.81 441 PRO A CA 1
ATOM 3563 C C . PRO A 1 441 ? -50.820 -3.872 51.995 1.00 64.81 441 PRO A C 1
ATOM 3565 O O . PRO A 1 441 ? -49.615 -3.671 52.103 1.00 64.81 441 PRO A O 1
ATOM 3568 N N . SER A 1 442 ? -51.335 -4.786 51.161 1.00 69.31 442 SER A N 1
ATOM 3569 C CA . SER A 1 442 ? -50.533 -5.674 50.299 1.00 69.31 442 SER A CA 1
ATOM 3570 C C . SER A 1 442 ? -49.762 -4.876 49.252 1.00 69.31 442 SER A C 1
ATOM 3572 O O . SER A 1 442 ? -48.556 -5.046 49.102 1.00 69.31 442 SER A O 1
ATOM 3574 N N . HIS A 1 443 ? -50.437 -3.923 48.604 1.00 74.94 443 HIS A N 1
ATOM 3575 C CA . HIS A 1 443 ? -49.817 -3.072 47.592 1.00 74.94 443 HIS A CA 1
ATOM 3576 C C . HIS A 1 443 ? -48.697 -2.194 48.182 1.00 74.94 443 HIS A C 1
ATOM 3578 O O . HIS A 1 443 ? -47.645 -2.024 47.570 1.00 74.94 443 HIS A O 1
ATOM 3584 N N . ILE A 1 444 ? -48.865 -1.675 49.408 1.00 81.38 444 ILE A N 1
ATOM 3585 C CA . ILE A 1 444 ? -47.797 -0.935 50.106 1.00 81.38 444 ILE A CA 1
ATOM 3586 C C . ILE A 1 444 ? -46.599 -1.836 50.430 1.00 81.38 444 ILE A C 1
ATOM 3588 O O . ILE A 1 444 ? -45.458 -1.387 50.316 1.00 81.38 444 ILE A O 1
ATOM 3592 N N . GLU A 1 445 ? -46.822 -3.089 50.833 1.00 83.50 445 GLU A N 1
ATOM 3593 C CA . GLU A 1 445 ? -45.735 -4.047 51.067 1.00 83.50 445 GLU A CA 1
ATOM 3594 C C . GLU A 1 445 ? -44.958 -4.348 49.781 1.00 83.50 445 GLU 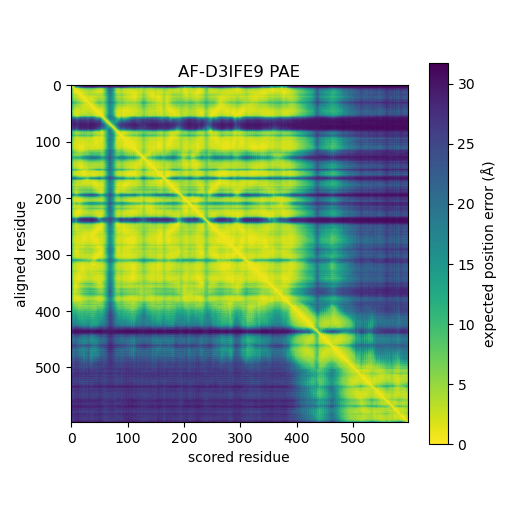A C 1
ATOM 3596 O O . GLU A 1 445 ? -43.722 -4.300 49.793 1.00 83.50 445 GLU A O 1
ATOM 3601 N N . LEU A 1 446 ? -45.655 -4.567 48.661 1.00 83.19 446 LEU A N 1
ATOM 3602 C CA . LEU A 1 446 ? -45.020 -4.777 47.360 1.00 83.19 446 LEU A CA 1
ATOM 3603 C C . LEU A 1 446 ? -44.234 -3.535 46.904 1.00 83.19 446 LEU A C 1
ATOM 3605 O O . LEU A 1 446 ? -43.088 -3.640 46.459 1.00 83.19 446 LEU A O 1
ATOM 3609 N N . LEU A 1 447 ? -44.801 -2.342 47.090 1.00 85.12 447 LEU A N 1
ATOM 3610 C CA . LEU A 1 447 ? -44.151 -1.071 46.774 1.00 85.12 447 LEU A CA 1
ATOM 3611 C C . LEU A 1 447 ? -42.887 -0.848 47.619 1.00 85.12 447 LEU A C 1
ATOM 3613 O O . LEU A 1 447 ? -41.846 -0.464 47.084 1.00 85.12 447 LEU A O 1
ATOM 3617 N N . ASN A 1 448 ? -42.936 -1.149 48.921 1.00 87.12 448 ASN A N 1
ATOM 3618 C CA . ASN A 1 448 ? -41.769 -1.093 49.808 1.00 87.12 448 ASN A CA 1
ATOM 3619 C C . ASN A 1 448 ? -40.667 -2.050 49.347 1.00 87.12 448 ASN A C 1
ATOM 3621 O O . ASN A 1 448 ? -39.498 -1.663 49.304 1.00 87.12 448 ASN A O 1
ATOM 3625 N N . LYS A 1 449 ? -41.039 -3.277 48.963 1.00 88.88 449 LYS A N 1
ATOM 3626 C CA . LYS A 1 449 ? -40.105 -4.274 48.437 1.00 88.88 449 LYS A CA 1
ATOM 3627 C C . LYS A 1 449 ? -39.403 -3.765 47.177 1.00 88.88 449 LYS A C 1
ATOM 3629 O O . LYS A 1 449 ? -38.175 -3.767 47.128 1.00 88.88 449 LYS A O 1
ATOM 3634 N N . HIS A 1 450 ? -40.148 -3.282 46.182 1.00 88.06 450 HIS A N 1
ATOM 3635 C CA . HIS A 1 450 ? -39.550 -2.778 44.942 1.00 88.06 450 HIS A CA 1
ATOM 3636 C C . HIS A 1 450 ? -38.697 -1.520 45.148 1.00 88.06 450 HIS A C 1
ATOM 3638 O O . HIS A 1 450 ? -37.650 -1.390 44.508 1.00 88.06 450 HIS A O 1
ATOM 3644 N N . ILE A 1 451 ? -39.098 -0.615 46.051 1.00 89.38 451 ILE A N 1
ATOM 3645 C CA . ILE A 1 451 ? -38.291 0.554 46.429 1.00 89.38 451 ILE A CA 1
ATOM 3646 C C . ILE A 1 451 ? -36.962 0.112 47.044 1.00 89.38 451 ILE A C 1
ATOM 3648 O O . ILE A 1 451 ? -35.925 0.663 46.672 1.00 89.38 451 ILE A O 1
ATOM 3652 N N . GLN A 1 452 ? -36.977 -0.867 47.954 1.00 89.06 452 GLN A N 1
ATOM 3653 C CA . GLN A 1 452 ? -35.755 -1.367 48.581 1.00 89.06 452 GLN A CA 1
ATOM 3654 C C . GLN A 1 452 ? -34.838 -2.019 47.544 1.00 89.06 452 GLN A C 1
ATOM 3656 O O . GLN A 1 452 ? -33.716 -1.559 47.363 1.00 89.06 452 GLN A O 1
ATOM 3661 N N . GLU A 1 453 ? -35.348 -2.984 46.771 1.00 87.62 453 GLU A N 1
ATOM 3662 C CA . GLU A 1 453 ? -34.567 -3.671 45.733 1.00 87.62 453 GLU A CA 1
ATOM 3663 C C . GLU A 1 453 ? -33.945 -2.695 44.722 1.00 87.62 453 GLU A C 1
ATOM 3665 O O . GLU A 1 453 ? -32.800 -2.862 44.311 1.00 87.62 453 GLU A O 1
ATOM 3670 N N . CYS A 1 454 ? -34.683 -1.665 44.295 1.00 87.25 454 CYS A N 1
ATOM 3671 C CA . CYS A 1 454 ? -34.148 -0.682 43.352 1.00 87.25 454 CYS A CA 1
ATOM 3672 C C . CYS A 1 454 ? -33.172 0.303 44.000 1.00 87.25 454 CYS A C 1
ATOM 3674 O O . CYS A 1 454 ? -32.311 0.840 43.305 1.00 87.25 454 CYS A O 1
ATOM 3676 N N . THR A 1 455 ? -33.277 0.538 45.308 1.00 88.44 455 THR A N 1
ATOM 3677 C CA . THR A 1 455 ? -32.281 1.322 46.048 1.00 88.44 455 THR A CA 1
ATOM 3678 C C . THR A 1 455 ? -30.967 0.551 46.138 1.00 88.44 455 THR A C 1
ATOM 3680 O O . THR A 1 455 ? -29.926 1.123 45.829 1.00 88.44 455 THR A O 1
ATOM 3683 N N . ASP A 1 456 ? -31.027 -0.750 46.424 1.00 87.25 456 ASP A N 1
ATOM 3684 C CA . ASP A 1 456 ? -29.848 -1.620 46.478 1.00 87.25 456 ASP A CA 1
ATOM 3685 C C . ASP A 1 456 ? -29.157 -1.689 45.101 1.00 87.25 456 ASP A C 1
ATOM 3687 O O . ASP A 1 456 ? -27.961 -1.429 44.983 1.00 87.25 456 ASP A O 1
ATOM 3691 N N . ILE A 1 457 ? -29.929 -1.906 44.023 1.00 85.31 457 ILE A N 1
ATOM 3692 C CA . ILE A 1 457 ? -29.403 -1.899 42.643 1.00 85.31 457 ILE A CA 1
ATOM 3693 C C . ILE A 1 457 ? -28.723 -0.561 42.314 1.00 85.31 457 ILE A C 1
ATOM 3695 O O . ILE A 1 457 ? -27.682 -0.543 41.666 1.00 85.31 457 ILE A O 1
ATOM 3699 N N . ARG A 1 458 ? -29.290 0.570 42.750 1.00 89.00 458 ARG A N 1
ATOM 3700 C CA . ARG A 1 458 ? -28.712 1.904 42.519 1.00 89.00 458 ARG A CA 1
ATOM 3701 C C . ARG A 1 458 ? -27.376 2.098 43.238 1.00 89.00 458 ARG A C 1
ATOM 3703 O O . ARG A 1 458 ? -26.526 2.821 42.725 1.00 89.00 458 ARG A O 1
ATOM 3710 N N . GLU A 1 459 ? -27.222 1.545 44.437 1.00 86.44 459 GLU A N 1
ATOM 3711 C CA . GLU A 1 459 ? -25.991 1.667 45.228 1.00 86.44 459 GLU A CA 1
ATOM 3712 C C . GLU A 1 459 ? -24.842 0.846 44.638 1.00 86.44 459 GLU A C 1
ATOM 3714 O O . GLU A 1 459 ? -23.694 1.290 44.673 1.00 86.44 459 GLU A O 1
ATOM 3719 N N . GLU A 1 460 ? -25.158 -0.302 44.040 1.00 84.88 460 GLU A N 1
ATOM 3720 C CA . GLU A 1 460 ? -24.193 -1.143 43.326 1.00 84.88 460 GLU A CA 1
ATOM 3721 C C . GLU A 1 460 ? -23.884 -0.638 41.904 1.00 84.88 460 GLU A C 1
ATOM 3723 O O . GLU A 1 460 ? -22.852 -0.990 41.329 1.00 84.88 460 GLU A O 1
ATOM 3728 N N . GLU A 1 461 ? -24.752 0.196 41.327 1.00 81.25 461 GLU A N 1
ATOM 3729 C CA . GLU A 1 461 ? -24.608 0.691 39.961 1.00 81.25 461 GLU A CA 1
ATOM 3730 C C . GLU A 1 461 ? -23.514 1.767 39.854 1.00 81.25 461 GLU A C 1
ATOM 3732 O O . GLU A 1 461 ? -23.554 2.810 40.507 1.00 81.25 461 GLU A O 1
ATOM 3737 N N . GLY A 1 462 ? -22.527 1.538 38.989 1.00 76.19 462 GLY A N 1
ATOM 3738 C CA . GLY A 1 462 ? -21.426 2.475 38.748 1.00 76.19 462 GLY A CA 1
ATOM 3739 C C . GLY A 1 462 ? -21.733 3.525 37.676 1.00 76.19 462 GLY A C 1
ATOM 3740 O O . GLY A 1 462 ? -21.047 4.545 37.609 1.00 76.19 462 GLY A O 1
ATOM 3741 N N . ASN A 1 463 ? -22.743 3.290 36.834 1.00 81.38 463 ASN A N 1
ATOM 3742 C CA . ASN A 1 463 ? -23.087 4.138 35.694 1.00 81.38 463 ASN A CA 1
ATOM 3743 C C . ASN A 1 463 ? -24.143 5.200 36.056 1.00 81.38 463 ASN A C 1
ATOM 3745 O O . ASN A 1 463 ? -25.269 4.869 36.428 1.00 81.38 463 ASN A O 1
ATOM 3749 N N . GLU A 1 464 ? -23.806 6.483 35.898 1.00 83.44 464 GLU A N 1
ATOM 3750 C CA . GLU A 1 464 ? -24.708 7.594 36.243 1.00 83.44 464 GLU A CA 1
ATOM 3751 C C . GLU A 1 464 ? -26.007 7.623 35.422 1.00 83.44 464 GLU A C 1
ATOM 3753 O O . GLU A 1 464 ? -27.066 7.895 35.983 1.00 83.44 464 GLU A O 1
ATOM 3758 N N . ASP A 1 465 ? -25.988 7.249 34.139 1.00 82.25 465 ASP A N 1
ATOM 3759 C CA . ASP A 1 465 ? -27.222 7.214 33.338 1.00 82.25 465 ASP A CA 1
ATOM 3760 C C . ASP A 1 465 ? -28.210 6.168 33.870 1.00 82.25 465 ASP A C 1
ATOM 3762 O O . ASP A 1 465 ? -29.427 6.376 33.875 1.00 82.25 465 ASP A O 1
ATOM 3766 N N . LEU A 1 466 ? -27.690 5.016 34.308 1.00 83.19 466 LEU A N 1
ATOM 3767 C CA . LEU A 1 466 ? -28.500 3.949 34.890 1.00 83.19 466 LEU A CA 1
ATOM 3768 C C . LEU A 1 466 ? -29.059 4.391 36.247 1.00 83.19 466 LEU A C 1
ATOM 3770 O O . LEU A 1 466 ? -30.248 4.184 36.505 1.00 83.19 466 LEU A O 1
ATOM 3774 N N . LYS A 1 467 ? -28.261 5.086 37.069 1.00 86.94 467 LYS A N 1
ATOM 3775 C CA . LYS A 1 467 ? -28.742 5.691 38.320 1.00 86.94 467 LYS A CA 1
ATOM 3776 C C . LYS A 1 467 ? -29.854 6.700 38.078 1.00 86.94 467 LYS A C 1
ATOM 3778 O O . LYS A 1 467 ? -30.842 6.664 38.805 1.00 86.94 467 LYS A O 1
ATOM 3783 N N . ASP A 1 468 ? -29.742 7.560 37.070 1.00 88.00 468 ASP A N 1
ATOM 3784 C CA . ASP A 1 468 ? -30.779 8.542 36.739 1.00 88.00 468 ASP A CA 1
ATOM 3785 C C . ASP A 1 468 ? -32.097 7.877 36.333 1.00 88.00 468 ASP A C 1
ATOM 3787 O O . ASP A 1 468 ? -33.176 8.288 36.779 1.00 88.00 468 ASP A O 1
ATOM 3791 N N . ILE A 1 469 ? -32.026 6.794 35.552 1.00 87.81 469 ILE A N 1
ATOM 3792 C CA . ILE A 1 469 ? -33.204 5.989 35.216 1.00 87.81 469 ILE A CA 1
ATOM 3793 C C . ILE A 1 469 ? -33.824 5.395 36.487 1.00 87.81 469 ILE A C 1
ATOM 3795 O O . ILE A 1 469 ? -35.035 5.517 36.678 1.00 87.81 469 ILE A O 1
ATOM 3799 N N . ILE A 1 470 ? -33.021 4.797 37.373 1.00 88.62 470 ILE A N 1
ATOM 3800 C CA . ILE A 1 470 ? -33.516 4.211 38.629 1.00 88.62 470 ILE A CA 1
ATOM 3801 C C . ILE A 1 470 ? -34.130 5.288 39.528 1.00 88.62 470 ILE A C 1
ATOM 3803 O O . ILE A 1 470 ? -35.232 5.106 40.041 1.00 88.62 470 ILE A O 1
ATOM 3807 N N . ASN A 1 471 ? -33.465 6.436 39.674 1.00 89.44 471 ASN A N 1
ATOM 3808 C CA . ASN A 1 471 ? -33.939 7.571 40.465 1.00 89.44 471 ASN A CA 1
ATOM 3809 C C . ASN A 1 471 ? -35.318 8.039 39.993 1.00 89.44 471 ASN A C 1
ATOM 3811 O O . ASN A 1 471 ? -36.178 8.335 40.820 1.00 89.44 471 ASN A O 1
ATOM 3815 N N . LYS A 1 472 ? -35.561 8.060 38.678 1.00 90.50 472 LYS A N 1
ATOM 3816 C CA . LYS A 1 472 ? -36.867 8.424 38.120 1.00 90.50 472 LYS A CA 1
ATOM 3817 C C . LYS A 1 472 ? -37.982 7.477 38.586 1.00 90.50 472 LYS A C 1
ATOM 3819 O O . LYS A 1 472 ? -39.042 7.954 38.987 1.00 90.50 472 LYS A O 1
ATOM 3824 N N . TYR A 1 473 ? -37.746 6.163 38.563 1.00 88.25 473 TYR A N 1
ATOM 3825 C CA . TYR A 1 473 ? -38.716 5.171 39.048 1.00 88.25 473 TYR A CA 1
ATOM 3826 C C . TYR A 1 473 ? -38.868 5.209 40.574 1.00 88.25 473 TYR A C 1
ATOM 3828 O O . TYR A 1 473 ? -39.990 5.198 41.074 1.00 88.25 473 TYR A O 1
ATOM 3836 N N . LEU A 1 474 ? -37.767 5.349 41.318 1.00 89.94 474 LEU A N 1
ATOM 3837 C CA . LEU A 1 474 ? -37.799 5.486 42.776 1.00 89.94 474 LEU A CA 1
ATOM 3838 C C . LEU A 1 474 ? -38.609 6.707 43.220 1.00 89.94 474 LEU A C 1
ATOM 3840 O O . LEU A 1 474 ? -39.394 6.595 44.157 1.00 89.94 474 LEU A O 1
ATOM 3844 N N . SER A 1 475 ? -38.439 7.858 42.565 1.00 89.75 475 SER A N 1
ATOM 3845 C CA . SER A 1 475 ? -39.228 9.060 42.857 1.00 89.75 475 SER A CA 1
ATOM 3846 C C . SER A 1 475 ? -40.714 8.816 42.608 1.00 89.75 475 SER A C 1
ATOM 3848 O O . SER A 1 475 ? -41.520 9.068 43.501 1.00 89.75 475 SER A O 1
ATOM 3850 N N . LYS A 1 476 ? -41.063 8.222 41.457 1.00 90.56 476 LYS A N 1
ATOM 3851 C CA . LYS A 1 476 ? -42.447 7.851 41.123 1.00 90.56 476 LYS A CA 1
ATOM 3852 C C . LYS A 1 476 ? -43.070 6.944 42.196 1.00 90.56 476 LYS A C 1
ATOM 3854 O O . LYS A 1 476 ? -44.154 7.235 42.692 1.00 90.56 476 LYS A O 1
ATOM 3859 N N . TRP A 1 477 ? -42.392 5.866 42.589 1.00 88.44 477 TRP A N 1
ATOM 3860 C CA . TRP A 1 477 ? -42.922 4.914 43.574 1.00 88.44 477 TRP A CA 1
ATOM 3861 C C . TRP A 1 477 ? -42.977 5.485 44.996 1.00 88.44 477 TRP A C 1
ATOM 3863 O O . TRP A 1 477 ? -43.914 5.196 45.737 1.00 88.44 477 TRP A O 1
ATOM 3873 N N . LYS A 1 478 ? -42.018 6.333 45.390 1.00 89.38 478 LYS A N 1
ATOM 3874 C CA . LYS A 1 478 ? -42.046 7.021 46.694 1.00 89.38 478 LYS A CA 1
ATOM 3875 C C . LYS A 1 478 ? -43.209 8.008 46.799 1.00 89.38 478 LYS A C 1
ATOM 3877 O O . LYS A 1 478 ? -43.817 8.112 47.865 1.00 89.38 478 LYS A O 1
ATOM 3882 N N . GLU A 1 479 ? -43.521 8.717 45.716 1.00 88.50 479 GLU A N 1
ATOM 3883 C CA . GLU A 1 479 ? -44.688 9.600 45.647 1.00 88.50 479 GLU A CA 1
ATOM 3884 C C . GLU A 1 479 ? -45.996 8.809 45.771 1.00 88.50 479 GLU A C 1
ATOM 3886 O O . GLU A 1 479 ? -46.838 9.164 46.601 1.00 88.50 479 GLU A O 1
ATOM 3891 N N . GLU A 1 480 ? -46.134 7.698 45.037 1.00 86.25 480 GLU A N 1
ATOM 3892 C CA . GLU A 1 480 ? -47.322 6.835 45.114 1.00 86.25 480 GLU A CA 1
ATOM 3893 C C . GLU A 1 480 ? -47.512 6.258 46.523 1.00 86.25 480 GLU A C 1
ATOM 3895 O O . GLU A 1 480 ? -48.606 6.324 47.086 1.00 86.25 480 GLU A O 1
ATOM 3900 N N . ARG A 1 481 ? -46.422 5.807 47.159 1.00 86.19 481 ARG A N 1
ATOM 3901 C CA . ARG A 1 481 ? -46.429 5.330 48.550 1.00 86.19 481 ARG A CA 1
ATOM 3902 C C . ARG A 1 481 ? -46.990 6.382 49.500 1.00 86.19 481 ARG A C 1
ATOM 3904 O O . ARG A 1 481 ? -47.848 6.083 50.325 1.00 86.19 481 ARG A O 1
ATOM 3911 N N . SER A 1 482 ? -46.504 7.619 49.381 1.00 85.38 482 SER A N 1
ATOM 3912 C CA . SER A 1 482 ? -46.948 8.721 50.235 1.00 85.38 482 SER A CA 1
ATOM 3913 C C . SER A 1 482 ? -48.422 9.065 50.010 1.00 85.38 482 SER A C 1
ATOM 3915 O O . SER A 1 482 ? -49.112 9.436 50.962 1.00 85.38 482 SER A O 1
ATOM 3917 N N . ARG A 1 483 ? -48.920 8.937 48.772 1.00 86.31 483 ARG A N 1
ATOM 3918 C CA . ARG A 1 483 ? -50.343 9.123 48.464 1.00 86.31 483 ARG A CA 1
ATOM 3919 C C . ARG A 1 483 ? -51.194 8.053 49.150 1.00 86.31 483 ARG A C 1
ATOM 3921 O O . ARG A 1 483 ? -52.127 8.403 49.870 1.00 86.31 483 ARG A O 1
ATOM 3928 N N . LEU A 1 484 ? -50.828 6.781 48.996 1.00 83.69 484 LEU A N 1
ATOM 3929 C CA . LEU A 1 484 ? -51.559 5.651 49.575 1.00 83.69 484 LEU A CA 1
ATOM 3930 C C . LEU A 1 484 ? -51.564 5.669 51.109 1.00 83.69 484 LEU A C 1
ATOM 3932 O O . LEU A 1 484 ? -52.600 5.411 51.717 1.00 83.69 484 LEU A O 1
ATOM 3936 N N . GLU A 1 485 ? -50.447 6.026 51.751 1.00 83.19 485 GLU A N 1
ATOM 3937 C CA . GLU A 1 485 ? -50.391 6.168 53.214 1.00 83.19 485 GLU A CA 1
ATOM 3938 C C . GLU A 1 485 ? -51.397 7.211 53.727 1.00 83.19 485 GLU A C 1
ATOM 3940 O O . GLU A 1 485 ? -52.122 6.946 54.688 1.00 83.19 485 GLU A O 1
ATOM 3945 N N . LYS A 1 486 ? -51.509 8.363 53.050 1.00 83.75 486 LYS A N 1
ATOM 3946 C CA . LYS A 1 486 ? -52.498 9.397 53.401 1.00 83.75 486 LYS A CA 1
ATOM 3947 C C . LYS A 1 486 ? -53.927 8.893 53.234 1.00 83.75 486 LYS A C 1
ATOM 3949 O O . LYS A 1 486 ? -54.745 9.097 54.127 1.00 83.75 486 LYS A O 1
ATOM 3954 N N . GLU A 1 487 ? -54.220 8.206 52.130 1.00 83.19 487 GLU A N 1
ATOM 3955 C CA . GLU A 1 487 ? -55.547 7.631 51.884 1.00 83.19 487 GLU A CA 1
ATOM 3956 C C . GLU A 1 487 ? -55.934 6.594 52.954 1.00 83.19 487 GLU A C 1
ATOM 3958 O O . GLU A 1 487 ? -57.075 6.581 53.426 1.00 83.19 487 GLU A O 1
ATOM 3963 N N . ILE A 1 488 ? -54.995 5.739 53.377 1.00 80.75 488 ILE A N 1
ATOM 3964 C CA . ILE A 1 488 ? -55.229 4.752 54.441 1.00 80.75 488 ILE A CA 1
ATOM 3965 C C . ILE A 1 488 ? -55.489 5.440 55.781 1.00 80.75 488 ILE A C 1
ATOM 3967 O O . ILE A 1 488 ? -56.422 5.055 56.489 1.00 80.75 488 ILE A O 1
ATOM 3971 N N . ASP A 1 489 ? -54.698 6.448 56.146 1.00 78.50 489 ASP A N 1
ATOM 3972 C CA . ASP A 1 489 ? -54.878 7.172 57.406 1.00 78.50 489 ASP A CA 1
ATOM 3973 C C . ASP A 1 489 ? -56.201 7.947 57.440 1.00 78.50 489 ASP A C 1
ATOM 3975 O O . ASP A 1 489 ? -56.894 7.957 58.463 1.00 78.50 489 ASP A O 1
ATOM 3979 N N . GLU A 1 490 ? -56.613 8.530 56.314 1.00 82.62 490 GLU A N 1
ATOM 3980 C CA . GLU A 1 490 ? -57.927 9.152 56.165 1.00 82.62 490 GLU A CA 1
ATOM 3981 C C . GLU A 1 490 ? -59.057 8.132 56.328 1.00 82.62 490 GLU A C 1
ATOM 3983 O O . GLU A 1 490 ? -59.978 8.367 57.118 1.00 82.62 490 GLU A O 1
ATOM 3988 N N . LYS A 1 491 ? -58.972 6.969 55.667 1.00 81.12 491 LYS A N 1
ATOM 3989 C CA . LYS A 1 491 ? -59.953 5.881 55.828 1.00 81.12 491 LYS A CA 1
ATOM 3990 C C . LYS A 1 491 ? -60.015 5.380 57.269 1.00 81.12 491 LYS A C 1
ATOM 3992 O O . LYS A 1 491 ? -61.107 5.256 57.819 1.00 81.12 491 LYS A O 1
ATOM 3997 N N . ARG A 1 492 ? -58.866 5.154 57.918 1.00 79.69 492 ARG A N 1
ATOM 3998 C CA . ARG A 1 492 ? -58.788 4.756 59.337 1.00 79.69 492 ARG A CA 1
ATOM 3999 C C . ARG A 1 492 ? -59.428 5.792 60.251 1.00 79.69 492 ARG A C 1
ATOM 4001 O O . ARG A 1 492 ? -60.117 5.427 61.200 1.00 79.69 492 ARG A O 1
ATOM 4008 N N . LYS A 1 493 ? -59.227 7.081 59.972 1.00 79.94 493 LYS A N 1
ATOM 4009 C CA . LYS A 1 493 ? -59.840 8.173 60.733 1.00 79.94 493 LYS A CA 1
ATOM 4010 C C . LYS A 1 493 ? -61.354 8.210 60.544 1.00 79.94 493 LYS A C 1
ATOM 4012 O O . LYS A 1 493 ? -62.070 8.336 61.532 1.00 79.94 493 LYS A O 1
ATOM 4017 N N . VAL A 1 494 ? -61.839 8.052 59.311 1.00 80.88 494 VAL A N 1
ATOM 4018 C CA . VAL A 1 494 ? -63.277 7.971 59.009 1.00 80.88 494 VAL A CA 1
ATOM 4019 C C . VAL A 1 494 ? -63.918 6.774 59.709 1.00 80.88 494 VAL A C 1
ATOM 4021 O O . VAL A 1 494 ? -64.963 6.941 60.334 1.00 80.88 494 VAL A O 1
ATOM 4024 N N . GLU A 1 495 ? -63.282 5.604 59.655 1.00 80.88 495 GLU A N 1
ATOM 4025 C CA . GLU A 1 495 ? -63.774 4.387 60.306 1.00 80.88 495 GLU A CA 1
ATOM 4026 C C . GLU A 1 495 ? -63.748 4.514 61.836 1.00 80.88 495 GLU A C 1
ATOM 4028 O O . GLU A 1 495 ? -64.713 4.168 62.504 1.00 80.88 495 GLU A O 1
ATOM 4033 N N . SER A 1 496 ? -62.691 5.097 62.408 1.00 79.75 496 SER A N 1
ATOM 4034 C CA . SER A 1 496 ? -62.609 5.412 63.842 1.00 79.75 496 SER A CA 1
ATOM 4035 C C . SER A 1 496 ? -63.715 6.373 64.285 1.00 79.75 496 SER A C 1
ATOM 4037 O O . SER A 1 496 ? -64.378 6.145 65.294 1.00 79.75 496 SER A O 1
ATOM 4039 N N . ASP A 1 497 ? -63.960 7.427 63.508 1.00 82.38 497 ASP A N 1
ATOM 4040 C CA . ASP A 1 497 ? -65.021 8.398 63.763 1.00 82.38 497 ASP A CA 1
ATOM 4041 C C . ASP A 1 497 ? -66.420 7.766 63.639 1.00 82.38 497 ASP A C 1
ATOM 4043 O O . ASP A 1 497 ? -67.313 8.094 64.420 1.00 82.38 497 ASP A O 1
ATOM 4047 N N . LYS A 1 498 ? -66.605 6.830 62.699 1.00 81.25 498 LYS A N 1
ATOM 4048 C CA . LYS A 1 498 ? -67.833 6.039 62.551 1.00 81.25 498 LYS A CA 1
ATOM 4049 C C . LYS A 1 498 ? -68.035 5.088 63.733 1.00 81.25 498 LYS A C 1
ATOM 4051 O O . LYS A 1 498 ? -69.118 5.091 64.306 1.00 81.25 498 LYS A O 1
ATOM 4056 N N . ASN A 1 499 ? -66.994 4.361 64.142 1.00 82.06 499 ASN A N 1
ATOM 4057 C CA . ASN A 1 499 ? -67.025 3.450 65.289 1.00 82.06 499 ASN A CA 1
ATOM 4058 C C . ASN A 1 499 ? -67.338 4.185 66.593 1.00 82.06 499 ASN A C 1
ATOM 4060 O O . ASN A 1 499 ? -68.161 3.732 67.382 1.00 82.06 499 ASN A O 1
ATOM 4064 N N . ILE A 1 500 ? -66.740 5.364 66.800 1.00 82.50 500 ILE A N 1
ATOM 4065 C CA . ILE A 1 500 ? -67.080 6.220 67.940 1.00 82.50 500 ILE A CA 1
ATOM 4066 C C . ILE A 1 500 ? -68.580 6.510 67.951 1.00 82.50 500 ILE A C 1
ATOM 4068 O O . ILE A 1 500 ? -69.204 6.347 68.993 1.00 82.50 500 ILE A O 1
ATOM 4072 N N . PHE A 1 501 ? -69.149 6.915 66.813 1.00 82.12 501 PHE A N 1
ATOM 4073 C CA . PHE A 1 501 ? -70.569 7.240 66.713 1.00 82.12 501 PHE A CA 1
ATOM 4074 C C . PHE A 1 501 ? -71.473 6.014 66.938 1.00 82.12 501 PHE A C 1
ATOM 4076 O O . PHE A 1 501 ? -72.458 6.115 67.665 1.00 82.12 501 PHE A O 1
ATOM 4083 N N . THR A 1 502 ? -71.128 4.842 66.393 1.00 81.06 502 THR A N 1
ATOM 4084 C CA . THR A 1 502 ? -71.908 3.606 66.593 1.00 81.06 502 THR A CA 1
ATOM 4085 C C . THR A 1 502 ? -71.849 3.073 68.023 1.00 81.06 502 THR A C 1
ATOM 4087 O O . THR A 1 502 ? -72.849 2.551 68.506 1.00 81.06 502 THR A O 1
ATOM 4090 N N . ASP A 1 503 ? -70.718 3.232 68.719 1.00 83.25 503 ASP A N 1
ATOM 4091 C CA . ASP A 1 503 ? -70.553 2.806 70.119 1.00 83.25 503 ASP A CA 1
ATOM 4092 C C . ASP A 1 503 ? -71.431 3.621 71.093 1.00 83.25 503 ASP A C 1
ATOM 4094 O O . ASP A 1 503 ? -71.668 3.209 72.233 1.00 83.25 503 ASP A O 1
ATOM 4098 N N . GLY A 1 504 ? -71.927 4.782 70.654 1.00 85.00 504 GLY A N 1
ATOM 4099 C CA . GLY A 1 504 ? -72.833 5.631 71.419 1.00 85.00 504 GLY A CA 1
ATOM 4100 C C . GLY A 1 504 ? -72.128 6.625 72.349 1.00 85.00 504 GLY A C 1
ATOM 4101 O O . GLY A 1 504 ? -71.019 6.405 72.853 1.00 85.00 504 GLY A O 1
ATOM 4102 N N . PHE A 1 505 ? -72.816 7.738 72.633 1.00 87.19 505 PHE A N 1
ATOM 4103 C CA . PHE A 1 505 ? -72.254 8.868 73.380 1.00 87.19 505 PHE A CA 1
ATOM 4104 C C . PHE A 1 505 ? -71.727 8.459 74.753 1.00 87.19 505 PHE A C 1
ATOM 4106 O O . PHE A 1 505 ? -70.630 8.845 75.147 1.00 87.19 505 PHE A O 1
ATOM 4113 N N . LYS A 1 506 ? -72.486 7.633 75.480 1.00 84.69 506 LYS A N 1
ATOM 4114 C CA . LYS A 1 506 ? -72.139 7.205 76.839 1.00 84.69 506 LYS A CA 1
ATOM 4115 C C . LYS A 1 506 ? -70.833 6.401 76.874 1.00 84.69 506 LYS A C 1
ATOM 4117 O O . LYS A 1 506 ? -70.003 6.626 77.754 1.00 84.69 506 LYS A O 1
ATOM 4122 N N . ALA A 1 507 ? -70.621 5.504 75.909 1.00 84.25 507 ALA A N 1
ATOM 4123 C CA . ALA A 1 507 ? -69.393 4.716 75.805 1.00 84.25 507 ALA A CA 1
ATOM 4124 C C . ALA A 1 507 ? -68.189 5.589 75.417 1.00 84.25 507 ALA A C 1
ATOM 4126 O O . ALA A 1 507 ? -67.097 5.427 75.968 1.00 84.25 507 ALA A O 1
ATOM 4127 N N . HIS A 1 508 ? -68.394 6.555 74.517 1.00 87.12 508 HIS A N 1
ATOM 4128 C CA . HIS A 1 508 ? -67.377 7.536 74.148 1.00 87.12 508 HIS A CA 1
ATOM 4129 C C . HIS A 1 508 ? -66.984 8.437 75.331 1.00 87.12 508 HIS A C 1
ATOM 4131 O O . HIS A 1 508 ? -65.798 8.628 75.608 1.00 87.12 508 HIS A O 1
ATOM 4137 N N . LEU A 1 509 ? -67.978 8.926 76.076 1.00 86.94 509 LEU A N 1
ATOM 4138 C CA . LEU A 1 509 ? -67.804 9.839 77.201 1.00 86.94 509 LEU A CA 1
ATOM 4139 C C . LEU A 1 509 ? -67.125 9.176 78.408 1.00 86.94 509 LEU A C 1
ATOM 4141 O O . LEU A 1 509 ? -66.330 9.813 79.098 1.00 86.94 509 LEU A O 1
ATOM 4145 N N . ASN A 1 510 ? -67.368 7.881 78.638 1.00 83.62 510 ASN A N 1
ATOM 4146 C CA . ASN A 1 510 ? -66.743 7.121 79.726 1.00 83.62 510 ASN A CA 1
ATOM 4147 C C . ASN A 1 510 ? -65.209 7.080 79.653 1.00 83.62 510 ASN A C 1
ATOM 4149 O O . ASN A 1 510 ? -64.564 6.883 80.682 1.00 83.62 510 ASN A O 1
ATOM 4153 N N . LYS A 1 511 ? -64.622 7.315 78.471 1.00 81.88 511 LYS A N 1
ATOM 4154 C CA . LYS A 1 511 ? -63.166 7.382 78.259 1.00 81.88 511 LYS A CA 1
ATOM 4155 C C . LYS A 1 511 ? -62.536 8.672 78.811 1.00 81.88 511 LYS A C 1
ATOM 4157 O O . LYS A 1 511 ? -61.313 8.794 78.833 1.00 81.88 511 LYS A O 1
ATOM 4162 N N . ALA A 1 512 ? -63.335 9.651 79.240 1.00 86.19 512 ALA A N 1
ATOM 4163 C CA . ALA A 1 512 ? -62.837 10.892 79.822 1.00 86.19 512 ALA A CA 1
ATOM 4164 C C . ALA A 1 512 ? -62.405 10.718 81.290 1.00 86.19 512 ALA A C 1
ATOM 4166 O O . ALA A 1 512 ? -63.183 10.271 82.129 1.00 86.19 512 ALA A O 1
ATOM 4167 N N . ASN A 1 513 ? -61.181 11.154 81.602 1.00 86.00 513 ASN A N 1
ATOM 4168 C CA . ASN A 1 513 ? -60.560 11.086 82.935 1.00 86.00 513 ASN A CA 1
ATOM 4169 C C . ASN A 1 513 ? -60.437 12.453 83.639 1.00 86.00 513 ASN A C 1
ATOM 4171 O O . ASN A 1 513 ? -59.879 12.559 84.724 1.00 86.00 513 ASN A O 1
ATOM 4175 N N . SER A 1 514 ? -60.907 13.523 83.001 1.00 86.50 514 SER A N 1
ATOM 4176 C CA . SER A 1 514 ? -60.840 14.895 83.509 1.00 86.50 514 SER A CA 1
ATOM 4177 C C . SER A 1 514 ? -61.944 15.730 82.877 1.00 86.50 514 SER A C 1
ATOM 4179 O O . SER A 1 514 ? -62.411 15.419 81.780 1.00 86.50 514 SER A O 1
ATOM 4181 N N . ILE A 1 515 ? -62.340 16.823 83.532 1.00 84.31 515 ILE A N 1
ATOM 4182 C CA . ILE A 1 515 ? -63.407 17.712 83.040 1.00 84.31 515 ILE A CA 1
ATOM 4183 C C . ILE A 1 515 ? -63.047 18.302 81.664 1.00 84.31 515 ILE A C 1
ATOM 4185 O O . ILE A 1 515 ? -63.893 18.374 80.774 1.00 84.31 515 ILE A O 1
ATOM 4189 N N . SER A 1 516 ? -61.771 18.634 81.436 1.00 85.19 516 SER A N 1
ATOM 4190 C CA . SER A 1 516 ? -61.298 19.104 80.128 1.00 85.19 516 SER A CA 1
ATOM 4191 C C . SER A 1 516 ? -61.357 18.024 79.044 1.00 85.19 516 SER A C 1
ATOM 4193 O O . SER A 1 516 ? -61.736 18.319 77.914 1.00 85.19 516 SER A O 1
ATOM 4195 N N . THR A 1 517 ? -60.991 16.779 79.361 1.00 86.81 517 THR A N 1
ATOM 4196 C CA . THR A 1 517 ? -61.074 15.676 78.389 1.00 86.81 517 THR A CA 1
ATOM 4197 C C . THR A 1 517 ? -62.528 15.303 78.116 1.00 86.81 517 THR A C 1
ATOM 4199 O O . THR A 1 517 ? -62.870 15.025 76.975 1.00 86.81 517 THR A O 1
ATOM 4202 N N . CYS A 1 518 ? -63.399 15.392 79.127 1.00 86.56 518 CYS A N 1
ATOM 4203 C CA . CYS A 1 518 ? -64.847 15.226 78.998 1.00 86.56 518 CYS A CA 1
ATOM 4204 C C . CYS A 1 518 ? -65.423 16.227 77.991 1.00 86.56 518 CYS A C 1
ATOM 4206 O O . CYS A 1 518 ? -66.082 15.824 77.038 1.00 86.56 518 CYS A O 1
ATOM 4208 N N . PHE A 1 519 ? -65.057 17.508 78.116 1.00 88.56 519 PHE A N 1
ATOM 4209 C CA . PHE A 1 519 ? -65.428 18.526 77.133 1.00 88.56 519 PHE A CA 1
ATOM 4210 C C . PHE A 1 519 ? -64.951 18.175 75.718 1.00 88.56 519 PHE A C 1
ATOM 4212 O O . PHE A 1 519 ? -65.729 18.265 74.776 1.00 88.56 519 PHE A O 1
ATOM 4219 N N . ASN A 1 520 ? -63.695 17.747 75.561 1.00 87.38 520 ASN A N 1
ATOM 4220 C CA . ASN A 1 520 ? -63.159 17.388 74.247 1.00 87.38 520 ASN A CA 1
ATOM 4221 C C . ASN A 1 520 ? -63.916 16.204 73.611 1.00 87.38 520 ASN A C 1
ATOM 4223 O O . ASN A 1 520 ? -64.114 16.209 72.399 1.00 87.38 520 ASN A O 1
ATOM 4227 N N . GLN A 1 521 ? -64.360 15.216 74.404 1.00 88.38 521 GLN A N 1
ATOM 4228 C CA . GLN A 1 521 ? -65.204 14.123 73.898 1.00 88.38 521 GLN A CA 1
ATOM 4229 C C . GLN A 1 521 ? -66.606 14.619 73.521 1.00 88.38 521 GLN A C 1
ATOM 4231 O O . GLN A 1 521 ? -67.141 14.191 72.505 1.00 88.38 521 GLN A O 1
ATOM 4236 N N . CYS A 1 522 ? -67.191 15.557 74.275 1.00 87.19 522 CYS A N 1
ATOM 4237 C CA . CYS A 1 522 ? -68.464 16.183 73.901 1.00 87.19 522 CYS A CA 1
ATOM 4238 C C . CYS A 1 522 ? -68.357 16.993 72.605 1.00 87.19 522 CYS A C 1
ATOM 4240 O O . CYS A 1 522 ? -69.192 16.838 71.724 1.00 87.19 522 CYS A O 1
ATOM 4242 N N . ASP A 1 523 ? -67.321 17.821 72.464 1.00 88.31 523 ASP A N 1
ATOM 4243 C CA . ASP A 1 523 ? -67.069 18.607 71.250 1.00 88.31 523 ASP A CA 1
ATOM 4244 C C . ASP A 1 523 ? -66.810 17.692 70.043 1.00 88.31 523 ASP A C 1
ATOM 4246 O O . ASP A 1 523 ? -67.383 17.891 68.971 1.00 88.31 523 ASP A O 1
ATOM 4250 N N . LYS A 1 524 ? -66.023 16.619 70.220 1.00 86.88 524 LYS A N 1
ATOM 4251 C CA . LYS A 1 524 ? -65.837 15.605 69.175 1.00 86.88 524 LYS A CA 1
ATOM 4252 C C . LYS A 1 524 ? -67.161 14.927 68.817 1.00 86.88 524 LYS A C 1
ATOM 4254 O O . LYS A 1 524 ? -67.472 14.815 67.635 1.00 86.88 524 LYS A O 1
ATOM 4259 N N . TRP A 1 525 ? -67.945 14.516 69.810 1.00 88.12 525 TRP A N 1
ATOM 4260 C CA . TRP A 1 525 ? -69.239 13.873 69.600 1.00 88.12 525 TRP A CA 1
ATOM 4261 C C . TRP A 1 525 ? -70.215 14.758 68.834 1.00 88.12 525 TRP A C 1
ATOM 4263 O O . TRP A 1 525 ? -70.793 14.307 67.856 1.00 88.12 525 TRP A O 1
ATOM 4273 N N . VAL A 1 526 ? -70.350 16.029 69.215 1.00 86.62 526 VAL A N 1
ATOM 4274 C CA . VAL A 1 526 ? -71.223 16.990 68.528 1.00 86.62 526 VAL A CA 1
ATOM 4275 C C . VAL A 1 526 ? -70.817 17.160 67.062 1.00 86.62 526 VAL A C 1
ATOM 4277 O O . VAL A 1 526 ? -71.675 17.187 66.182 1.00 86.62 526 VAL A O 1
ATOM 4280 N N . ARG A 1 527 ? -69.514 17.187 66.753 1.00 86.44 527 ARG A N 1
ATOM 4281 C CA . ARG A 1 527 ? -69.039 17.205 65.356 1.00 86.44 527 ARG A CA 1
ATOM 4282 C C . ARG A 1 527 ? -69.404 15.926 64.596 1.00 86.44 527 ARG A C 1
ATOM 4284 O O . ARG A 1 527 ? -69.715 16.002 63.409 1.00 86.44 527 ARG A O 1
ATOM 4291 N N . LEU A 1 528 ? -69.365 14.768 65.258 1.00 85.81 528 LEU A N 1
ATOM 4292 C CA . LEU A 1 528 ? -69.770 13.487 64.671 1.00 85.81 528 LEU A CA 1
ATOM 4293 C C . LEU A 1 528 ? -71.288 13.400 64.483 1.00 85.81 528 LEU A C 1
ATOM 4295 O O . LEU A 1 528 ? -71.724 12.997 63.412 1.00 85.81 528 LEU A O 1
ATOM 4299 N N . ALA A 1 529 ? -72.082 13.844 65.457 1.00 83.62 529 ALA A N 1
ATOM 4300 C CA . ALA A 1 529 ? -73.537 13.935 65.366 1.00 83.62 529 ALA A CA 1
ATOM 4301 C C . ALA A 1 529 ? -73.962 14.881 64.237 1.00 83.62 529 ALA A C 1
ATOM 4303 O O . ALA A 1 529 ? -74.792 14.525 63.408 1.00 83.62 529 ALA A O 1
ATOM 4304 N N . LYS A 1 530 ? -73.292 16.028 64.083 1.00 84.94 530 LYS A N 1
ATOM 4305 C CA . LYS A 1 530 ? -73.512 16.921 62.939 1.00 84.94 530 LYS A CA 1
ATOM 4306 C C . LYS A 1 530 ? -73.285 16.216 61.597 1.00 84.94 530 LYS A C 1
ATOM 4308 O O . LYS A 1 530 ? -73.994 16.487 60.632 1.00 84.94 530 LYS A O 1
ATOM 4313 N N . LYS A 1 531 ? -72.308 15.307 61.530 1.00 83.81 531 LYS A N 1
ATOM 4314 C CA . LYS A 1 531 ? -71.954 14.565 60.312 1.00 83.81 531 LYS A CA 1
ATOM 4315 C C . LYS A 1 531 ? -72.869 13.365 60.042 1.00 83.81 531 LYS A C 1
ATOM 4317 O O . LYS A 1 531 ? -73.221 13.138 58.889 1.00 83.81 531 LYS A O 1
ATOM 4322 N N . TYR A 1 532 ? -73.209 12.587 61.066 1.00 83.56 532 TYR A N 1
ATOM 4323 C CA . TYR A 1 532 ? -73.893 11.295 60.930 1.00 83.56 532 TYR A CA 1
ATOM 4324 C C . TYR A 1 532 ? -75.373 11.322 61.352 1.00 83.56 532 TYR A C 1
ATOM 4326 O O . TYR A 1 532 ? -76.086 10.355 61.108 1.00 83.56 532 TYR A O 1
ATOM 4334 N N . GLU A 1 533 ? -75.857 12.426 61.927 1.00 83.06 533 GLU A N 1
ATOM 4335 C CA . GLU A 1 533 ? -77.217 12.587 62.455 1.00 83.06 533 GLU A CA 1
ATOM 4336 C C . GLU A 1 533 ? -77.827 13.940 62.037 1.00 83.06 533 GLU A C 1
ATOM 4338 O O . GLU A 1 533 ? -78.027 14.850 62.842 1.00 83.06 533 GLU A O 1
ATOM 4343 N N . ASN A 1 534 ? -78.111 14.083 60.738 1.00 78.69 534 ASN A N 1
ATOM 4344 C CA . ASN A 1 534 ? -78.895 15.184 60.152 1.00 78.69 534 ASN A CA 1
ATOM 4345 C C . ASN A 1 534 ? -78.476 16.610 60.570 1.00 78.69 534 ASN A C 1
ATOM 4347 O O . ASN A 1 534 ? -79.319 17.499 60.679 1.00 78.69 534 ASN A O 1
ATOM 4351 N N . GLY A 1 535 ? -77.182 16.861 60.789 1.00 77.62 535 GLY A N 1
ATOM 4352 C CA . GLY A 1 535 ? -76.694 18.207 61.099 1.00 77.62 535 GLY A CA 1
ATOM 4353 C C . GLY A 1 535 ? -76.900 18.649 62.548 1.00 77.62 535 GLY A C 1
ATOM 4354 O O . GLY A 1 535 ? -76.789 19.841 62.817 1.00 77.62 535 GLY A O 1
ATOM 4355 N N . ARG A 1 536 ? -77.182 17.733 63.484 1.00 84.75 536 ARG A N 1
ATOM 4356 C CA . ARG A 1 536 ? -77.378 18.065 64.903 1.00 84.75 536 ARG A CA 1
ATOM 4357 C C . ARG A 1 536 ? -76.134 18.710 65.523 1.00 84.75 536 ARG A C 1
ATOM 4359 O O . ARG A 1 536 ? -75.059 18.121 65.539 1.00 84.75 536 ARG A O 1
ATOM 4366 N N . GLU A 1 537 ? -76.302 19.910 66.078 1.00 82.75 537 GLU A N 1
ATOM 4367 C CA . GLU A 1 537 ? -75.190 20.727 66.595 1.00 82.75 537 GLU A CA 1
ATOM 4368 C C . GLU A 1 537 ? -75.068 20.739 68.126 1.00 82.75 537 GLU A C 1
ATOM 4370 O O . GLU A 1 537 ? -74.140 21.345 68.642 1.00 82.75 537 GLU A O 1
ATOM 4375 N N . ASN A 1 538 ? -75.967 20.071 68.859 1.00 86.56 538 ASN A N 1
ATOM 4376 C CA . ASN A 1 538 ? -75.996 20.079 70.328 1.00 86.56 538 ASN A CA 1
ATOM 4377 C C . ASN A 1 538 ? -76.361 18.702 70.899 1.00 86.56 538 ASN A C 1
ATOM 4379 O O . ASN A 1 538 ? -77.013 17.903 70.220 1.00 86.56 538 ASN A O 1
ATOM 4383 N N . LEU A 1 539 ? -75.988 18.438 72.155 1.00 85.75 539 LEU A N 1
ATOM 4384 C CA . LEU A 1 539 ? -76.348 17.209 72.878 1.00 85.75 539 LEU A CA 1
ATOM 4385 C C . LEU A 1 539 ? -77.867 17.101 73.114 1.00 85.75 539 LEU A C 1
ATOM 4387 O O . LEU A 1 539 ? -78.518 18.091 73.451 1.00 85.75 539 LEU A O 1
ATOM 4391 N N . ASN A 1 540 ? -78.428 15.899 72.953 1.00 86.00 540 ASN A N 1
ATOM 4392 C CA . ASN A 1 540 ? -79.841 15.628 73.250 1.00 86.00 540 ASN A CA 1
ATOM 4393 C C . ASN A 1 540 ? -80.065 15.363 74.756 1.00 86.00 540 ASN A C 1
ATOM 4395 O O . ASN A 1 540 ? -79.115 15.300 75.534 1.00 86.00 540 ASN A O 1
ATOM 4399 N N . GLU A 1 541 ? -81.315 15.217 75.197 1.00 81.56 541 GLU A N 1
ATOM 4400 C CA . GLU A 1 541 ? -81.626 15.099 76.632 1.00 81.56 541 GLU A CA 1
ATOM 4401 C C . GLU A 1 541 ? -81.052 13.834 77.294 1.00 81.56 541 GLU A C 1
ATOM 4403 O O . GLU A 1 541 ? -80.583 13.899 78.433 1.00 81.56 541 GLU A O 1
ATOM 4408 N N . GLU A 1 542 ? -80.997 12.706 76.581 1.00 83.38 542 GLU A N 1
ATOM 4409 C CA . GLU A 1 542 ? -80.399 11.465 77.093 1.00 83.38 542 GLU A CA 1
ATOM 4410 C C . GLU A 1 542 ? -78.877 11.594 77.254 1.00 83.38 542 GLU A C 1
ATOM 4412 O O . GLU A 1 542 ? -78.294 11.179 78.262 1.00 83.38 542 GLU A O 1
ATOM 4417 N N . GLU A 1 543 ? -78.226 12.230 76.281 1.00 87.62 543 GLU A N 1
ATOM 4418 C CA . GLU A 1 543 ? -76.797 12.525 76.296 1.00 87.62 543 GLU A CA 1
ATOM 4419 C C . GLU A 1 543 ? -76.444 13.531 77.397 1.00 87.62 543 GLU A C 1
ATOM 4421 O O . GLU A 1 543 ? -75.478 13.329 78.133 1.00 87.62 543 GLU A O 1
ATOM 4426 N N . LEU A 1 544 ? -77.254 14.576 77.583 1.00 84.62 544 LEU A N 1
ATOM 4427 C CA . LEU A 1 544 ? -77.101 15.527 78.686 1.00 84.62 544 LEU A CA 1
ATOM 4428 C C . LEU A 1 544 ? -77.197 14.822 80.043 1.00 84.62 544 LEU A C 1
ATOM 4430 O O . LEU A 1 544 ? -76.382 15.089 80.928 1.00 84.62 544 LEU A O 1
ATOM 4434 N N . GLY A 1 545 ? -78.120 13.866 80.192 1.00 82.62 545 GLY A N 1
ATOM 4435 C CA . GLY A 1 545 ? -78.220 13.024 81.384 1.00 82.62 545 GLY A CA 1
ATOM 4436 C C . GLY A 1 545 ? -76.946 12.212 81.650 1.00 82.62 545 GLY A C 1
ATOM 4437 O O . GLY A 1 545 ? -76.429 12.212 82.773 1.00 82.62 545 GLY A O 1
ATOM 4438 N N . ALA A 1 546 ? -76.387 11.572 80.616 1.00 85.81 546 ALA A N 1
ATOM 4439 C CA . ALA A 1 546 ? -75.115 10.848 80.712 1.00 85.81 546 ALA A CA 1
ATOM 4440 C C . ALA A 1 546 ? -73.932 11.783 81.037 1.00 85.81 546 ALA A C 1
ATOM 4442 O O . ALA A 1 546 ? -73.051 11.427 81.826 1.00 85.81 546 ALA A O 1
ATOM 4443 N N . LEU A 1 547 ? -73.941 12.999 80.486 1.00 88.00 547 LEU A N 1
ATOM 4444 C CA . LEU A 1 547 ? -72.945 14.029 80.759 1.00 88.00 547 LEU A CA 1
ATOM 4445 C C . LEU A 1 547 ? -72.972 14.491 82.216 1.00 88.00 547 LEU A C 1
ATOM 4447 O O . LEU A 1 547 ? -71.916 14.574 82.845 1.00 88.00 547 LEU A O 1
ATOM 4451 N N . VAL A 1 548 ? -74.159 14.741 82.777 1.00 86.25 548 VAL A N 1
ATOM 4452 C CA . VAL A 1 548 ? -74.313 15.129 84.189 1.00 86.25 548 VAL A CA 1
ATOM 4453 C C . VAL A 1 548 ? -73.732 14.053 85.099 1.00 86.25 548 VAL A C 1
ATOM 4455 O O . VAL A 1 548 ? -72.977 14.369 86.019 1.00 86.25 548 VAL A O 1
ATOM 4458 N N . GLN A 1 549 ? -74.054 12.782 84.841 1.00 84.56 549 GLN A N 1
ATOM 4459 C CA . GLN A 1 549 ? -73.531 11.662 85.627 1.00 84.56 549 GLN A CA 1
ATOM 4460 C C . GLN A 1 549 ? -72.003 11.619 85.575 1.00 84.56 549 GLN A C 1
ATOM 4462 O O . GLN A 1 549 ? -71.356 11.578 86.624 1.00 84.56 549 GLN A O 1
ATOM 4467 N N . LYS A 1 550 ? -71.415 11.719 84.376 1.00 86.44 550 LYS A N 1
ATOM 4468 C CA . LYS A 1 550 ? -69.961 11.635 84.232 1.00 86.44 550 LYS A CA 1
ATOM 4469 C C . LYS A 1 550 ? -69.233 12.832 84.837 1.00 86.44 550 LYS A C 1
ATOM 4471 O O . LYS A 1 550 ? -68.196 12.671 85.478 1.00 86.44 550 LYS A O 1
ATOM 4476 N N . LEU A 1 551 ? -69.774 14.038 84.683 1.00 86.44 551 LEU A N 1
ATOM 4477 C CA . LEU A 1 551 ? -69.194 15.229 85.296 1.00 86.44 551 LEU A CA 1
ATOM 4478 C C . LEU A 1 551 ? -69.313 15.212 86.822 1.00 86.44 551 LEU A C 1
ATOM 4480 O O . LEU A 1 551 ? -68.381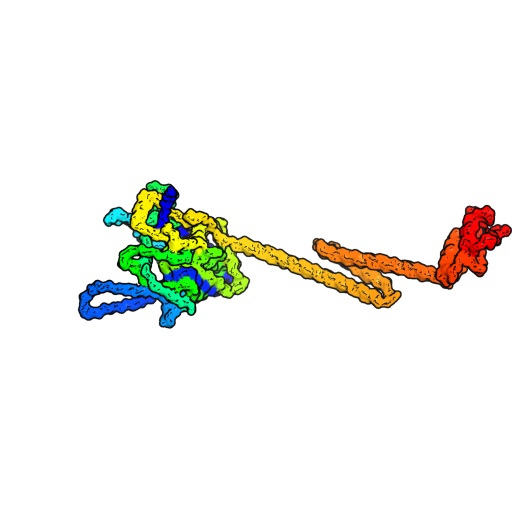 15.661 87.477 1.00 86.44 551 LEU A O 1
ATOM 4484 N N . LYS A 1 552 ? -70.382 14.650 87.403 1.00 85.12 552 LYS A N 1
ATOM 4485 C CA . LYS A 1 552 ? -70.486 14.438 88.861 1.00 85.12 552 LYS A CA 1
ATOM 4486 C C . LYS A 1 552 ? -69.383 13.531 89.397 1.00 85.12 552 LYS A C 1
ATOM 4488 O O . LYS A 1 552 ? -68.841 13.812 90.464 1.00 85.12 552 LYS A O 1
ATOM 4493 N N . GLU A 1 553 ? -69.050 12.460 88.680 1.00 84.38 553 GLU A N 1
ATOM 4494 C CA . GLU A 1 553 ? -67.919 11.590 89.027 1.00 84.38 553 GLU A CA 1
ATOM 4495 C C . GLU A 1 553 ? -66.601 12.366 88.970 1.00 84.38 553 GLU A C 1
ATOM 4497 O O . GLU A 1 553 ? -65.901 12.478 89.975 1.00 84.38 553 GLU A O 1
ATOM 4502 N N . LEU A 1 554 ? -66.307 12.978 87.819 1.00 86.25 554 LEU A N 1
ATOM 4503 C CA . LEU A 1 554 ? -65.050 13.690 87.586 1.00 86.25 554 LEU A CA 1
ATOM 4504 C C . LEU A 1 554 ? -64.881 14.908 88.503 1.00 86.25 554 LEU A C 1
ATOM 4506 O O . LEU A 1 554 ? -63.762 15.236 88.884 1.00 86.25 554 LEU A O 1
ATOM 4510 N N . TYR A 1 555 ? -65.972 15.572 88.889 1.00 84.38 555 TYR A N 1
ATOM 4511 C CA . TYR A 1 555 ? -65.942 16.725 89.786 1.00 84.38 555 TYR A CA 1
ATOM 4512 C C . TYR A 1 555 ? -65.529 16.352 91.213 1.00 84.38 555 TYR A C 1
ATOM 4514 O O . TYR A 1 555 ? -64.857 17.147 91.869 1.00 84.38 555 TYR A O 1
ATOM 4522 N N . LYS A 1 556 ? -65.861 15.149 91.707 1.00 83.44 556 LYS A N 1
ATOM 4523 C CA . LYS A 1 556 ? -65.422 14.700 93.044 1.00 83.44 556 LYS A CA 1
ATOM 4524 C C . LYS A 1 556 ? -63.898 14.690 93.141 1.00 83.44 556 LYS A C 1
ATOM 4526 O O . LYS A 1 556 ? -63.337 15.248 94.087 1.00 83.44 556 LYS A O 1
ATOM 4531 N N . GLU A 1 557 ? -63.264 14.151 92.107 1.00 80.62 557 GLU A N 1
ATOM 4532 C CA . GLU A 1 557 ? -61.815 13.966 91.987 1.00 80.62 557 GLU A CA 1
ATOM 4533 C C . GLU A 1 557 ? -61.100 15.170 91.346 1.00 80.62 557 GLU A C 1
ATOM 4535 O O . GLU A 1 557 ? -59.874 15.198 91.249 1.00 80.62 557 GLU A O 1
ATOM 4540 N N . ALA A 1 558 ? -61.849 16.198 90.937 1.00 81.38 558 ALA A N 1
ATOM 4541 C CA . ALA A 1 558 ? -61.305 17.369 90.267 1.00 81.38 558 ALA A CA 1
ATOM 4542 C C . ALA A 1 558 ? -60.408 18.217 91.181 1.00 81.38 558 ALA A C 1
ATOM 4544 O O . ALA A 1 558 ? -60.666 18.399 92.380 1.00 81.38 558 ALA A O 1
ATOM 4545 N N . SER A 1 559 ? -59.385 18.813 90.564 1.00 80.81 559 SER A N 1
ATOM 4546 C CA . SER A 1 559 ? -58.490 19.766 91.216 1.00 80.81 559 SER A CA 1
ATOM 4547 C C . SER A 1 559 ? -59.249 21.010 91.698 1.00 80.81 559 SER A C 1
ATOM 4549 O O . SER A 1 559 ? -60.303 21.370 91.169 1.00 80.81 559 SER A O 1
ATOM 4551 N N . SER A 1 560 ? -58.699 21.728 92.682 1.00 77.19 560 SER A N 1
ATOM 4552 C CA . SER A 1 560 ? -59.280 22.992 93.170 1.00 77.19 560 SER A CA 1
ATOM 4553 C C . SER A 1 560 ? -59.463 24.031 92.054 1.00 77.19 560 SER A C 1
ATOM 4555 O O . SER A 1 560 ? -60.408 24.821 92.082 1.00 77.19 560 SER A O 1
ATOM 4557 N N . LYS A 1 561 ? -58.590 23.996 91.042 1.00 80.06 561 LYS A N 1
ATOM 4558 C CA . LYS A 1 561 ? -58.662 24.837 89.847 1.00 80.06 561 LYS A CA 1
ATOM 4559 C C . LYS A 1 561 ? -59.826 24.444 88.938 1.00 80.06 561 LYS A C 1
ATOM 4561 O O . LYS A 1 561 ? -60.612 25.312 88.573 1.00 80.06 561 LYS A O 1
ATOM 4566 N N . ASP A 1 562 ? -59.976 23.159 88.627 1.00 79.38 562 ASP A N 1
ATOM 4567 C CA . ASP A 1 562 ? -61.071 22.678 87.777 1.00 79.38 562 ASP A CA 1
ATOM 4568 C C . ASP A 1 562 ? -62.433 22.896 88.445 1.00 79.38 562 ASP A C 1
ATOM 4570 O O . ASP A 1 562 ? -63.380 23.323 87.789 1.00 79.38 562 ASP A O 1
ATOM 4574 N N . LYS A 1 563 ? -62.513 22.719 89.772 1.00 79.44 563 LYS A N 1
ATOM 4575 C CA . LYS A 1 563 ? -63.715 23.034 90.560 1.00 79.44 563 LYS A CA 1
ATOM 4576 C C . LYS A 1 563 ? -64.095 24.513 90.469 1.00 79.44 563 LYS A C 1
ATOM 4578 O O . LYS A 1 563 ? -65.271 24.841 90.332 1.00 79.44 563 LYS A O 1
ATOM 4583 N N . LYS A 1 564 ? -63.104 25.414 90.480 1.00 80.06 564 LYS A N 1
ATOM 4584 C CA . LYS A 1 564 ? -63.317 26.855 90.268 1.00 80.06 564 LYS A CA 1
ATOM 4585 C C . LYS A 1 564 ? -63.791 27.158 88.843 1.00 80.06 564 LYS A C 1
ATOM 4587 O O . LYS A 1 564 ? -64.661 28.007 88.662 1.00 80.06 564 LYS A O 1
ATOM 4592 N N . ASP A 1 565 ? -63.270 26.444 87.848 1.00 82.25 565 ASP A N 1
ATOM 4593 C CA . ASP A 1 565 ? -63.663 26.598 86.444 1.00 82.25 565 ASP A CA 1
ATOM 4594 C C . ASP A 1 565 ? -65.065 26.031 86.130 1.00 82.25 565 ASP A C 1
ATOM 4596 O O . ASP A 1 565 ? -65.628 26.362 85.084 1.00 82.25 565 ASP A O 1
ATOM 4600 N N . CYS A 1 566 ? -65.657 25.247 87.038 1.00 78.62 566 CYS A N 1
ATOM 4601 C CA . CYS A 1 566 ? -67.050 24.782 86.999 1.00 78.62 566 CYS A CA 1
ATOM 4602 C C . CYS A 1 566 ? -68.056 25.734 87.679 1.00 78.62 566 CYS A C 1
ATOM 4604 O O . CYS A 1 566 ? -69.247 25.437 87.701 1.00 78.62 566 CYS A O 1
ATOM 4606 N N . ASN A 1 567 ? -67.609 26.863 88.242 1.00 78.50 567 ASN A N 1
ATOM 4607 C CA . ASN A 1 567 ? -68.484 27.821 88.923 1.00 78.50 567 ASN A CA 1
ATOM 4608 C C . ASN A 1 567 ? -69.442 28.511 87.934 1.00 78.50 567 ASN A C 1
ATOM 4610 O O . ASN A 1 567 ? -69.005 29.069 86.925 1.00 78.50 567 ASN A O 1
ATOM 4614 N N . THR A 1 568 ? -70.736 28.540 88.256 1.00 69.94 568 THR A N 1
ATOM 4615 C CA . THR A 1 568 ? -71.794 29.126 87.417 1.00 69.94 568 THR A CA 1
ATOM 4616 C C . THR A 1 568 ? -71.703 30.646 87.260 1.00 69.94 568 THR A C 1
ATOM 4618 O O . THR A 1 568 ? -72.201 31.188 86.276 1.00 69.94 568 THR A O 1
ATOM 4621 N N . LYS A 1 569 ? -70.955 31.344 88.126 1.00 69.25 569 LYS A N 1
ATOM 4622 C CA . LYS A 1 569 ? -70.636 32.783 88.017 1.00 69.25 569 LYS A CA 1
ATOM 4623 C C . LYS A 1 569 ? -69.416 33.068 87.119 1.00 69.25 569 LYS A C 1
ATOM 4625 O O . LYS A 1 569 ? -68.561 33.877 87.473 1.00 69.25 569 LYS A O 1
ATOM 4630 N N . GLY A 1 570 ? -69.317 32.399 85.966 1.00 65.75 570 GLY A N 1
ATOM 4631 C CA . GLY A 1 570 ? -68.322 32.714 84.924 1.00 65.75 570 GLY A CA 1
ATOM 4632 C C . GLY A 1 570 ? -67.097 31.794 84.831 1.00 65.75 570 GLY A C 1
ATOM 4633 O O . GLY A 1 570 ? -66.072 32.202 84.285 1.00 65.75 570 GLY A O 1
ATOM 4634 N N . GLY A 1 571 ? -67.179 30.560 85.335 1.00 77.25 571 GLY A N 1
ATOM 4635 C CA . GLY A 1 571 ? -66.131 29.548 85.185 1.00 77.25 571 GLY A CA 1
ATOM 4636 C C . GLY A 1 571 ? -65.847 29.178 83.721 1.00 77.25 571 GLY A C 1
ATOM 4637 O O . GLY A 1 571 ? -66.731 29.202 82.858 1.00 77.25 571 GLY A O 1
ATOM 4638 N N . LYS A 1 572 ? -64.594 28.820 83.413 1.00 81.94 572 LYS A N 1
ATOM 4639 C CA . LYS A 1 572 ? -64.147 28.544 82.036 1.00 81.94 572 LYS A CA 1
ATOM 4640 C C . LYS A 1 572 ? -64.886 27.368 81.384 1.00 81.94 572 LYS A C 1
ATOM 4642 O O . LYS A 1 572 ? -65.092 27.388 80.168 1.00 81.94 572 LYS A O 1
ATOM 4647 N N . PHE A 1 573 ? -65.294 26.363 82.161 1.00 83.94 573 PHE A N 1
ATOM 4648 C CA . PHE A 1 573 ? -66.022 25.205 81.639 1.00 83.94 573 PHE A CA 1
ATOM 4649 C C . PHE A 1 573 ? -67.482 25.523 81.313 1.00 83.94 573 PHE A C 1
ATOM 4651 O O . PHE A 1 573 ? -67.982 24.976 80.337 1.00 83.94 573 PHE A O 1
ATOM 4658 N N . ILE A 1 574 ? -68.122 26.476 82.002 1.00 82.12 574 ILE A N 1
ATOM 4659 C CA . ILE A 1 574 ? -69.481 26.939 81.659 1.00 82.12 574 ILE A CA 1
ATOM 4660 C C . ILE A 1 574 ? -69.517 27.434 80.212 1.00 82.12 574 ILE A C 1
ATOM 4662 O O . ILE A 1 574 ? -70.370 27.029 79.428 1.00 82.12 574 ILE A O 1
ATOM 4666 N N . LYS A 1 575 ? -68.549 28.282 79.834 1.00 81.31 575 LYS A N 1
ATOM 4667 C CA . LYS A 1 575 ? -68.480 28.844 78.480 1.00 81.31 575 LYS A CA 1
ATOM 4668 C C . LYS A 1 575 ? -68.260 27.760 77.424 1.00 81.31 575 LYS A C 1
ATOM 4670 O O . LYS A 1 575 ? -68.900 27.811 76.386 1.00 81.31 575 LYS A O 1
ATOM 4675 N N . LYS A 1 576 ? -67.378 26.797 77.707 1.00 85.06 576 LYS A N 1
ATOM 4676 C CA . LYS A 1 576 ? -67.065 25.680 76.808 1.00 85.06 576 LYS A CA 1
ATOM 4677 C C . LYS A 1 576 ? -68.259 24.741 76.624 1.00 85.06 576 LYS A C 1
ATOM 4679 O O . LYS A 1 576 ? -68.673 24.501 75.501 1.00 85.06 576 LYS A O 1
ATOM 4684 N N . PHE A 1 577 ? -68.837 24.239 77.715 1.00 86.31 577 PHE A N 1
ATOM 4685 C CA . PHE A 1 577 ? -69.944 23.283 77.643 1.00 86.31 577 PHE A CA 1
ATOM 4686 C C . PHE A 1 577 ? -71.224 23.895 77.075 1.00 86.31 577 PHE A C 1
ATOM 4688 O O . PHE A 1 577 ? -71.967 23.201 76.392 1.00 86.31 577 PHE A O 1
ATOM 4695 N N . ARG A 1 578 ? -71.444 25.200 77.255 1.00 85.06 578 ARG A N 1
ATOM 4696 C CA . ARG A 1 578 ? -72.538 25.911 76.585 1.00 85.06 578 ARG A CA 1
ATOM 4697 C C . ARG A 1 578 ? -72.510 25.730 75.069 1.00 85.06 578 ARG A C 1
ATOM 4699 O O . ARG A 1 578 ? -73.571 25.598 74.476 1.00 85.06 578 ARG A O 1
ATOM 4706 N N . ASP A 1 579 ? -71.330 25.686 74.458 1.00 82.56 579 ASP A N 1
ATOM 4707 C CA . ASP A 1 579 ? -71.207 25.585 73.003 1.00 82.56 579 ASP A CA 1
ATOM 4708 C C . ASP A 1 579 ? -71.572 24.175 72.476 1.00 82.56 579 ASP A C 1
ATOM 4710 O O . ASP A 1 579 ? -71.916 24.046 71.311 1.00 82.56 579 ASP A O 1
ATOM 4714 N N . VAL A 1 580 ? -71.552 23.130 73.322 1.00 85.06 580 VAL A N 1
ATOM 4715 C CA . VAL A 1 580 ? -71.997 21.758 72.969 1.00 85.06 580 VAL A CA 1
ATOM 4716 C C . VAL A 1 580 ? -73.406 21.422 73.481 1.00 85.06 580 VAL A C 1
ATOM 4718 O O . VAL A 1 580 ? -74.031 20.476 73.006 1.00 85.06 580 VAL A O 1
ATOM 4721 N N . ILE A 1 581 ? -73.913 22.174 74.463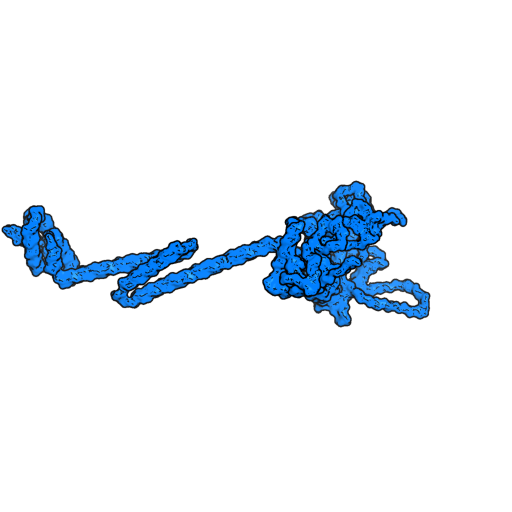 1.00 85.56 581 ILE A N 1
ATOM 4722 C CA . ILE A 1 581 ? -75.271 22.042 75.019 1.00 85.56 581 ILE A CA 1
ATOM 4723 C C . ILE A 1 581 ? -76.268 22.922 74.242 1.00 85.56 581 ILE A C 1
ATOM 4725 O O . ILE A 1 581 ? -77.453 22.605 74.184 1.00 85.56 581 ILE A O 1
ATOM 4729 N N . GLY A 1 582 ? -75.811 24.030 73.651 1.00 81.94 582 GLY A N 1
ATOM 4730 C CA . GLY A 1 582 ? -76.619 24.951 72.843 1.00 81.94 582 GLY A CA 1
ATOM 4731 C C . GLY A 1 582 ? -77.528 25.893 73.636 1.00 81.94 582 GLY A C 1
ATOM 4732 O O . GLY A 1 582 ? -78.074 26.837 73.071 1.00 81.94 582 GLY A O 1
ATOM 4733 N N . ASP A 1 583 ? -77.671 25.678 74.945 1.00 83.88 583 ASP A N 1
ATOM 4734 C CA . ASP A 1 583 ? -78.564 26.440 75.818 1.00 83.88 583 ASP A CA 1
ATOM 4735 C C . ASP A 1 583 ? -77.827 26.890 77.087 1.00 83.88 583 ASP A C 1
ATOM 4737 O O . ASP A 1 583 ? -77.287 26.091 77.863 1.00 83.88 583 ASP A O 1
ATOM 4741 N N . HIS A 1 584 ? -77.791 28.208 77.295 1.00 81.69 584 HIS A N 1
ATOM 4742 C CA . HIS A 1 584 ? -77.092 28.819 78.419 1.00 81.69 584 HIS A CA 1
ATOM 4743 C C . HIS A 1 584 ? -77.726 28.474 79.770 1.00 81.69 584 HIS A C 1
ATOM 4745 O O . HIS A 1 584 ? -76.996 28.188 80.721 1.00 81.69 584 HIS A O 1
ATOM 4751 N N . ASN A 1 585 ? -79.057 28.453 79.846 1.00 82.44 585 ASN A N 1
ATOM 4752 C CA . ASN A 1 585 ? -79.785 28.179 81.080 1.00 82.44 585 ASN A CA 1
ATOM 4753 C C . ASN A 1 585 ? -79.643 26.704 81.461 1.00 82.44 585 ASN A C 1
ATOM 4755 O O . ASN A 1 585 ? -79.284 26.411 82.601 1.00 82.44 585 ASN A O 1
ATOM 4759 N N . LYS A 1 586 ? -79.780 25.788 80.489 1.00 81.94 586 LYS A N 1
ATOM 4760 C CA . LYS A 1 586 ? -79.541 24.349 80.712 1.00 81.94 586 LYS A CA 1
ATOM 4761 C C . LYS A 1 586 ? -78.103 24.060 81.141 1.00 81.94 586 LYS A C 1
ATOM 4763 O O . LYS A 1 586 ? -77.863 23.189 81.971 1.00 81.94 586 LYS A O 1
ATOM 4768 N N . THR A 1 587 ? -77.130 24.810 80.616 1.00 82.69 587 THR A N 1
ATOM 4769 C CA . THR A 1 587 ? -75.725 24.678 81.037 1.00 82.69 587 THR A CA 1
ATOM 4770 C C . THR A 1 587 ? -75.535 25.099 82.494 1.00 82.69 587 THR A C 1
ATOM 4772 O O . THR A 1 587 ? -74.872 24.395 83.252 1.00 82.69 587 THR A O 1
ATOM 4775 N N . ILE A 1 588 ? -76.117 26.229 82.909 1.00 81.69 588 ILE A N 1
ATOM 4776 C CA . ILE A 1 588 ? -76.049 26.696 84.303 1.00 81.69 588 ILE A CA 1
ATOM 4777 C C . ILE A 1 588 ? -76.706 25.678 85.242 1.00 81.69 588 ILE A C 1
ATOM 4779 O O . ILE A 1 588 ? -76.123 25.330 86.267 1.00 81.69 588 ILE A O 1
ATOM 4783 N N . GLU A 1 589 ? -77.875 25.161 84.869 1.00 82.12 589 GLU A N 1
ATOM 4784 C CA . GLU A 1 589 ? -78.616 24.158 85.638 1.00 82.12 589 GLU A CA 1
ATOM 4785 C C . GLU A 1 589 ? -77.832 22.845 85.794 1.00 82.12 589 GLU A C 1
ATOM 4787 O O . GLU A 1 589 ? -77.701 22.317 86.902 1.00 82.12 589 GLU A O 1
ATOM 4792 N N . LEU A 1 590 ? -77.222 22.357 84.709 1.00 84.62 590 LEU A N 1
ATOM 4793 C CA . LEU A 1 590 ? -76.360 21.176 84.715 1.00 84.62 590 LEU A CA 1
ATOM 4794 C C . LEU A 1 590 ? -75.169 21.353 85.668 1.00 84.62 590 LEU A C 1
ATOM 4796 O O . LEU A 1 590 ? -74.863 20.448 86.445 1.00 84.62 590 LEU A O 1
ATOM 4800 N N . PHE A 1 591 ? -74.515 22.518 85.653 1.00 82.94 591 PHE A N 1
ATOM 4801 C CA . PHE A 1 591 ? -73.375 22.781 86.534 1.00 82.94 591 PHE A CA 1
ATOM 4802 C C . PHE A 1 591 ? -73.778 22.994 87.995 1.00 82.94 591 PHE A C 1
ATOM 4804 O O . PHE A 1 591 ? -73.096 22.443 88.854 1.00 82.94 591 PHE A O 1
ATOM 4811 N N . ASN A 1 592 ? -74.898 23.665 88.290 1.00 82.50 592 ASN A N 1
ATOM 4812 C CA . ASN A 1 592 ? -75.463 23.722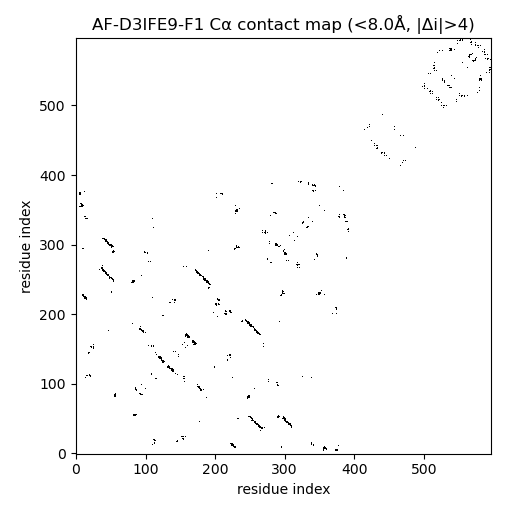 89.651 1.00 82.50 592 ASN A CA 1
ATOM 4813 C C . ASN A 1 592 ? -75.745 22.308 90.192 1.00 82.50 592 ASN A C 1
ATOM 4815 O O . ASN A 1 592 ? -75.392 21.965 91.322 1.00 82.50 592 ASN A O 1
ATOM 4819 N N . THR A 1 593 ? -76.273 21.436 89.326 1.00 80.62 593 THR A N 1
ATOM 4820 C CA . THR A 1 593 ? -76.552 20.029 89.641 1.00 80.62 593 THR A CA 1
ATOM 4821 C C . THR A 1 593 ? -75.282 19.227 89.954 1.00 80.62 593 THR A C 1
ATOM 4823 O O . THR A 1 593 ? -75.341 18.255 90.706 1.00 80.62 593 THR A O 1
ATOM 4826 N N . ILE A 1 594 ? -74.130 19.595 89.388 1.00 80.12 594 ILE A N 1
ATOM 4827 C CA . ILE A 1 594 ? -72.835 18.943 89.644 1.00 80.12 594 ILE A CA 1
ATOM 4828 C C . ILE A 1 594 ? -72.150 19.518 90.892 1.00 80.12 594 ILE A C 1
ATOM 4830 O O . ILE A 1 594 ? -71.519 18.770 91.640 1.00 80.12 594 ILE A O 1
ATOM 4834 N N . THR A 1 595 ? -72.268 20.827 91.130 1.00 73.19 595 THR A N 1
ATOM 4835 C CA . THR A 1 595 ? -71.640 21.525 92.263 1.00 73.19 595 THR A CA 1
ATOM 4836 C C . THR A 1 595 ? -72.444 21.431 93.567 1.00 73.19 595 THR A C 1
ATOM 4838 O O . THR A 1 595 ? -71.934 21.870 94.599 1.00 73.19 595 THR A O 1
ATOM 4841 N N . ASN A 1 596 ? -73.638 20.814 93.541 1.00 65.75 596 ASN A N 1
ATOM 4842 C CA . ASN A 1 596 ? -74.617 20.756 94.638 1.00 65.75 596 ASN A CA 1
ATOM 4843 C C . ASN A 1 596 ? -74.990 22.158 95.165 1.00 65.75 596 ASN A C 1
ATOM 4845 O O . ASN A 1 596 ? -75.023 22.375 96.379 1.00 65.75 596 ASN A O 1
ATOM 4849 N N . GLN A 1 597 ?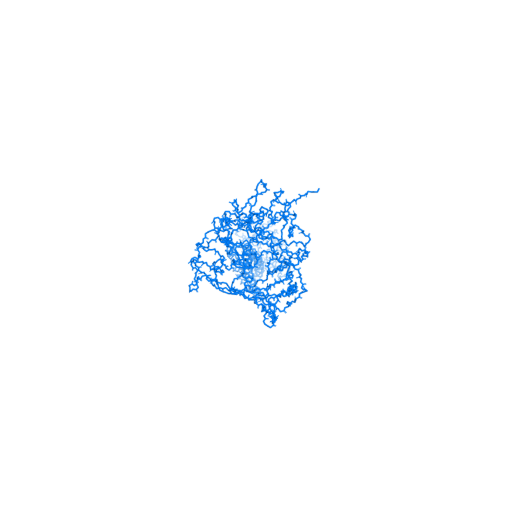 -75.213 23.103 94.245 1.00 52.81 597 GLN A N 1
ATOM 4850 C CA . GLN A 1 597 ? -75.648 24.475 94.532 1.00 52.81 597 GLN A CA 1
ATOM 4851 C C . GLN A 1 597 ? -77.108 24.712 94.174 1.00 52.81 597 GLN A C 1
ATOM 4853 O O . GLN A 1 597 ? -77.567 24.127 93.167 1.00 52.81 597 GLN A O 1
#

pLDDT: mean 86.48, std 13.5, range [29.84, 98.81]

Mean predicted aligned error: 14.07 Å